Protein AF-A0A8D8H8Q6-F1 (afdb_monomer)

Organism: Culex pipiens (NCBI:txid7175)

Secondary structure (DSSP, 8-state):
----HHHHHHHHHHHHTSSSGGGTT--HHHHHHHHH--EEEEEESSSSSPPPTTHHHHHHHHHHTT-EEEEE-PPBTTBSSEE-TTS-EET-EEEEEEEEEETTEEEEEEE-TT-SS----STTSTT-GGGGGS-HHHHHHHT---SSSSEEEEEHHHHHHH--EEEEEEPPPPTTS-SS--S-PPEEEEEEEEE-TTTT---STT-HHHHTTS--EEEEE-S--TT-TT--EEEEEEEEE-STTTTTPPPP-EEEEEEEE-TTGGGSSSPPHHHHHH-GGGEEEEPPPBSSSEEEEEEEE-SEEEEEEEEESSTT--EEEEEEEEESS-EEEEE-S---EE-PPPTTT-S----STTHHHHHHHHHHH--TTS-EEHHHHHHHHIIIIIS-----------HHHHHHHHHHHHH------PPP---------HHHHHHHHHHHHHHH-TT--SEE-HHHHHHHHHHHHHHHHHHHHH-TT--S-B-HHHHHHHHHHTTEE--HHHHHHHHHHHHHTT-SSB-HHHHHHHHHHHHHHHHHHHHHHHHHHHHHHHTT--

pLDDT: mean 81.9, std 15.37, range [30.06, 98.38]

Radius of gyration: 32.19 Å; Cα contacts (8 Å, |Δi|>4): 879; chains: 1; bounding box: 72×86×98 Å

Mean predicted aligned error: 12.73 Å

Foldseek 3Di:
DPDCVVVVVLVVVQVVLPHNVLCPPDDPQVVLCVVFVFDKDKDFLPDPDHGDPCVLVVVVLLVLQVKWKKFAAADDPVGCWDADPQLDIHVAIKTWDDWDADPNWTKTKIFDQVLQLSEGDDDQFLPHCNCVVPDPVVCVVVVSDNGSRRITMDTVVVVSVGTGMMMMTRGADDPVPDPPPSGLGWDKDKDKDKQAAPAQQQADLVSLVRLLRHWKKKKFFAFDFPPDPVRWWKKKKKKFFPDCSSVVHFAFFKWKWKFFDDVVQLPDFPRDSVCSVPGPVRTPDIWGGGRDRMTMDIDTHHGGMMMMGIHTNDGRDITMMMMMMIISDDMDMDTRHWDWAFADAAPQLPDDLQPDPCNVVLVVLQQVQADPVSKHFLLSQLVSCCVPPVPPDPPPPPDDPDPVVVVVVVVVVVPPPDDDPDPDPDPPPPRPPSVLSSVLSQLLCCVLCVVPDRIGHPVSVVVSVSLLSSLVSLQVVLCVVVPQFHDLNSLCVSLVNSRTNDTPVLSVVLVVVCVVVVNPTQHSSSSSVSNSVSVVVNVVVVVVVVVVVVVVVVVVVD

InterPro domains:
  IPR001300 Peptidase C2, calpain, catalytic domain [PF00648] (1-170)
  IPR001300 Peptidase C2, calpain, catalytic domain [PS50203] (1-172)
  IPR001300 Peptidase C2, calpain, catalytic domain [SM00230] (1-180)
  IPR001300 Peptidase C2, calpain, catalytic domain [cd00044] (1-170)
  IPR002048 EF-hand domain [PF13405] (471-499)
  IPR002048 EF-hand domain [PS50222] (466-501)
  IPR011992 EF-hand domain pair [SSF47473] (352-534)
  IPR018247 EF-Hand 1, calcium-binding site [PS00018] (479-491)
  IPR022682 Peptidase C2, calpain, large subunit, domain III [PF01067] (192-326)
  IPR022683 Peptidase C2, calpain, domain III [SM00720] (185-334)
  IPR022684 Peptidase C2, calpain family [PR00704] (18-45)
  IPR022684 Peptidase C2, calpain family [PR00704] (148-169)
  IPR022684 Peptidase C2, calpain family [PR00704] (200-217)
  IPR022684 Peptidase C2, calpain family [PR00704] (300-328)
  IPR022684 Peptidase C2, calpain family [PTHR10183] (1-532)
  IPR033883 Calpain subdomain III [cd00214] (184-335)
  IPR036213 Calpain large subunit, domain III superfamily [SSF49758] (186-335)
  IPR038765 Papain-like cysteine peptidase superfamily [SSF54001] (1-177)

Sequence (558 aa):
KNEFWSALLEKAYAKLYGSYGALNGGTAREAMQDFTGGITESYRLRSKEPPPENLFEIIQSGFQRGSMFACNILPDPKIPEARTPQGLLKGHSYSITKTHLFDQIQLIRLRNPWGDGVEWNGAWSDHSKEWDAIPKNQRKQLGLTIDEDGEFWMSFQDFLRYFDRIEICNLSPDPLDDPEGSKRGWQVSTVDGEWVRGSTAGGCIDFLDTFWTNPQYVIRLDQPDRDDKSGMCTVVIALLQKYRRVEELASLTIGFVIYRITEEDLRNKPIPMKFFKKNEYRIVARSIFINSREVSCRLKLNPGLYLIVPSTLQQNEEGEFLVRIFSELRNCLEENDCTVCFGTMDDRVSGPLLENKDWEQMVRTFYEMADKKGEIDHVALSSILNQFFFAPKIKSTKSTRSFWKSICLSLQIFLLCRWMPYPAPSKPNRSVNRSLVHQISKLLIARVNPNKSTQLNYDQFKTIIRDIQQWQAVFNLYDLDASGHLDRKELKQALNSSGFNVNNRVTNNLLKRSHERGIDRMELVDFVLCTVESRNAIELHQNMEETANRIFADKKTD

Nearest PDB structures (foldseek):
  1kfu-assembly1_L  TM=7.307E-01  e=8.437E-38  Homo sapiens
  1df0-assembly1_A  TM=7.324E-01  e=4.696E-35  Rattus norvegicus
  1u5i-assembly1_A  TM=7.279E-01  e=3.059E-35  Rattus norvegicus
  1kfx-assembly1_L  TM=7.275E-01  e=1.170E-32  Homo sapiens
  1hqv-assembly1_A  TM=6.732E-01  e=1.274E-05  Mus musculus

Solvent-accessible surface area (backbone atoms only — not comparable to full-atom values): 31377 Å² total; per-residue (Å²): 135,94,74,57,67,67,64,50,48,51,52,52,52,19,55,74,44,72,32,67,76,65,54,65,90,71,51,71,57,57,51,50,29,74,77,60,71,24,54,56,47,76,44,47,39,70,48,99,61,68,54,66,92,58,49,67,57,51,52,52,54,33,54,62,40,66,32,47,39,38,31,33,24,76,44,53,97,90,42,65,67,44,77,45,98,54,35,44,53,23,54,40,73,31,38,52,78,49,73,48,78,52,99,88,44,49,36,35,30,38,30,36,84,81,37,78,52,61,40,53,71,50,71,45,14,74,86,29,71,66,51,73,80,50,57,70,71,56,43,58,73,71,61,70,68,80,65,62,58,13,57,37,40,32,41,46,69,55,48,47,71,68,33,34,34,43,32,38,33,42,43,61,64,59,95,85,76,62,100,74,75,80,60,68,47,45,33,77,46,74,46,79,49,59,28,35,61,80,58,25,17,17,11,28,80,93,37,53,94,34,27,51,45,19,56,36,32,34,38,39,38,80,60,43,38,96,83,43,89,82,52,28,27,51,36,36,43,33,47,31,55,52,65,32,72,69,69,74,42,79,62,58,39,32,33,38,40,31,30,58,55,53,78,74,59,60,74,45,50,46,56,54,50,74,54,67,80,72,44,64,90,36,52,77,49,68,49,70,74,41,66,43,60,61,46,54,45,79,45,76,41,68,57,45,41,31,39,40,38,54,29,39,59,51,59,52,49,68,48,44,33,37,41,37,38,37,20,64,51,76,67,50,78,43,77,41,49,41,70,72,39,83,46,69,59,36,76,93,50,66,63,91,74,74,87,44,89,61,41,68,56,52,54,50,53,48,63,74,56,26,48,100,84,55,31,30,41,35,66,54,47,22,52,52,46,38,67,78,71,58,49,83,75,80,77,80,76,89,62,86,77,63,69,62,62,60,53,56,54,53,54,54,62,72,74,57,86,66,98,65,89,74,78,72,82,76,75,81,82,70,72,72,60,64,70,57,44,37,51,46,29,46,56,55,44,47,69,77,27,85,85,70,48,73,61,39,44,65,71,53,45,53,52,52,53,52,54,51,54,33,49,50,47,37,49,61,67,52,24,77,83,68,76,62,40,45,53,76,58,36,44,58,53,36,41,34,42,66,17,36,34,71,25,67,70,58,54,50,52,54,50,50,56,38,44,78,70,71,41,93,58,43,32,70,71,51,50,53,43,53,50,54,52,51,48,55,52,43,55,53,50,53,54,49,50,54,52,50,53,50,57,57,52,59,65,70,76,111

Structure (mmCIF, N/CA/C/O backbone):
data_AF-A0A8D8H8Q6-F1
#
_entry.id   AF-A0A8D8H8Q6-F1
#
loop_
_atom_site.group_PDB
_atom_site.id
_atom_site.type_symbol
_atom_site.label_atom_id
_atom_site.label_alt_id
_atom_site.label_comp_id
_atom_site.label_asym_id
_atom_site.label_entity_id
_atom_site.label_seq_id
_atom_site.pdbx_PDB_ins_code
_atom_site.Cartn_x
_atom_site.Cartn_y
_atom_site.Cartn_z
_atom_site.occupancy
_atom_site.B_iso_or_equiv
_atom_site.auth_seq_id
_atom_site.auth_comp_id
_atom_site.auth_asym_id
_atom_site.auth_atom_id
_atom_site.pdbx_PDB_model_num
ATOM 1 N N . LYS A 1 1 ? 39.119 2.676 -8.232 1.00 63.84 1 LYS A N 1
ATOM 2 C CA . LYS A 1 1 ? 40.065 1.847 -7.428 1.00 63.84 1 LYS A CA 1
ATOM 3 C C . LYS A 1 1 ? 40.211 2.324 -5.976 1.00 63.84 1 LYS A C 1
ATOM 5 O O . LYS A 1 1 ? 40.263 1.463 -5.118 1.00 63.84 1 LYS A O 1
ATOM 10 N N . ASN A 1 2 ? 40.222 3.633 -5.683 1.00 90.38 2 ASN A N 1
ATOM 11 C CA . ASN A 1 2 ? 40.316 4.167 -4.307 1.00 90.38 2 ASN A CA 1
ATOM 12 C C . ASN A 1 2 ? 38.982 4.742 -3.788 1.00 90.38 2 ASN A C 1
ATOM 14 O O . ASN A 1 2 ? 38.968 5.678 -2.996 1.00 90.38 2 ASN A O 1
ATOM 18 N N . GLU A 1 3 ? 37.860 4.209 -4.268 1.00 90.69 3 GLU A N 1
ATOM 19 C CA . GLU A 1 3 ? 36.519 4.630 -3.862 1.00 90.69 3 GLU A CA 1
ATOM 20 C C . GLU A 1 3 ? 35.896 3.535 -2.999 1.00 90.69 3 GLU A C 1
ATOM 22 O O . GLU A 1 3 ? 35.857 2.377 -3.409 1.00 90.69 3 GLU A O 1
ATOM 27 N N . PHE A 1 4 ? 35.419 3.900 -1.808 1.00 93.06 4 PHE A N 1
ATOM 28 C CA . PHE A 1 4 ? 34.870 2.953 -0.826 1.00 93.06 4 PHE A CA 1
ATOM 29 C C . PHE A 1 4 ? 33.383 3.174 -0.537 1.00 93.06 4 PHE A C 1
ATOM 31 O O . PHE A 1 4 ? 32.789 2.432 0.244 1.00 93.06 4 PHE A O 1
ATOM 38 N N . TRP A 1 5 ? 32.774 4.199 -1.138 1.00 95.50 5 TRP A N 1
ATOM 39 C CA . TRP A 1 5 ? 31.394 4.582 -0.851 1.00 95.50 5 TRP A CA 1
ATOM 40 C C . TRP A 1 5 ? 30.410 3.453 -1.188 1.00 95.50 5 TRP A C 1
ATOM 42 O O . TRP A 1 5 ? 29.506 3.197 -0.401 1.00 95.50 5 TRP A O 1
ATOM 52 N N . SER A 1 6 ? 30.627 2.728 -2.290 1.00 91.94 6 SER A N 1
ATOM 53 C CA . SER A 1 6 ? 29.768 1.618 -2.718 1.00 91.94 6 SER A CA 1
ATOM 54 C C . SER A 1 6 ? 29.835 0.436 -1.750 1.00 91.94 6 SER A C 1
ATOM 56 O O . SER A 1 6 ? 28.798 -0.069 -1.330 1.00 91.94 6 SER A O 1
ATOM 58 N N . ALA A 1 7 ? 31.039 0.057 -1.308 1.00 92.50 7 ALA A N 1
ATOM 59 C CA . ALA A 1 7 ? 31.235 -0.999 -0.313 1.00 92.50 7 ALA A CA 1
ATOM 60 C C . ALA A 1 7 ? 30.605 -0.641 1.047 1.00 92.50 7 ALA A C 1
ATOM 62 O O . ALA A 1 7 ? 30.025 -1.488 1.728 1.00 92.50 7 ALA A O 1
ATOM 63 N N . LEU A 1 8 ? 30.694 0.627 1.461 1.00 95.69 8 LEU A N 1
ATOM 64 C CA . LEU A 1 8 ? 30.059 1.101 2.694 1.00 95.69 8 LEU A CA 1
ATOM 65 C C . LEU A 1 8 ? 28.533 1.187 2.568 1.00 95.69 8 LEU A C 1
ATOM 67 O O . LEU A 1 8 ? 27.836 0.877 3.536 1.00 95.69 8 LEU A O 1
ATOM 71 N N . LEU A 1 9 ? 28.020 1.566 1.396 1.00 95.38 9 LEU A N 1
ATOM 72 C CA . LEU A 1 9 ? 26.589 1.588 1.104 1.00 95.38 9 LEU A CA 1
ATOM 73 C C . LEU A 1 9 ? 26.002 0.174 1.149 1.00 95.38 9 LEU A C 1
ATOM 75 O O . LEU A 1 9 ? 25.004 -0.046 1.830 1.00 95.38 9 LEU A O 1
ATOM 79 N N . GLU A 1 10 ? 26.661 -0.795 0.511 1.00 94.00 10 GLU A N 1
ATOM 80 C CA . GLU A 1 10 ? 26.265 -2.204 0.573 1.00 94.00 10 GLU A CA 1
ATOM 81 C C . GLU A 1 10 ? 26.271 -2.717 2.018 1.00 94.00 10 GLU A C 1
ATOM 83 O O . GLU A 1 10 ? 25.300 -3.325 2.465 1.00 94.00 10 GLU A O 1
ATOM 88 N N . LYS A 1 11 ? 27.307 -2.389 2.805 1.00 95.44 11 LYS A N 1
ATOM 89 C CA . LYS A 1 11 ? 27.363 -2.738 4.232 1.00 95.44 11 LYS A CA 1
ATOM 90 C C . LYS A 1 11 ? 26.202 -2.140 5.029 1.00 95.44 11 LYS A C 1
ATOM 92 O O . LYS A 1 11 ? 25.653 -2.808 5.906 1.00 95.44 11 LYS A O 1
ATOM 97 N N . ALA A 1 12 ? 25.848 -0.881 4.772 1.00 95.81 12 ALA A N 1
ATOM 98 C CA . ALA A 1 12 ? 24.721 -0.226 5.429 1.00 95.81 12 ALA A CA 1
ATOM 99 C C . ALA A 1 12 ? 23.388 -0.886 5.045 1.00 95.81 12 ALA A C 1
ATOM 101 O O . ALA A 1 12 ? 22.551 -1.130 5.914 1.00 95.81 12 ALA A O 1
ATOM 102 N N . TYR A 1 13 ? 23.231 -1.248 3.772 1.00 92.69 13 TYR A N 1
ATOM 103 C CA . TYR A 1 13 ? 22.060 -1.947 3.253 1.00 92.69 13 TYR A CA 1
ATOM 104 C C . TYR A 1 13 ? 21.934 -3.370 3.824 1.00 92.69 13 TYR A C 1
ATOM 106 O O . TYR A 1 13 ? 20.872 -3.759 4.304 1.00 92.69 13 TYR A O 1
ATOM 114 N N . ALA A 1 14 ? 23.039 -4.115 3.902 1.00 91.50 14 ALA A N 1
ATOM 115 C CA . ALA A 1 14 ? 23.107 -5.415 4.570 1.00 91.50 14 ALA A CA 1
ATOM 116 C C . ALA A 1 14 ? 22.731 -5.310 6.053 1.00 91.50 14 ALA A C 1
ATOM 118 O O . ALA A 1 14 ? 22.002 -6.150 6.571 1.00 91.50 14 ALA A O 1
ATOM 119 N N . LYS A 1 15 ? 23.194 -4.258 6.745 1.00 92.94 15 LYS A N 1
ATOM 120 C CA . LYS A 1 15 ? 22.843 -4.007 8.149 1.00 92.94 15 LYS A CA 1
ATOM 121 C C . LYS A 1 15 ? 21.345 -3.750 8.326 1.00 92.94 15 LYS A C 1
ATOM 123 O O . LYS A 1 15 ? 20.775 -4.254 9.289 1.00 92.94 15 LYS A O 1
ATOM 128 N N . LEU A 1 16 ? 20.717 -2.993 7.423 1.00 89.44 16 LEU A N 1
ATOM 129 C CA . LEU A 1 16 ? 19.270 -2.741 7.449 1.00 89.44 16 LEU A CA 1
ATOM 130 C C . LEU A 1 16 ? 18.468 -4.047 7.356 1.00 89.44 16 LEU A C 1
ATOM 132 O O . LEU A 1 16 ? 17.489 -4.217 8.075 1.00 89.44 16 LEU A O 1
ATOM 136 N N . TYR A 1 17 ? 18.920 -4.976 6.514 1.00 86.25 17 TYR A N 1
ATOM 137 C CA . TYR A 1 17 ? 18.303 -6.290 6.323 1.00 86.25 17 TYR A CA 1
ATOM 138 C C . TYR A 1 17 ? 18.868 -7.392 7.237 1.00 86.25 17 TYR A C 1
ATOM 140 O O . TYR A 1 17 ? 18.579 -8.568 7.043 1.00 86.25 17 TYR A O 1
ATOM 148 N N . GLY A 1 18 ? 19.674 -7.032 8.239 1.00 88.88 18 GLY A N 1
ATOM 149 C CA . GLY A 1 18 ? 20.224 -7.942 9.246 1.00 88.88 18 GLY A CA 1
ATOM 150 C C . GLY A 1 18 ? 21.528 -8.648 8.856 1.00 88.88 18 GLY A C 1
ATOM 151 O O . GLY A 1 18 ? 22.376 -8.865 9.722 1.00 88.88 18 GLY A O 1
ATOM 152 N N . SER A 1 19 ? 21.749 -8.982 7.581 1.00 89.75 19 SER A N 1
ATOM 153 C CA . SER A 1 19 ? 23.005 -9.594 7.118 1.00 89.75 19 SER A CA 1
ATOM 154 C C . SER A 1 19 ? 23.235 -9.442 5.609 1.00 89.75 19 SER A C 1
ATOM 156 O O . SER A 1 19 ? 22.311 -9.161 4.851 1.00 89.75 19 SER A O 1
ATOM 158 N N . TYR A 1 20 ? 24.463 -9.713 5.145 1.00 90.25 20 TYR A N 1
ATOM 159 C CA . TYR A 1 20 ? 24.748 -9.844 3.706 1.00 90.25 20 TYR A CA 1
ATOM 160 C C . TYR A 1 20 ? 23.991 -11.017 3.068 1.00 90.25 20 TYR A C 1
ATOM 162 O O . TYR A 1 20 ? 23.566 -10.919 1.922 1.00 90.25 20 TYR A O 1
ATOM 170 N N . GLY A 1 21 ? 23.766 -12.107 3.811 1.00 87.88 21 GLY A N 1
ATOM 171 C CA . GLY A 1 21 ? 22.999 -13.253 3.317 1.00 87.88 21 GLY A CA 1
ATOM 172 C C . GLY A 1 21 ? 21.555 -12.889 2.957 1.00 87.88 21 GLY A C 1
ATOM 173 O O . GLY A 1 21 ? 21.016 -13.434 1.998 1.00 87.88 21 GLY A O 1
ATOM 174 N N . ALA A 1 22 ? 20.966 -11.913 3.655 1.00 83.88 22 ALA A N 1
ATOM 175 C CA . ALA A 1 22 ? 19.622 -11.402 3.379 1.00 83.88 22 ALA A CA 1
ATOM 176 C C . ALA A 1 22 ? 19.528 -10.551 2.093 1.00 83.88 22 ALA A C 1
ATOM 178 O O . ALA A 1 22 ? 18.425 -10.240 1.632 1.00 83.88 22 ALA A O 1
ATOM 179 N N . LEU A 1 23 ? 20.665 -10.168 1.496 1.00 84.38 23 LEU A N 1
ATOM 180 C CA . LEU A 1 23 ? 20.703 -9.454 0.216 1.00 84.38 23 LEU A CA 1
ATOM 181 C C . LEU A 1 23 ? 20.634 -10.397 -0.995 1.00 84.38 23 LEU A C 1
ATOM 183 O O . LEU A 1 23 ? 20.302 -9.952 -2.096 1.00 84.38 23 LEU A O 1
ATOM 187 N N . ASN A 1 24 ? 20.888 -11.696 -0.802 1.00 80.38 24 ASN A N 1
ATOM 188 C CA . ASN A 1 24 ? 20.807 -12.686 -1.873 1.00 80.38 24 ASN A CA 1
ATOM 189 C C . ASN A 1 24 ? 19.387 -12.754 -2.456 1.00 80.38 24 ASN A C 1
ATOM 191 O O . ASN A 1 24 ? 18.403 -12.849 -1.725 1.00 80.38 24 ASN A O 1
ATOM 195 N N . GLY A 1 25 ? 19.282 -12.735 -3.788 1.00 71.00 25 GLY A N 1
ATOM 196 C CA . GLY A 1 25 ? 17.997 -12.811 -4.494 1.00 71.00 25 GLY A CA 1
ATOM 197 C C . GLY A 1 25 ? 17.232 -11.486 -4.604 1.00 71.00 25 GLY A C 1
ATOM 198 O O . GLY A 1 25 ? 16.049 -11.506 -4.939 1.00 71.00 25 GLY A O 1
ATOM 199 N N . GLY A 1 26 ? 17.878 -10.345 -4.338 1.00 74.38 26 GLY A N 1
ATOM 200 C CA . GLY A 1 26 ? 17.307 -9.023 -4.612 1.00 74.38 26 GLY A CA 1
ATOM 201 C C . GLY A 1 26 ? 17.160 -8.722 -6.110 1.00 74.38 26 GLY A C 1
ATOM 202 O O . GLY A 1 26 ? 17.861 -9.286 -6.948 1.00 74.38 26 GLY A O 1
ATOM 203 N N . THR A 1 27 ? 16.249 -7.809 -6.452 1.00 82.56 27 THR A N 1
ATOM 204 C CA . THR A 1 27 ? 16.086 -7.297 -7.831 1.00 82.56 27 THR A CA 1
ATOM 205 C C . THR A 1 27 ? 16.553 -5.846 -7.935 1.00 82.56 27 THR A C 1
ATOM 207 O O . THR A 1 27 ? 16.510 -5.115 -6.944 1.00 82.56 27 THR A O 1
ATOM 210 N N . ALA A 1 28 ? 16.961 -5.400 -9.131 1.00 85.44 28 ALA A N 1
ATOM 211 C CA . ALA A 1 28 ? 17.332 -3.998 -9.352 1.00 85.44 28 ALA A CA 1
ATOM 212 C C . ALA A 1 28 ? 16.167 -3.062 -8.995 1.00 85.44 28 ALA A C 1
ATOM 214 O O . ALA A 1 28 ? 16.371 -2.025 -8.371 1.00 85.44 28 ALA A O 1
ATOM 215 N N . ARG A 1 29 ? 14.936 -3.490 -9.283 1.00 88.50 29 ARG A N 1
ATOM 216 C CA . ARG A 1 29 ? 13.696 -2.869 -8.821 1.00 88.50 29 ARG A CA 1
ATOM 217 C C . ARG A 1 29 ? 13.674 -2.572 -7.319 1.00 88.50 29 ARG A C 1
ATOM 219 O O . ARG A 1 29 ? 13.388 -1.448 -6.922 1.00 88.50 29 ARG A O 1
ATOM 226 N N . GLU A 1 30 ? 13.973 -3.566 -6.485 1.00 88.06 30 GLU A N 1
ATOM 227 C CA . GLU A 1 30 ? 13.954 -3.395 -5.028 1.00 88.06 30 GLU A CA 1
ATOM 228 C C . GLU A 1 30 ? 15.013 -2.394 -4.559 1.00 88.06 30 GLU A C 1
ATOM 230 O O . GLU A 1 30 ? 14.718 -1.514 -3.753 1.00 88.06 30 GLU A O 1
ATOM 235 N N . ALA A 1 31 ? 16.223 -2.488 -5.112 1.00 89.25 31 ALA A N 1
ATOM 236 C CA . ALA A 1 31 ? 17.311 -1.574 -4.784 1.00 89.25 31 ALA A CA 1
ATOM 237 C C . ALA A 1 31 ? 17.005 -0.133 -5.223 1.00 89.25 31 ALA A C 1
ATOM 239 O O . ALA A 1 31 ? 17.186 0.801 -4.446 1.00 89.25 31 ALA A O 1
ATOM 240 N N . MET A 1 32 ? 16.484 0.059 -6.442 1.00 90.94 32 MET A N 1
ATOM 241 C CA . MET A 1 32 ? 16.069 1.377 -6.932 1.00 90.94 32 MET A CA 1
ATOM 242 C C . MET A 1 32 ? 15.011 1.992 -6.018 1.00 90.94 32 MET A C 1
ATOM 244 O O . MET A 1 32 ? 15.108 3.169 -5.679 1.00 90.94 32 MET A O 1
ATOM 248 N N . GLN A 1 33 ? 14.027 1.203 -5.588 1.00 90.12 33 GLN A N 1
ATOM 249 C CA . GLN A 1 33 ? 13.000 1.656 -4.658 1.00 90.12 33 GLN A CA 1
ATOM 250 C C . GLN A 1 33 ? 13.594 2.072 -3.306 1.00 90.12 33 GLN A C 1
ATOM 252 O O . GLN A 1 33 ? 13.244 3.135 -2.800 1.00 90.12 33 GLN A O 1
ATOM 257 N N . ASP A 1 34 ? 14.498 1.278 -2.737 1.00 90.38 34 ASP A N 1
ATOM 258 C CA . ASP A 1 34 ? 15.042 1.542 -1.402 1.00 90.38 34 ASP A CA 1
ATOM 259 C C . ASP A 1 34 ? 16.014 2.731 -1.394 1.00 90.38 34 ASP A C 1
ATOM 261 O O . ASP A 1 34 ? 16.071 3.471 -0.415 1.00 90.38 34 ASP A O 1
ATOM 265 N N . PHE A 1 35 ? 16.744 2.956 -2.491 1.00 90.56 35 PHE A N 1
ATOM 266 C CA . PHE A 1 35 ? 17.688 4.071 -2.607 1.00 90.56 35 PHE A CA 1
ATOM 267 C C . PHE A 1 35 ? 17.056 5.390 -3.048 1.00 90.56 35 PHE A C 1
ATOM 269 O O . PHE A 1 35 ? 17.682 6.433 -2.879 1.00 90.56 35 PHE A O 1
ATOM 276 N N . THR A 1 36 ? 15.840 5.370 -3.602 1.00 87.94 36 THR A N 1
ATOM 277 C CA . THR A 1 36 ? 15.207 6.589 -4.142 1.00 87.94 36 THR A CA 1
ATOM 278 C C . THR A 1 36 ? 13.818 6.892 -3.599 1.00 87.94 36 THR A C 1
ATOM 280 O O . THR A 1 36 ? 13.301 7.984 -3.815 1.00 87.94 36 THR A O 1
ATOM 283 N N . GLY A 1 37 ? 13.167 5.938 -2.933 1.00 87.38 37 GLY A N 1
ATOM 284 C CA . GLY A 1 37 ? 11.767 6.059 -2.522 1.00 87.38 37 GLY A CA 1
ATOM 285 C C . GLY A 1 37 ? 10.758 6.028 -3.681 1.00 87.38 37 GLY A C 1
ATOM 286 O O . GLY A 1 37 ? 9.556 6.163 -3.437 1.00 87.38 37 GLY A O 1
ATOM 287 N N . GLY A 1 38 ? 11.207 5.829 -4.927 1.00 88.94 38 GLY A N 1
ATOM 288 C CA . GLY A 1 38 ? 10.364 5.828 -6.125 1.00 88.94 38 GLY A CA 1
ATOM 289 C C . GLY A 1 38 ? 9.364 4.665 -6.213 1.00 88.94 38 GLY A C 1
ATOM 290 O O . GLY A 1 38 ? 9.419 3.691 -5.449 1.00 88.94 38 GLY A O 1
ATOM 291 N N . ILE A 1 39 ? 8.414 4.764 -7.149 1.00 90.12 39 ILE A N 1
ATOM 292 C CA . ILE A 1 39 ? 7.534 3.649 -7.537 1.00 90.12 39 ILE A CA 1
ATOM 293 C C . ILE A 1 39 ? 8.155 2.886 -8.683 1.00 90.12 39 ILE A C 1
ATOM 295 O O . ILE A 1 39 ? 8.597 3.474 -9.669 1.00 90.12 39 ILE A O 1
ATOM 299 N N . THR A 1 40 ? 8.090 1.563 -8.586 1.00 90.94 40 THR A N 1
ATOM 300 C CA . THR A 1 40 ? 8.653 0.710 -9.613 1.00 90.94 40 THR A CA 1
ATOM 301 C C . THR A 1 40 ? 7.611 -0.005 -10.453 1.00 90.94 40 THR A C 1
ATOM 303 O O . THR A 1 40 ? 6.609 -0.505 -9.947 1.00 90.94 40 THR A O 1
ATOM 306 N N . GLU A 1 41 ? 7.871 -0.100 -11.748 1.00 91.06 41 GLU A N 1
ATOM 307 C CA . GLU A 1 41 ? 7.114 -0.887 -12.716 1.00 91.06 41 GLU A CA 1
ATOM 308 C C . GLU A 1 41 ? 8.037 -1.931 -13.343 1.00 91.06 41 GLU A C 1
ATOM 310 O O . GLU A 1 41 ? 9.244 -1.722 -13.464 1.00 91.06 41 GLU A O 1
ATOM 315 N N . SER A 1 42 ? 7.481 -3.072 -13.741 1.00 89.94 42 SER A N 1
ATOM 316 C CA . SER A 1 42 ? 8.244 -4.145 -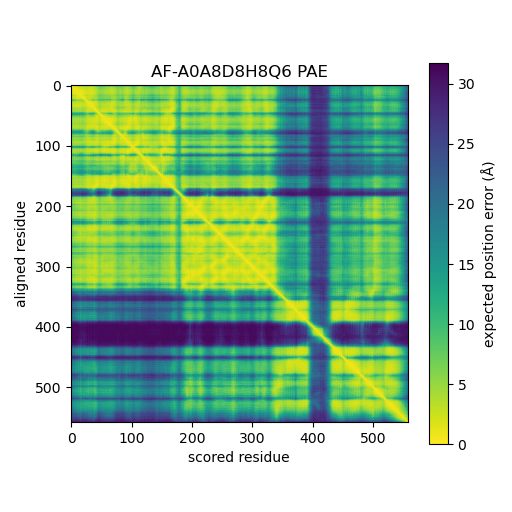14.376 1.00 89.94 42 SER A CA 1
ATOM 317 C C . SER A 1 42 ? 7.446 -4.727 -15.529 1.00 89.94 42 SER A C 1
ATOM 319 O O . SER A 1 42 ? 6.339 -5.221 -15.322 1.00 89.94 42 SER A O 1
ATOM 321 N N . TYR A 1 43 ? 8.049 -4.769 -16.712 1.00 90.69 43 TYR A N 1
ATOM 322 C CA . TYR A 1 43 ? 7.450 -5.363 -17.903 1.00 90.69 43 TYR A CA 1
ATOM 323 C C . TYR A 1 43 ? 8.280 -6.562 -18.356 1.00 90.69 43 TYR A C 1
ATOM 325 O O . TYR A 1 43 ? 9.499 -6.470 -18.510 1.00 90.69 43 TYR A O 1
ATOM 333 N N . ARG A 1 44 ? 7.615 -7.706 -18.556 1.00 91.00 44 ARG A N 1
ATOM 334 C CA . ARG A 1 44 ? 8.225 -8.883 -19.186 1.00 91.00 44 ARG A CA 1
ATOM 335 C C . ARG A 1 44 ? 8.148 -8.699 -20.697 1.00 91.00 44 ARG A C 1
ATOM 337 O O . ARG A 1 44 ? 7.061 -8.537 -21.234 1.00 91.00 44 ARG A O 1
ATOM 344 N N . LEU A 1 45 ? 9.296 -8.723 -21.358 1.00 92.62 45 LEU A N 1
ATOM 345 C CA . LEU A 1 45 ? 9.410 -8.470 -22.794 1.00 92.62 45 LEU A CA 1
ATOM 346 C C . LEU A 1 45 ? 9.217 -9.758 -23.602 1.00 92.62 45 LEU A C 1
ATOM 348 O O . LEU A 1 45 ? 8.553 -9.753 -24.634 1.00 92.62 45 LEU A O 1
ATOM 352 N N . ARG A 1 46 ? 9.730 -10.884 -23.086 1.00 85.06 46 ARG A N 1
ATOM 353 C CA . ARG A 1 46 ? 9.624 -12.217 -23.702 1.00 85.06 46 ARG A CA 1
ATOM 354 C C . ARG A 1 46 ? 8.709 -13.110 -22.883 1.00 85.06 46 ARG A C 1
ATOM 356 O O . ARG A 1 46 ? 9.143 -13.929 -22.077 1.00 85.06 46 ARG A O 1
ATOM 363 N N . SER A 1 47 ? 7.412 -12.898 -23.045 1.00 78.31 47 SER A N 1
ATOM 364 C CA . SER A 1 47 ? 6.373 -13.571 -22.270 1.00 78.31 47 SER A CA 1
ATOM 365 C C . SER A 1 47 ? 5.198 -13.956 -23.174 1.00 78.31 47 SER A C 1
ATOM 367 O O . SER A 1 47 ? 5.086 -13.454 -24.290 1.00 78.31 47 SER A O 1
ATOM 369 N N . LYS A 1 48 ? 4.332 -14.874 -22.714 1.00 75.38 48 LYS A N 1
ATOM 370 C CA . LYS A 1 48 ? 3.088 -15.217 -23.434 1.00 75.38 48 LYS A CA 1
ATOM 371 C C . LYS A 1 48 ? 2.180 -13.996 -23.604 1.00 75.38 48 LYS A C 1
ATOM 373 O O . LYS A 1 48 ? 1.449 -13.914 -24.582 1.00 75.38 48 LYS A O 1
ATOM 378 N N . GLU A 1 49 ? 2.247 -13.074 -22.650 1.00 77.62 49 GLU A N 1
ATOM 379 C CA . GLU A 1 49 ? 1.616 -11.763 -22.716 1.00 77.62 49 GLU A CA 1
ATOM 380 C C . GLU A 1 49 ? 2.667 -10.751 -23.193 1.00 77.62 49 GLU A C 1
ATOM 382 O O . GLU A 1 49 ? 3.696 -10.597 -22.517 1.00 77.62 49 GLU A O 1
ATOM 387 N N . PRO A 1 50 ? 2.472 -10.111 -24.359 1.00 79.94 50 PRO A N 1
ATOM 388 C CA . PRO A 1 50 ? 3.398 -9.100 -24.844 1.00 79.94 50 PRO A CA 1
ATOM 389 C C . PRO A 1 50 ? 3.358 -7.854 -23.942 1.00 79.94 50 PRO A C 1
ATOM 391 O O . PRO A 1 50 ? 2.338 -7.587 -23.298 1.00 79.94 50 PRO A O 1
ATOM 394 N N . PRO A 1 51 ? 4.448 -7.068 -23.888 1.00 87.75 51 PRO A N 1
ATOM 395 C CA . PRO A 1 51 ? 4.416 -5.765 -23.236 1.00 87.75 51 PRO A CA 1
ATOM 396 C C . PRO A 1 51 ? 3.421 -4.815 -23.937 1.00 87.75 51 PRO A C 1
ATOM 398 O O . PRO A 1 51 ? 3.051 -5.061 -25.087 1.00 87.75 51 PRO A O 1
ATOM 401 N N . PRO A 1 52 ? 3.008 -3.711 -23.283 1.00 88.25 52 PRO A N 1
ATOM 402 C CA . PRO A 1 52 ? 2.147 -2.708 -23.906 1.00 88.25 52 PRO A CA 1
ATOM 403 C C . PRO A 1 52 ? 2.733 -2.188 -25.224 1.00 88.25 52 PRO A C 1
ATOM 405 O O . PRO A 1 52 ? 3.930 -1.907 -25.299 1.00 88.25 52 PRO A O 1
ATOM 408 N N . GLU A 1 53 ? 1.893 -1.999 -26.245 1.00 89.62 53 GLU A N 1
ATOM 409 C CA . GLU A 1 53 ? 2.331 -1.495 -27.561 1.00 89.62 53 GLU A CA 1
ATOM 410 C C . GLU A 1 53 ? 3.008 -0.119 -27.461 1.00 89.62 53 GLU A C 1
ATOM 412 O O . GLU A 1 53 ? 3.944 0.185 -28.197 1.00 89.62 53 GLU A O 1
ATOM 417 N N . ASN A 1 54 ? 2.592 0.692 -26.487 1.00 90.12 54 ASN A N 1
ATOM 418 C CA . ASN A 1 54 ? 3.150 2.008 -26.204 1.00 90.12 54 ASN A CA 1
ATOM 419 C C . ASN A 1 54 ? 4.341 1.984 -25.222 1.00 90.12 54 ASN A C 1
ATOM 421 O O . ASN A 1 54 ? 4.680 3.022 -24.654 1.00 90.12 54 ASN A O 1
ATOM 425 N N . LEU A 1 55 ? 5.004 0.839 -24.996 1.00 94.00 55 LEU A N 1
ATOM 426 C CA . LEU A 1 55 ? 6.136 0.741 -24.060 1.00 94.00 55 LEU A CA 1
ATOM 427 C C . LEU A 1 55 ? 7.266 1.733 -24.387 1.00 94.00 55 LEU A C 1
ATOM 429 O O . LEU A 1 55 ? 7.842 2.320 -23.473 1.00 94.00 55 LEU A O 1
ATOM 433 N N . PHE A 1 56 ? 7.565 1.965 -25.668 1.00 94.50 56 PHE A N 1
ATOM 434 C CA . PHE A 1 56 ? 8.579 2.948 -26.060 1.00 94.50 56 PHE A CA 1
ATOM 435 C C . PHE A 1 56 ? 8.208 4.370 -25.605 1.00 94.50 56 PHE A C 1
ATOM 437 O O . PHE A 1 56 ? 9.046 5.084 -25.055 1.00 94.50 56 PHE A O 1
ATOM 444 N N . GLU A 1 57 ? 6.938 4.756 -25.750 1.00 91.06 57 GLU A N 1
ATOM 445 C CA . GLU A 1 57 ? 6.420 6.053 -25.294 1.00 91.06 57 GLU A CA 1
ATOM 446 C C . GLU A 1 57 ? 6.458 6.169 -23.764 1.00 91.06 57 GLU A C 1
ATOM 448 O O . GLU A 1 57 ? 6.789 7.228 -23.230 1.00 91.06 57 GLU A O 1
ATOM 453 N N . ILE A 1 58 ? 6.174 5.072 -23.048 1.00 91.06 58 ILE A N 1
ATOM 454 C CA . ILE A 1 58 ? 6.294 5.008 -21.583 1.00 91.06 58 ILE A CA 1
ATOM 455 C C . ILE A 1 58 ? 7.742 5.289 -21.161 1.00 91.06 58 ILE A C 1
ATOM 457 O O . ILE A 1 58 ? 7.964 6.099 -20.261 1.00 91.06 58 ILE A O 1
ATOM 461 N N . ILE A 1 59 ? 8.729 4.677 -21.827 1.00 93.75 59 ILE A N 1
ATOM 462 C CA . ILE A 1 59 ? 10.155 4.905 -21.545 1.00 93.75 59 ILE A CA 1
ATOM 463 C C . ILE A 1 59 ? 10.537 6.362 -21.846 1.00 93.75 59 ILE A C 1
ATOM 465 O O . ILE A 1 59 ? 11.153 7.022 -21.010 1.00 93.75 59 ILE A O 1
ATOM 469 N N . GLN A 1 60 ? 10.124 6.901 -22.996 1.00 90.38 60 GLN A N 1
ATOM 470 C CA . GLN A 1 60 ? 10.377 8.301 -23.353 1.00 90.38 60 GLN A CA 1
ATOM 471 C C . GLN A 1 60 ? 9.784 9.276 -22.329 1.00 90.38 60 GLN A C 1
ATOM 473 O O . GLN A 1 60 ? 10.469 10.200 -21.885 1.00 90.38 60 GLN A O 1
ATOM 478 N N . SER A 1 61 ? 8.531 9.058 -21.921 1.00 85.50 61 SER A N 1
ATOM 479 C CA . SER A 1 61 ? 7.886 9.872 -20.890 1.00 85.50 61 SER A CA 1
ATOM 480 C C . SER A 1 61 ? 8.608 9.739 -19.551 1.00 85.50 61 SER A C 1
ATOM 482 O O . SER A 1 61 ? 8.817 10.736 -18.867 1.00 85.50 61 SER A O 1
ATOM 484 N N . GLY 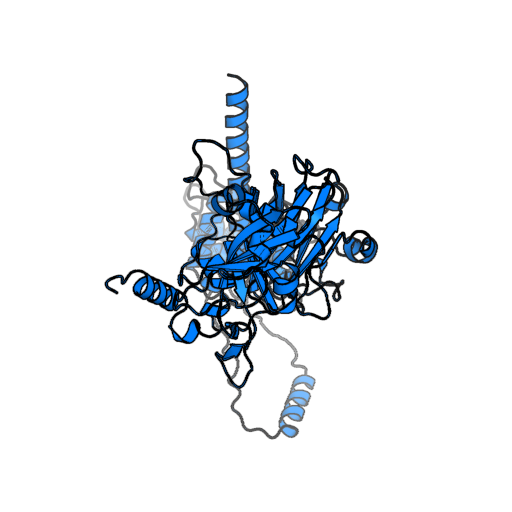A 1 62 ? 9.058 8.536 -19.189 1.00 87.75 62 GLY A N 1
ATOM 485 C CA . GLY A 1 62 ? 9.831 8.330 -17.970 1.00 87.75 62 GLY A CA 1
ATOM 486 C C . GLY A 1 62 ? 11.150 9.113 -17.974 1.00 87.75 62 GLY A C 1
ATOM 487 O O . GLY A 1 62 ? 11.451 9.758 -16.971 1.00 87.75 62 GLY A O 1
ATOM 488 N N . PHE A 1 63 ? 11.882 9.169 -19.096 1.00 87.62 63 PHE A N 1
ATOM 489 C CA . PHE A 1 63 ? 13.085 10.009 -19.225 1.00 87.62 63 PHE A CA 1
ATOM 490 C C . PHE A 1 63 ? 12.786 11.498 -19.026 1.00 87.62 63 PHE A C 1
ATOM 492 O O . PHE A 1 63 ? 13.509 12.174 -18.297 1.00 87.62 63 PHE A O 1
ATOM 499 N N . GLN A 1 64 ? 11.692 12.006 -19.606 1.00 82.69 64 GLN A N 1
ATOM 500 C CA . GLN A 1 64 ? 11.256 13.399 -19.413 1.00 82.69 64 GLN A CA 1
ATOM 501 C C . GLN A 1 64 ? 10.933 13.725 -17.945 1.00 82.69 64 GLN A C 1
ATOM 503 O O . GLN A 1 64 ? 10.959 14.888 -17.547 1.00 82.69 64 GLN A O 1
ATOM 508 N N . ARG A 1 65 ? 10.638 12.701 -17.138 1.00 79.12 65 ARG A N 1
ATOM 509 C CA . ARG A 1 65 ? 10.305 12.805 -15.711 1.00 79.12 65 ARG A CA 1
ATOM 510 C C . ARG A 1 65 ? 11.454 12.391 -14.788 1.00 79.12 65 ARG A C 1
ATOM 512 O O . ARG A 1 65 ? 11.244 12.284 -13.586 1.00 79.12 65 ARG A O 1
ATOM 519 N N . GLY A 1 66 ? 12.646 12.132 -15.329 1.00 84.19 66 GLY A N 1
ATOM 520 C CA . GLY A 1 66 ? 13.812 11.719 -14.542 1.00 84.19 66 GLY A CA 1
ATOM 521 C C . GLY A 1 66 ? 13.723 10.301 -13.972 1.00 84.19 66 GLY A C 1
ATOM 522 O O . GLY A 1 66 ? 14.377 10.003 -12.981 1.00 84.19 66 GLY A O 1
ATOM 523 N N . SER A 1 67 ? 12.911 9.425 -14.567 1.00 89.75 67 SER A N 1
ATOM 524 C CA . SER A 1 67 ? 12.827 8.021 -14.147 1.00 89.75 67 SER A CA 1
ATOM 525 C C . SER A 1 67 ? 14.141 7.291 -14.414 1.00 89.75 67 SER A C 1
ATOM 527 O O . SER A 1 67 ? 14.861 7.603 -15.364 1.00 89.75 67 SER A O 1
ATOM 529 N N . MET A 1 68 ? 14.430 6.286 -13.593 1.00 91.94 68 MET A N 1
ATOM 530 C CA . MET A 1 68 ? 15.561 5.383 -13.793 1.00 91.94 68 MET A CA 1
ATOM 531 C C . MET A 1 68 ? 15.098 4.092 -14.457 1.00 91.94 68 MET A C 1
ATOM 533 O O . MET A 1 68 ? 13.972 3.639 -14.246 1.00 91.94 68 MET A O 1
ATOM 537 N N . PHE A 1 69 ? 15.986 3.476 -15.228 1.00 94.69 69 PHE A N 1
ATOM 538 C CA . PHE A 1 69 ? 15.657 2.314 -16.037 1.00 94.69 69 PHE A CA 1
ATOM 539 C C . PHE A 1 69 ? 16.747 1.256 -15.939 1.00 94.69 69 PHE A C 1
ATOM 541 O O . PHE A 1 69 ? 17.917 1.526 -16.221 1.00 94.69 69 PHE A O 1
ATOM 548 N N . ALA A 1 70 ? 16.336 0.039 -15.611 1.00 95.31 70 ALA A N 1
ATOM 549 C CA . ALA A 1 70 ? 17.173 -1.147 -15.639 1.00 95.31 70 ALA A CA 1
ATOM 550 C C . ALA A 1 70 ? 16.541 -2.205 -16.546 1.00 95.31 70 ALA A C 1
ATOM 552 O O . ALA A 1 70 ? 15.326 -2.256 -16.732 1.00 95.31 70 ALA A O 1
ATOM 553 N N . CYS A 1 71 ? 17.356 -3.078 -17.114 1.00 95.06 71 CYS A N 1
ATOM 554 C CA . CYS A 1 71 ? 16.886 -4.228 -17.870 1.00 95.06 71 CYS A CA 1
ATOM 555 C C . CYS A 1 71 ? 17.850 -5.398 -17.707 1.00 95.06 71 CYS A C 1
ATOM 557 O O . CYS A 1 71 ? 19.007 -5.222 -17.326 1.00 95.06 71 CYS A O 1
ATOM 559 N N . ASN A 1 72 ? 17.360 -6.608 -17.953 1.00 93.19 72 ASN A N 1
ATOM 560 C CA . ASN A 1 72 ? 18.178 -7.806 -17.835 1.00 93.19 72 ASN A CA 1
ATOM 561 C C . ASN A 1 72 ? 17.770 -8.891 -18.830 1.00 93.19 72 ASN A C 1
ATOM 563 O O . ASN A 1 72 ? 16.670 -8.896 -19.396 1.00 93.19 72 ASN A O 1
ATOM 567 N N . ILE A 1 73 ? 18.706 -9.817 -19.015 1.00 92.69 73 ILE A N 1
ATOM 568 C CA . ILE A 1 73 ? 18.508 -11.086 -19.702 1.00 92.69 73 ILE A CA 1
ATOM 569 C C . ILE A 1 73 ? 18.623 -12.170 -18.637 1.00 92.69 73 ILE A C 1
ATOM 571 O O . ILE A 1 73 ? 19.620 -12.230 -17.913 1.00 92.69 73 ILE A O 1
ATOM 575 N N . LEU A 1 74 ? 17.611 -13.022 -18.523 1.00 88.88 74 LEU A N 1
ATOM 576 C CA . LEU A 1 74 ? 17.584 -14.067 -17.512 1.00 88.88 74 LEU A CA 1
ATOM 577 C C . LEU A 1 74 ? 18.727 -15.071 -17.749 1.00 88.88 74 LEU A C 1
ATOM 579 O O . LEU A 1 74 ? 18.997 -15.447 -18.899 1.00 88.88 74 LEU A O 1
ATOM 583 N N . PRO A 1 75 ? 19.413 -15.507 -16.679 1.00 86.56 75 PRO A N 1
ATOM 584 C CA . PRO A 1 75 ? 20.471 -16.497 -16.789 1.00 86.56 75 PRO A CA 1
ATOM 585 C C . PRO A 1 75 ? 19.910 -17.881 -17.116 1.00 86.56 75 PRO A C 1
ATOM 587 O O . PRO A 1 75 ? 18.736 -18.178 -16.882 1.00 86.56 75 PRO A O 1
ATOM 590 N N . ASP A 1 76 ? 20.773 -18.753 -17.636 1.00 81.88 76 ASP A N 1
ATOM 591 C CA . ASP A 1 76 ? 20.483 -20.185 -17.615 1.00 81.88 76 ASP A CA 1
ATOM 592 C C . ASP A 1 76 ? 20.604 -20.662 -16.155 1.00 81.88 76 ASP A C 1
ATOM 594 O O . ASP A 1 76 ? 21.593 -20.324 -15.503 1.00 81.88 76 ASP A O 1
ATOM 598 N N . PRO A 1 77 ? 19.663 -21.458 -15.614 1.00 79.81 77 PRO A N 1
ATOM 599 C CA . PRO A 1 77 ? 19.757 -21.970 -14.246 1.00 79.81 77 PRO A CA 1
ATOM 600 C C . PRO A 1 77 ? 21.084 -22.666 -13.907 1.00 79.81 77 PRO A C 1
ATOM 602 O O . PRO A 1 77 ? 21.453 -22.739 -12.737 1.00 79.81 77 PRO A O 1
ATOM 605 N N . LYS A 1 78 ? 21.793 -23.202 -14.908 1.00 80.62 78 LYS A N 1
ATOM 606 C CA . LYS A 1 78 ? 23.081 -23.887 -14.728 1.00 80.62 78 LYS A CA 1
ATOM 607 C C . LYS A 1 78 ? 24.295 -22.972 -14.890 1.00 80.62 78 LYS A C 1
ATOM 609 O O . LYS A 1 78 ? 25.388 -23.367 -14.494 1.00 80.62 78 LYS A O 1
ATOM 614 N N . ILE A 1 79 ? 24.128 -21.799 -15.500 1.00 79.69 79 ILE A N 1
ATOM 615 C CA . ILE A 1 79 ? 25.218 -20.872 -15.824 1.00 79.69 79 ILE A CA 1
ATOM 616 C C . ILE A 1 79 ? 24.775 -19.459 -15.414 1.00 79.69 79 ILE A C 1
ATOM 618 O O . ILE A 1 79 ? 24.057 -18.808 -16.180 1.00 79.69 79 ILE A O 1
ATOM 622 N N . PRO A 1 80 ? 25.187 -18.990 -14.216 1.00 68.81 80 PRO A N 1
ATOM 623 C CA . PRO A 1 80 ? 24.729 -17.722 -13.651 1.00 68.81 80 PRO A CA 1
ATOM 624 C C . PRO A 1 80 ? 25.037 -16.516 -14.535 1.00 68.81 80 PRO A C 1
ATOM 626 O O . PRO A 1 80 ? 24.207 -15.626 -14.644 1.00 68.81 80 PRO A O 1
ATOM 629 N N . GLU A 1 81 ? 26.192 -16.510 -15.200 1.00 75.81 81 GLU A N 1
ATOM 630 C CA . GLU A 1 81 ? 26.604 -15.438 -16.103 1.00 75.81 81 GLU A CA 1
ATOM 631 C C . GLU A 1 81 ? 27.166 -16.038 -17.388 1.00 75.81 81 GLU A C 1
ATOM 633 O O . GLU A 1 81 ? 28.062 -16.885 -17.363 1.00 75.81 81 GLU A O 1
ATOM 638 N N . ALA A 1 82 ? 26.612 -15.631 -18.528 1.00 84.19 82 ALA A N 1
ATOM 639 C CA . ALA A 1 82 ? 27.017 -16.157 -19.827 1.00 84.19 82 ALA A CA 1
ATOM 640 C C . ALA A 1 82 ? 26.970 -15.076 -20.901 1.00 84.19 82 ALA A C 1
ATOM 642 O O . ALA A 1 82 ? 25.962 -14.383 -21.054 1.00 84.19 82 ALA A O 1
ATOM 643 N N . ARG A 1 83 ? 28.028 -14.994 -21.709 1.00 89.00 83 ARG A N 1
ATOM 644 C CA . ARG A 1 83 ? 28.058 -14.139 -22.895 1.00 89.00 83 ARG A CA 1
ATOM 645 C C . ARG A 1 83 ? 27.300 -14.798 -24.047 1.00 89.00 83 ARG A C 1
ATOM 647 O O . ARG A 1 83 ? 27.488 -15.972 -24.356 1.00 89.00 83 ARG A O 1
ATOM 654 N N . THR A 1 84 ? 26.433 -14.029 -24.686 1.00 89.44 84 THR A N 1
ATOM 655 C CA . THR A 1 84 ? 25.717 -14.404 -25.907 1.00 89.44 84 THR A CA 1
ATOM 656 C C . THR A 1 84 ? 26.595 -14.164 -27.141 1.00 89.44 84 THR A C 1
ATOM 658 O O . THR A 1 84 ? 27.504 -13.331 -27.094 1.00 89.44 84 THR A O 1
ATOM 661 N N . PRO A 1 85 ? 26.313 -14.822 -28.281 1.00 90.19 85 PRO A N 1
ATOM 662 C CA . PRO A 1 85 ? 27.011 -14.541 -29.540 1.00 90.19 85 PRO A CA 1
ATOM 663 C C . PRO A 1 85 ? 26.895 -13.077 -29.995 1.00 90.19 85 PRO A C 1
ATOM 665 O O . PRO A 1 85 ? 27.772 -12.573 -30.693 1.00 90.19 85 PRO A O 1
ATOM 668 N N . GLN A 1 86 ? 25.829 -12.391 -29.575 1.00 91.31 86 GLN A N 1
ATOM 669 C CA . GLN A 1 86 ? 25.558 -10.991 -29.899 1.00 91.31 86 GLN A CA 1
ATOM 670 C C . GLN A 1 86 ? 26.295 -9.990 -28.988 1.00 91.31 86 GLN A C 1
ATOM 672 O O . GLN A 1 86 ? 26.051 -8.788 -29.054 1.00 91.31 86 GLN A O 1
ATOM 677 N N . GLY A 1 87 ? 27.158 -10.479 -28.092 1.00 90.38 87 GLY A N 1
ATOM 678 C CA . GLY A 1 87 ? 27.933 -9.638 -27.179 1.00 90.38 87 GLY A CA 1
ATOM 679 C C . GLY A 1 87 ? 27.208 -9.226 -25.893 1.00 90.38 87 GLY A C 1
ATOM 680 O O . GLY A 1 87 ? 27.815 -8.585 -25.050 1.00 90.38 87 GLY A O 1
ATOM 681 N N . LEU A 1 88 ? 25.959 -9.656 -25.682 1.00 92.31 88 LEU A N 1
ATOM 682 C CA . LEU A 1 88 ? 25.192 -9.396 -24.452 1.00 92.31 88 LEU A CA 1
ATOM 683 C C . LEU A 1 88 ? 25.499 -10.422 -23.351 1.00 92.31 88 LEU A C 1
ATOM 685 O O . LEU A 1 88 ? 25.814 -11.571 -23.658 1.00 92.31 88 LEU A O 1
ATOM 689 N N . LEU A 1 89 ? 25.326 -10.048 -22.087 1.00 91.38 89 LEU A N 1
ATOM 690 C CA . LEU A 1 89 ? 25.522 -10.885 -20.904 1.00 91.38 89 LEU A CA 1
ATOM 691 C C . LEU A 1 89 ? 24.173 -11.300 -20.307 1.00 91.38 89 LEU A C 1
ATOM 693 O O . LEU A 1 89 ? 23.292 -10.476 -20.063 1.00 91.38 89 LEU A O 1
ATOM 697 N N . LYS A 1 90 ? 24.013 -12.598 -20.055 1.00 90.81 90 LYS A N 1
ATOM 698 C CA . LYS A 1 90 ? 22.899 -13.154 -19.279 1.00 90.81 90 LYS A CA 1
ATOM 699 C C . LYS A 1 90 ? 23.214 -13.111 -17.790 1.00 90.81 90 LYS A C 1
ATOM 701 O O . LYS A 1 90 ? 24.379 -13.226 -17.429 1.00 90.81 90 LYS A O 1
ATOM 706 N N . GLY A 1 91 ? 22.184 -12.992 -16.952 1.00 87.38 91 GLY A N 1
ATOM 707 C CA . GLY A 1 91 ? 22.340 -12.867 -15.498 1.00 87.38 91 GLY A CA 1
ATOM 708 C C . GLY A 1 91 ? 22.843 -11.500 -15.041 1.00 87.38 91 GLY A C 1
ATOM 709 O O . GLY A 1 91 ? 23.093 -11.312 -13.858 1.00 87.38 91 GLY A O 1
ATOM 710 N N . HIS A 1 92 ? 22.947 -10.545 -15.966 1.00 87.94 92 HIS A N 1
ATOM 711 C CA . HIS A 1 92 ? 23.518 -9.225 -15.737 1.00 87.94 92 HIS A CA 1
ATOM 712 C C . HIS A 1 92 ? 22.472 -8.118 -15.878 1.00 87.94 92 HIS A C 1
ATOM 714 O O . HIS A 1 92 ? 21.505 -8.252 -16.636 1.00 87.94 92 HIS A O 1
ATOM 720 N N . SER A 1 93 ? 22.676 -7.018 -15.153 1.00 90.12 93 SER A N 1
ATOM 721 C CA . SER A 1 93 ? 21.811 -5.836 -15.214 1.00 90.12 93 SER A CA 1
ATOM 722 C C . SER A 1 93 ? 22.439 -4.740 -16.069 1.00 90.12 93 SER A C 1
ATOM 724 O O . SER A 1 93 ? 23.578 -4.335 -15.848 1.00 90.12 93 SER A O 1
ATOM 726 N N . TYR A 1 94 ? 21.652 -4.222 -17.005 1.00 93.69 94 TYR A N 1
ATOM 727 C CA . TYR A 1 94 ? 21.997 -3.106 -17.878 1.00 93.69 94 TYR A CA 1
ATOM 728 C C . TYR A 1 94 ? 21.165 -1.880 -17.515 1.00 93.69 94 TYR A C 1
ATOM 730 O O . TYR A 1 94 ? 19.977 -2.003 -17.206 1.00 93.69 94 TYR A O 1
ATOM 738 N N . SER A 1 95 ? 21.758 -0.693 -17.617 1.00 94.00 95 SER A N 1
ATOM 739 C CA . SER A 1 95 ? 21.025 0.570 -17.485 1.00 94.00 95 SER A CA 1
ATOM 740 C C . SER A 1 95 ? 20.540 1.035 -18.851 1.00 94.00 95 SER A C 1
ATOM 742 O O . SER A 1 95 ? 21.285 0.947 -19.822 1.00 94.00 95 SER A O 1
ATOM 744 N N . ILE A 1 96 ? 19.326 1.575 -18.939 1.00 95.50 96 ILE A N 1
ATOM 745 C CA . ILE A 1 96 ? 18.865 2.257 -20.157 1.00 95.50 96 ILE A CA 1
ATOM 746 C C . ILE A 1 96 ? 19.130 3.745 -19.960 1.00 95.50 96 ILE A C 1
ATOM 748 O O . ILE A 1 96 ? 18.619 4.347 -19.017 1.00 95.50 96 ILE A O 1
ATOM 752 N N . THR A 1 97 ? 19.949 4.339 -20.826 1.00 93.12 97 THR A N 1
ATOM 753 C CA . THR A 1 97 ? 20.456 5.706 -20.623 1.00 93.12 97 THR A CA 1
ATOM 754 C C . THR A 1 97 ? 19.837 6.726 -21.569 1.00 93.12 97 THR A C 1
ATOM 756 O O . THR A 1 97 ? 19.883 7.921 -21.279 1.00 93.12 97 THR A O 1
ATOM 759 N N . LYS A 1 98 ? 19.252 6.292 -22.696 1.00 91.94 98 LYS A N 1
ATOM 760 C CA . LYS A 1 98 ? 18.593 7.195 -23.650 1.00 91.94 98 LYS A CA 1
ATOM 761 C C . LYS A 1 98 ? 17.641 6.456 -24.589 1.00 91.94 98 LYS A C 1
ATOM 763 O O . LYS A 1 98 ? 17.829 5.281 -24.889 1.00 91.94 98 LYS A O 1
ATOM 768 N N . THR A 1 99 ? 16.667 7.180 -25.127 1.00 92.75 99 THR A N 1
ATOM 769 C CA . THR A 1 99 ? 15.828 6.750 -26.258 1.00 92.75 99 THR A CA 1
ATOM 770 C C . THR A 1 99 ? 15.816 7.816 -27.337 1.00 92.75 99 THR A C 1
ATOM 772 O O . THR A 1 99 ? 15.866 9.009 -27.026 1.00 92.75 99 THR A O 1
ATOM 775 N N . HIS A 1 100 ? 15.689 7.406 -28.596 1.00 89.50 100 HIS A N 1
ATOM 776 C CA . HIS A 1 100 ? 15.553 8.328 -29.715 1.00 89.50 100 HIS A CA 1
ATOM 777 C C . HIS A 1 100 ? 14.634 7.772 -30.805 1.00 89.50 100 HIS A C 1
ATOM 779 O O . HIS A 1 100 ? 14.631 6.573 -31.060 1.00 89.50 100 HIS A O 1
ATOM 785 N N . LEU A 1 101 ? 13.865 8.651 -31.448 1.00 88.81 101 LEU A N 1
ATOM 786 C CA . LEU A 1 101 ? 13.011 8.315 -32.584 1.00 88.81 101 LEU A CA 1
ATOM 787 C C . LEU A 1 101 ? 13.541 9.047 -33.820 1.00 88.81 101 LEU A C 1
ATOM 789 O O . LEU A 1 101 ? 13.540 10.276 -33.839 1.00 88.81 101 LEU A O 1
ATOM 793 N N . PHE A 1 102 ? 13.976 8.300 -34.832 1.00 79.12 102 PHE A N 1
ATOM 794 C CA . PHE A 1 102 ? 14.531 8.833 -36.078 1.00 79.12 102 PHE A CA 1
ATOM 795 C C . PHE A 1 102 ? 13.799 8.236 -37.279 1.00 79.12 102 PHE A C 1
ATOM 797 O O . PHE A 1 102 ? 13.844 7.026 -37.439 1.00 79.12 102 PHE A O 1
ATOM 804 N N . ASP A 1 103 ? 13.125 9.044 -38.106 1.00 77.56 103 ASP A N 1
ATOM 805 C CA . ASP A 1 103 ? 12.403 8.585 -39.310 1.00 77.56 103 ASP A CA 1
ATOM 806 C C . ASP A 1 103 ? 11.601 7.284 -39.088 1.00 77.56 103 ASP A C 1
ATOM 808 O O . ASP A 1 103 ? 11.645 6.349 -39.882 1.00 77.56 103 ASP A O 1
ATOM 812 N N . GLN A 1 104 ? 10.862 7.232 -37.968 1.00 83.25 104 GLN A N 1
ATOM 813 C CA . GLN A 1 104 ? 10.064 6.088 -37.476 1.00 83.25 104 GLN A CA 1
ATOM 814 C C . GLN A 1 104 ? 10.856 4.916 -36.864 1.00 83.25 104 GLN A C 1
ATOM 816 O O . GLN A 1 104 ? 10.260 4.006 -36.289 1.00 83.25 104 GLN A O 1
ATOM 821 N N . ILE A 1 105 ? 12.185 4.949 -36.899 1.00 88.12 105 ILE A N 1
ATOM 822 C CA . ILE A 1 105 ? 13.064 3.993 -36.226 1.00 88.12 105 ILE A CA 1
ATOM 823 C C . ILE A 1 105 ? 13.185 4.365 -34.748 1.00 88.12 105 ILE A C 1
ATOM 825 O O . ILE A 1 105 ? 13.662 5.441 -34.383 1.00 88.12 105 ILE A O 1
ATOM 829 N N . GLN A 1 106 ? 12.762 3.444 -33.887 1.00 94.19 106 GLN A N 1
ATOM 830 C CA . GLN A 1 106 ? 12.901 3.547 -32.439 1.0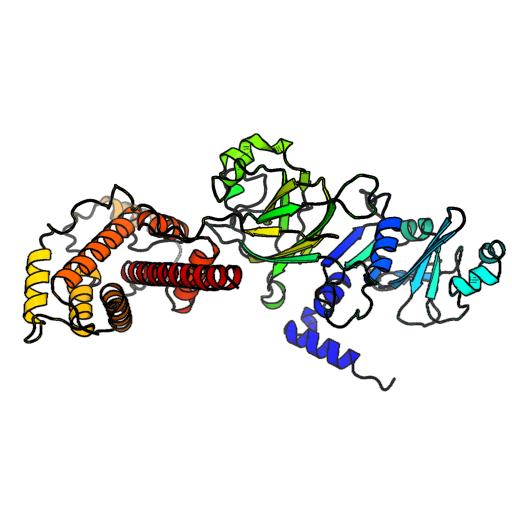0 94.19 106 GLN A CA 1
ATOM 831 C C . GLN A 1 106 ? 14.251 2.966 -32.012 1.00 94.19 106 GLN A C 1
ATOM 833 O O . GLN A 1 106 ? 14.500 1.769 -32.174 1.00 94.19 106 GLN A O 1
ATOM 838 N N . LEU A 1 107 ? 15.116 3.815 -31.462 1.00 93.69 107 LEU A N 1
ATOM 839 C CA . LEU A 1 107 ? 16.432 3.454 -30.946 1.00 93.69 107 LEU A CA 1
ATOM 840 C C . LEU A 1 107 ? 16.473 3.595 -29.428 1.00 93.69 107 LEU A C 1
ATOM 842 O O . LEU A 1 107 ? 15.904 4.527 -28.847 1.00 93.69 107 LEU A O 1
ATOM 846 N N . ILE A 1 108 ? 17.194 2.681 -28.792 1.00 95.31 108 ILE A N 1
ATOM 847 C CA . ILE A 1 108 ? 17.389 2.644 -27.348 1.00 95.31 108 ILE A CA 1
ATOM 848 C C . ILE A 1 108 ? 18.874 2.460 -27.038 1.00 95.31 108 ILE A C 1
ATOM 850 O O . ILE A 1 108 ? 19.550 1.660 -27.685 1.00 95.31 108 ILE A O 1
ATOM 854 N N . ARG A 1 109 ? 19.382 3.237 -26.079 1.00 94.69 109 ARG A N 1
ATOM 855 C CA . ARG A 1 109 ? 20.773 3.186 -25.625 1.00 94.69 109 ARG A CA 1
ATOM 856 C C . ARG A 1 109 ? 20.849 2.503 -24.274 1.00 94.69 109 ARG A C 1
ATOM 858 O O . ARG A 1 109 ? 20.153 2.902 -23.335 1.00 94.69 109 ARG A O 1
ATOM 865 N N . LEU A 1 110 ? 21.698 1.492 -24.191 1.00 94.62 110 LEU A N 1
ATOM 866 C CA . LEU A 1 110 ? 21.948 0.714 -22.992 1.00 94.62 110 LEU A CA 1
ATOM 867 C C . LEU A 1 110 ? 23.388 0.915 -22.539 1.00 94.62 110 LEU A C 1
ATOM 869 O O . LEU A 1 110 ? 24.236 1.311 -23.329 1.00 94.62 110 LEU A O 1
ATOM 873 N N . ARG A 1 111 ? 23.653 0.618 -21.268 1.00 93.12 111 ARG A N 1
ATOM 874 C CA . ARG A 1 111 ? 24.988 0.639 -20.682 1.00 93.12 111 ARG A CA 1
ATOM 875 C C . ARG A 1 111 ? 25.239 -0.610 -19.854 1.00 93.12 111 ARG A C 1
ATOM 877 O O . ARG A 1 111 ? 24.471 -0.900 -18.933 1.00 93.12 111 ARG A O 1
ATOM 884 N N . ASN A 1 112 ? 26.332 -1.304 -20.151 1.00 91.31 112 ASN A N 1
ATOM 885 C CA . ASN A 1 112 ? 26.951 -2.285 -19.271 1.00 91.31 112 ASN A CA 1
ATOM 886 C C . ASN A 1 112 ? 27.734 -1.543 -18.165 1.00 91.31 112 ASN A C 1
ATOM 888 O O . ASN A 1 112 ? 28.721 -0.876 -18.473 1.00 91.31 112 ASN A O 1
ATOM 892 N N . PRO A 1 113 ? 27.350 -1.653 -16.879 1.00 85.62 113 PRO A N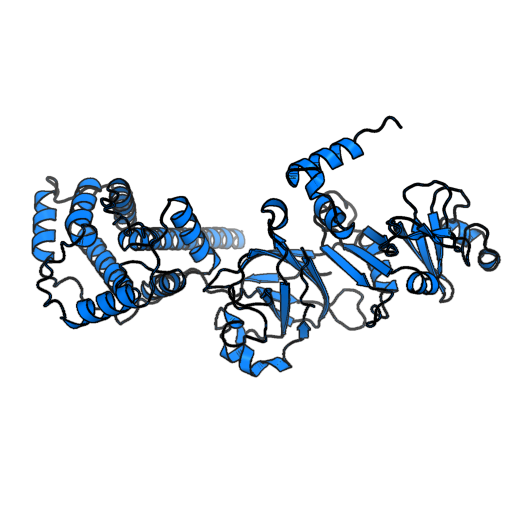 1
ATOM 893 C CA . PRO A 1 113 ? 28.029 -0.936 -15.799 1.00 85.62 113 PRO A CA 1
ATOM 894 C C . PRO A 1 113 ? 29.497 -1.327 -15.579 1.00 85.62 113 PRO A C 1
ATOM 896 O O . PRO A 1 113 ? 30.219 -0.564 -14.940 1.00 85.62 113 PRO A O 1
ATOM 899 N N . TRP A 1 114 ? 29.942 -2.495 -16.061 1.00 82.56 114 TRP A N 1
ATOM 900 C CA . TRP A 1 114 ? 31.335 -2.932 -15.917 1.00 82.56 114 TRP A CA 1
ATOM 901 C C . TRP A 1 114 ? 32.304 -2.150 -16.805 1.00 82.56 114 TRP A C 1
ATOM 903 O O . TRP A 1 114 ? 33.463 -2.007 -16.421 1.00 82.56 114 TRP A O 1
ATOM 913 N N . GLY A 1 115 ? 31.832 -1.615 -17.940 1.00 75.81 115 GLY A N 1
ATOM 914 C CA . GLY A 1 115 ? 32.657 -0.829 -18.865 1.00 75.81 115 GLY A CA 1
ATOM 915 C C . GLY A 1 115 ? 33.906 -1.572 -19.349 1.00 75.81 115 GLY A C 1
ATOM 916 O O . GLY A 1 115 ? 34.961 -0.968 -19.492 1.00 75.81 115 GLY A O 1
ATOM 917 N N . ASP A 1 116 ? 33.817 -2.894 -19.509 1.00 73.81 116 ASP A N 1
ATOM 918 C CA . ASP A 1 116 ? 34.919 -3.786 -19.884 1.00 73.81 116 ASP A CA 1
ATOM 919 C C . ASP A 1 116 ? 34.949 -4.102 -21.393 1.00 73.81 116 ASP A C 1
ATOM 921 O O . ASP A 1 116 ? 35.502 -5.123 -21.803 1.00 73.81 116 ASP A O 1
ATOM 925 N N . GLY A 1 117 ? 34.320 -3.255 -22.220 1.00 68.50 117 GLY A N 1
ATOM 926 C CA . GLY A 1 117 ? 34.231 -3.421 -23.678 1.00 68.50 117 GLY A CA 1
ATOM 927 C C . GLY A 1 117 ? 33.327 -4.573 -24.146 1.00 68.50 117 GLY A C 1
ATOM 928 O O . GLY A 1 117 ? 33.327 -4.944 -25.322 1.00 68.50 117 GLY A O 1
ATOM 929 N N . VAL A 1 118 ? 32.547 -5.194 -23.249 1.00 79.62 118 VAL A N 1
ATOM 930 C CA . VAL A 1 118 ? 31.560 -6.219 -23.626 1.00 79.62 118 VAL A CA 1
ATOM 931 C C . VAL A 1 118 ? 30.250 -5.551 -24.044 1.00 79.62 118 VAL A C 1
ATOM 933 O O . VAL A 1 118 ? 29.371 -5.285 -23.219 1.00 79.62 118 VAL A O 1
ATOM 936 N N . GLU A 1 119 ? 30.134 -5.311 -25.349 1.00 86.56 119 GLU A N 1
ATOM 937 C CA . GLU A 1 119 ? 29.029 -4.571 -25.962 1.00 86.56 119 GLU A CA 1
ATOM 938 C C . GLU A 1 119 ? 28.298 -5.361 -27.053 1.00 86.56 119 GLU A C 1
ATOM 940 O O . GLU A 1 119 ? 28.751 -6.403 -27.542 1.00 86.56 119 GLU A O 1
ATOM 945 N N . TRP A 1 120 ? 27.128 -4.842 -27.427 1.00 92.06 120 TRP A N 1
ATOM 946 C CA . TRP A 1 120 ? 26.316 -5.323 -28.539 1.00 92.06 120 TRP A CA 1
ATOM 947 C C . TRP A 1 120 ? 27.070 -5.223 -29.869 1.00 92.06 120 TRP A C 1
ATOM 949 O O . TRP A 1 120 ? 27.593 -4.170 -30.213 1.00 92.06 120 TRP A O 1
ATOM 959 N N . ASN A 1 121 ? 27.072 -6.302 -30.656 1.00 91.75 121 ASN A N 1
ATOM 960 C CA . ASN A 1 121 ? 27.775 -6.365 -31.947 1.00 91.75 121 ASN A CA 1
ATOM 961 C C . ASN A 1 121 ? 26.841 -6.460 -33.173 1.00 91.75 121 ASN A C 1
ATOM 963 O O . ASN A 1 121 ? 27.291 -6.793 -34.270 1.00 91.75 121 ASN A O 1
ATOM 967 N N . GLY A 1 122 ? 25.541 -6.208 -32.993 1.00 93.00 122 GLY A N 1
ATOM 968 C CA . GLY A 1 122 ? 24.550 -6.229 -34.071 1.00 93.00 122 GLY A CA 1
ATOM 969 C C . GLY A 1 122 ? 24.278 -4.851 -34.683 1.00 93.00 122 GLY A C 1
ATOM 970 O O . GLY A 1 122 ? 25.095 -3.932 -34.595 1.00 93.00 122 GLY A O 1
ATOM 971 N N . ALA A 1 123 ? 23.102 -4.702 -35.299 1.00 92.62 123 ALA A N 1
ATOM 972 C CA . ALA A 1 123 ? 22.660 -3.442 -35.897 1.00 92.62 123 ALA A CA 1
ATOM 973 C C . ALA A 1 123 ? 22.619 -2.309 -34.859 1.00 92.62 123 ALA A C 1
ATOM 975 O O . ALA A 1 123 ? 22.147 -2.513 -33.739 1.00 92.62 123 ALA A O 1
ATOM 976 N N . TRP A 1 124 ? 23.081 -1.123 -35.250 1.00 92.38 124 TRP A N 1
ATOM 977 C CA . TRP A 1 124 ? 23.245 0.079 -34.419 1.00 92.38 124 TRP A CA 1
ATOM 978 C C . TRP A 1 124 ? 24.322 0.015 -33.327 1.00 92.38 124 TRP A C 1
ATOM 980 O O . TRP A 1 124 ? 24.456 0.974 -32.573 1.00 92.38 124 TRP A O 1
ATOM 990 N N . SER A 1 125 ? 25.141 -1.040 -33.283 1.00 91.19 125 SER A N 1
ATOM 991 C CA . SER A 1 125 ? 26.382 -1.037 -32.490 1.00 91.19 125 SER A CA 1
ATOM 992 C C . SER A 1 125 ? 27.329 0.097 -32.904 1.00 91.19 125 SER A C 1
ATOM 994 O O . SER A 1 125 ? 27.176 0.700 -33.968 1.00 91.19 125 SER A O 1
ATOM 996 N N . ASP A 1 126 ? 28.345 0.383 -32.102 1.00 86.38 126 ASP A N 1
ATOM 997 C CA . ASP A 1 126 ? 29.249 1.524 -32.303 1.00 86.38 126 ASP A CA 1
ATOM 998 C C . ASP A 1 126 ? 29.957 1.547 -33.667 1.00 86.38 126 ASP A C 1
ATOM 1000 O O . ASP A 1 126 ? 30.201 2.608 -34.247 1.00 86.38 126 ASP A O 1
ATOM 1004 N N . HIS A 1 127 ? 30.228 0.369 -34.234 1.00 86.31 127 HIS A N 1
ATOM 1005 C CA . HIS A 1 127 ? 30.869 0.202 -35.545 1.00 86.31 127 HIS A CA 1
ATOM 1006 C C . HIS A 1 127 ? 29.896 -0.217 -36.665 1.00 86.31 127 HIS A C 1
ATOM 1008 O O . HIS A 1 127 ? 30.316 -0.626 -37.750 1.00 86.31 127 HIS A O 1
ATOM 1014 N N . SER A 1 128 ? 28.590 -0.136 -36.410 1.00 90.88 128 SER A N 1
ATOM 1015 C CA . SER A 1 128 ? 27.524 -0.521 -37.337 1.00 90.88 128 SER A CA 1
ATOM 1016 C C . SER A 1 128 ? 27.433 0.429 -38.538 1.00 90.88 128 SER A C 1
ATOM 1018 O O . SER A 1 128 ? 27.496 1.652 -38.400 1.00 90.88 128 SER A O 1
ATOM 1020 N N . LYS A 1 129 ? 27.233 -0.132 -39.738 1.00 91.00 129 LYS A N 1
ATOM 1021 C CA . LYS A 1 129 ? 27.074 0.641 -40.988 1.00 91.00 129 LYS A CA 1
ATOM 1022 C C . LYS A 1 129 ? 25.741 1.381 -41.052 1.00 91.00 129 LYS A C 1
ATOM 1024 O O . LYS A 1 129 ? 25.589 2.325 -41.813 1.00 91.00 129 LYS A O 1
ATOM 1029 N N . GLU A 1 130 ? 24.772 0.968 -40.251 1.00 89.50 130 GLU A N 1
ATOM 1030 C CA . GLU A 1 130 ? 23.446 1.562 -40.137 1.00 89.50 130 GLU A CA 1
ATOM 1031 C C . GLU A 1 130 ? 23.533 3.038 -39.723 1.00 89.50 130 GLU A C 1
ATOM 1033 O O . GLU A 1 130 ? 22.740 3.862 -40.182 1.00 89.50 130 GLU A O 1
ATOM 1038 N N . TRP A 1 131 ? 24.578 3.411 -38.975 1.00 89.12 131 TRP A N 1
ATOM 1039 C CA . TRP A 1 131 ? 24.877 4.806 -38.678 1.00 89.12 131 TRP A CA 1
ATOM 1040 C C . TRP A 1 131 ? 25.140 5.642 -39.927 1.00 89.12 131 TRP A C 1
ATOM 1042 O O . TRP A 1 131 ? 24.842 6.834 -39.897 1.00 89.12 131 TRP A O 1
ATOM 1052 N N . ASP A 1 132 ? 25.641 5.060 -41.024 1.00 87.06 132 ASP A N 1
ATOM 1053 C CA . ASP A 1 132 ? 25.941 5.778 -42.269 1.00 87.06 132 ASP A CA 1
ATOM 1054 C C . ASP A 1 132 ? 24.723 6.470 -42.879 1.00 87.06 132 ASP A C 1
ATOM 1056 O O . ASP A 1 132 ? 24.875 7.533 -43.484 1.00 87.06 132 ASP A O 1
ATOM 1060 N N . ALA A 1 133 ? 23.522 5.948 -42.615 1.00 83.50 133 ALA A N 1
ATOM 1061 C CA . ALA A 1 133 ? 22.262 6.564 -43.015 1.00 83.50 133 ALA A CA 1
ATOM 1062 C C . ALA A 1 133 ? 21.940 7.863 -42.247 1.00 83.50 133 ALA A C 1
ATOM 1064 O O . ALA A 1 133 ? 21.189 8.699 -42.746 1.00 83.50 133 ALA A O 1
ATOM 1065 N N . ILE A 1 134 ? 22.515 8.070 -41.057 1.00 82.81 134 ILE A N 1
ATOM 1066 C CA . ILE A 1 134 ? 22.248 9.242 -40.213 1.00 82.81 134 ILE A CA 1
ATOM 1067 C C . ILE A 1 134 ? 23.310 10.327 -40.465 1.00 82.81 134 ILE A C 1
ATOM 1069 O O . ILE A 1 134 ? 24.508 10.043 -40.384 1.00 82.81 134 ILE A O 1
ATOM 1073 N N . PRO A 1 135 ? 22.945 11.598 -40.713 1.00 84.06 135 PRO A N 1
ATOM 1074 C CA . PRO A 1 135 ? 23.909 12.689 -40.858 1.00 84.06 135 PRO A CA 1
ATOM 1075 C C . PRO A 1 135 ? 24.822 12.860 -39.631 1.00 84.06 135 PRO A C 1
ATOM 1077 O O . PRO A 1 135 ? 24.369 12.818 -38.487 1.00 84.06 135 PRO A O 1
ATOM 1080 N N . LYS A 1 136 ? 26.113 13.156 -39.848 1.00 83.75 136 LYS A N 1
ATOM 1081 C CA . LYS A 1 136 ? 27.116 13.303 -38.765 1.00 83.75 136 LYS A CA 1
ATOM 1082 C C . LYS A 1 136 ? 26.708 14.297 -37.665 1.00 83.75 136 LYS A C 1
ATOM 1084 O O . LYS A 1 136 ? 27.009 14.065 -36.497 1.00 83.75 136 LYS A O 1
ATOM 1089 N N . ASN A 1 137 ? 26.018 15.385 -38.015 1.00 83.38 137 ASN A N 1
ATOM 1090 C CA . ASN A 1 137 ? 25.551 16.382 -37.043 1.00 83.38 137 ASN A CA 1
ATOM 1091 C C . ASN A 1 137 ? 24.498 15.805 -36.086 1.00 83.38 137 ASN A C 1
ATOM 1093 O O . ASN A 1 137 ? 24.548 16.080 -34.890 1.00 83.38 137 ASN A O 1
ATOM 1097 N N . GLN A 1 138 ? 23.594 14.963 -36.592 1.00 80.19 138 GLN A N 1
ATOM 1098 C CA . GLN A 1 138 ? 22.605 14.279 -35.763 1.00 80.19 138 GLN A CA 1
ATOM 1099 C C . GLN A 1 138 ? 23.261 13.197 -34.904 1.00 80.19 138 GLN A C 1
ATOM 1101 O O . GLN A 1 138 ? 22.968 13.133 -33.718 1.00 80.19 138 GLN A O 1
ATOM 1106 N N . ARG A 1 139 ? 24.239 12.437 -35.426 1.00 82.94 139 ARG A N 1
ATOM 1107 C CA . ARG A 1 139 ? 25.018 11.479 -34.606 1.00 82.94 139 ARG A CA 1
ATOM 1108 C C . ARG A 1 139 ? 25.670 12.152 -33.391 1.00 82.94 139 ARG A C 1
ATOM 1110 O O . ARG A 1 139 ? 25.618 11.622 -32.285 1.00 82.94 139 ARG A O 1
ATOM 1117 N N . LYS A 1 140 ? 26.217 13.360 -33.575 1.00 79.06 140 LYS A N 1
ATOM 1118 C CA . LYS A 1 140 ? 26.760 14.164 -32.467 1.00 79.06 140 LYS A CA 1
ATOM 1119 C C . LYS A 1 140 ? 25.682 14.598 -31.468 1.00 79.06 140 LYS A C 1
ATOM 1121 O O . LYS A 1 140 ? 25.916 14.509 -30.271 1.00 79.06 140 LYS A O 1
ATOM 1126 N N . GLN A 1 141 ? 24.503 15.023 -31.928 1.00 77.62 141 GLN A N 1
ATOM 1127 C CA . GLN A 1 141 ? 23.373 15.374 -31.046 1.00 77.62 141 GLN A CA 1
ATOM 1128 C C . GLN A 1 141 ? 22.821 14.167 -30.271 1.00 77.62 141 GLN A C 1
ATOM 1130 O O . GLN A 1 141 ? 22.382 14.296 -29.125 1.00 77.62 141 GLN A O 1
ATOM 1135 N N . LEU A 1 142 ? 22.869 12.977 -30.873 1.00 76.44 142 LEU A N 1
ATOM 1136 C CA . LEU A 1 142 ? 22.517 11.726 -30.204 1.00 76.44 142 LEU A CA 1
ATOM 1137 C C . LEU A 1 142 ? 23.471 11.405 -29.054 1.00 76.44 142 LEU A C 1
ATOM 1139 O O . LEU A 1 142 ? 23.043 10.764 -28.093 1.00 76.44 142 LEU A O 1
ATOM 1143 N N . GLY A 1 143 ? 24.701 11.920 -29.102 1.00 76.19 143 GLY A N 1
ATOM 1144 C CA . GLY A 1 143 ? 25.766 11.525 -28.189 1.00 76.19 143 GLY A CA 1
ATOM 1145 C C . GLY A 1 143 ? 26.241 10.111 -28.505 1.00 76.19 143 GLY A C 1
ATOM 1146 O O . GLY A 1 143 ? 26.400 9.311 -27.591 1.00 76.19 143 GLY A O 1
ATOM 1147 N N . LEU A 1 144 ? 26.372 9.779 -29.797 1.00 77.94 144 LEU A N 1
ATOM 1148 C CA . LEU A 1 144 ? 27.063 8.562 -30.212 1.00 77.94 144 LEU A CA 1
ATOM 1149 C C . LEU A 1 144 ? 28.546 8.723 -29.862 1.00 77.94 144 LEU A C 1
ATOM 1151 O O . LEU A 1 144 ? 29.274 9.449 -30.546 1.00 77.94 144 LEU A O 1
ATOM 1155 N N . THR A 1 145 ? 28.949 8.081 -28.776 1.00 75.31 145 THR A N 1
ATOM 1156 C CA . THR A 1 145 ? 30.346 7.831 -28.436 1.00 75.31 145 THR A CA 1
ATOM 1157 C C . THR A 1 145 ? 30.742 6.532 -29.129 1.00 75.31 145 THR A C 1
ATOM 1159 O O . THR A 1 145 ? 29.918 5.636 -29.223 1.00 75.31 145 THR A O 1
ATOM 1162 N N . ILE A 1 146 ? 31.944 6.481 -29.698 1.00 76.88 146 ILE A N 1
ATOM 1163 C CA . ILE A 1 146 ? 32.541 5.239 -30.197 1.00 76.88 146 ILE A CA 1
ATOM 1164 C C . ILE A 1 146 ? 33.729 4.998 -29.274 1.00 76.88 146 ILE A C 1
ATOM 1166 O O . ILE A 1 146 ? 34.789 5.593 -29.488 1.00 76.88 146 ILE A O 1
ATOM 1170 N N . ASP A 1 147 ? 33.506 4.246 -28.206 1.00 75.12 147 ASP A N 1
ATOM 1171 C CA . ASP A 1 147 ? 34.490 3.959 -27.160 1.00 75.12 147 ASP A CA 1
ATOM 1172 C C . ASP A 1 147 ? 34.117 2.643 -26.469 1.00 75.12 147 ASP A C 1
ATOM 1174 O O . ASP A 1 147 ? 32.962 2.248 -26.493 1.00 75.12 147 ASP A O 1
ATOM 1178 N N . GLU A 1 148 ? 35.073 1.968 -25.836 1.00 74.88 148 GLU A N 1
ATOM 1179 C CA . GLU A 1 148 ? 34.813 0.717 -25.106 1.00 74.88 148 GLU A CA 1
ATOM 1180 C C . GLU A 1 148 ? 34.322 1.014 -23.674 1.00 74.88 148 GLU A C 1
ATOM 1182 O O . GLU A 1 148 ? 34.899 0.555 -22.685 1.00 74.88 148 GLU A O 1
ATOM 1187 N N . ASP A 1 149 ? 33.281 1.841 -23.543 1.00 80.31 149 ASP A N 1
ATOM 1188 C CA . ASP A 1 149 ? 32.764 2.340 -22.259 1.00 80.31 149 ASP A CA 1
ATOM 1189 C C . ASP A 1 149 ? 31.553 1.546 -21.726 1.00 80.31 149 ASP A C 1
ATOM 1191 O O . ASP A 1 149 ? 31.049 1.802 -20.618 1.00 80.31 149 ASP A O 1
ATOM 1195 N N . GLY A 1 150 ? 31.119 0.540 -22.491 1.00 85.38 150 GLY A N 1
ATOM 1196 C CA . GLY A 1 150 ? 29.970 -0.302 -22.212 1.00 85.38 150 GLY A CA 1
ATOM 1197 C C . GLY A 1 150 ? 28.634 0.299 -22.652 1.00 85.38 150 GLY A C 1
ATOM 1198 O O . GLY A 1 150 ? 27.616 -0.378 -22.469 1.00 85.38 150 GLY A O 1
ATOM 1199 N N . GLU A 1 151 ? 28.579 1.532 -23.171 1.00 90.69 151 GLU A N 1
ATOM 1200 C CA . GLU A 1 151 ? 27.378 2.102 -23.786 1.00 90.69 151 GLU A CA 1
ATOM 1201 C C . GLU A 1 151 ? 27.227 1.636 -25.234 1.00 90.69 151 GLU A C 1
ATOM 1203 O O . GLU A 1 151 ? 28.152 1.687 -26.021 1.00 90.69 151 GLU A O 1
ATOM 1208 N N . PHE A 1 152 ? 26.020 1.231 -25.622 1.00 92.56 152 PHE A N 1
ATOM 1209 C CA . PHE A 1 152 ? 25.729 0.883 -27.011 1.00 92.56 152 PHE A CA 1
ATOM 1210 C C . PHE A 1 152 ? 24.280 1.200 -27.362 1.00 92.56 152 PHE A C 1
ATOM 1212 O O . PHE A 1 152 ? 23.384 1.207 -26.509 1.00 92.56 152 PHE A O 1
ATOM 1219 N N . TRP A 1 153 ? 24.024 1.428 -28.647 1.00 93.75 153 TRP A N 1
ATOM 1220 C CA . TRP A 1 153 ? 22.671 1.553 -29.178 1.00 93.75 153 TRP A CA 1
ATOM 1221 C C . TRP A 1 153 ? 22.191 0.243 -29.797 1.00 93.75 153 TRP A C 1
ATOM 1223 O O . TRP A 1 153 ? 22.963 -0.555 -30.325 1.00 93.75 153 TRP A O 1
ATOM 1233 N N . MET A 1 154 ? 20.878 0.043 -29.771 1.00 95.12 154 MET A N 1
ATOM 1234 C CA . MET A 1 154 ? 20.212 -1.006 -30.534 1.00 95.12 154 MET A CA 1
ATOM 1235 C C . MET A 1 154 ? 18.823 -0.554 -30.984 1.00 95.12 154 MET A C 1
ATOM 1237 O O . MET A 1 154 ? 18.263 0.422 -30.469 1.00 95.12 154 MET A O 1
ATOM 1241 N N . SER A 1 155 ? 18.243 -1.274 -31.945 1.00 95.25 155 SER A N 1
ATOM 1242 C CA . SER A 1 155 ? 16.843 -1.063 -32.308 1.00 95.25 155 SER A CA 1
ATOM 1243 C C . SER A 1 155 ? 15.926 -1.491 -31.156 1.00 95.25 155 SER A C 1
ATOM 1245 O O . SER A 1 155 ? 16.203 -2.463 -30.448 1.00 95.25 155 SER A O 1
ATOM 1247 N N . PHE A 1 156 ? 14.799 -0.802 -30.968 1.00 95.69 156 PHE A N 1
ATOM 1248 C CA . PHE A 1 156 ? 13.827 -1.199 -29.946 1.00 95.69 156 PHE A CA 1
ATOM 1249 C C . PHE A 1 156 ? 13.244 -2.596 -30.222 1.00 95.69 156 PHE A C 1
ATOM 1251 O O . PHE A 1 156 ? 12.948 -3.342 -29.294 1.00 95.69 156 PHE A O 1
ATOM 1258 N N . GLN A 1 157 ? 13.154 -3.000 -31.493 1.00 93.81 157 GLN A N 1
ATOM 1259 C CA . GLN A 1 157 ? 12.733 -4.352 -31.867 1.00 93.81 157 GLN A CA 1
ATOM 1260 C C . GLN A 1 157 ? 13.733 -5.419 -31.405 1.00 93.81 157 GLN A C 1
ATOM 1262 O O . GLN A 1 157 ? 13.324 -6.448 -30.866 1.00 93.81 157 GLN A O 1
ATOM 1267 N N . ASP A 1 158 ? 15.037 -5.173 -31.559 1.00 95.19 158 ASP A N 1
ATOM 1268 C CA . ASP A 1 158 ? 16.062 -6.078 -31.036 1.00 95.19 158 ASP A CA 1
ATOM 1269 C C . ASP A 1 158 ? 16.044 -6.102 -29.508 1.00 95.19 158 ASP A C 1
ATOM 1271 O O . ASP A 1 158 ? 16.141 -7.175 -28.913 1.00 95.19 158 ASP A O 1
ATOM 1275 N N . PHE A 1 159 ? 15.832 -4.957 -28.856 1.00 95.94 159 PHE A N 1
ATOM 1276 C CA . PHE A 1 159 ? 15.662 -4.910 -27.405 1.00 95.94 159 PHE A CA 1
ATOM 1277 C C . PHE A 1 159 ? 14.537 -5.847 -26.932 1.00 95.94 159 PHE A C 1
ATOM 1279 O O . PHE A 1 159 ? 14.778 -6.713 -26.090 1.00 95.94 159 PHE A O 1
ATOM 1286 N N . LEU A 1 160 ? 13.345 -5.763 -27.538 1.00 94.25 160 LEU A N 1
ATOM 1287 C CA . LEU A 1 160 ? 12.218 -6.661 -27.238 1.00 94.25 160 LEU A CA 1
ATOM 1288 C C . LEU A 1 160 ? 12.530 -8.141 -27.528 1.00 94.25 160 LEU A C 1
ATOM 1290 O O . LEU A 1 160 ? 11.997 -9.035 -26.870 1.00 94.25 160 LEU A O 1
ATOM 1294 N N . ARG A 1 161 ? 13.391 -8.413 -28.514 1.00 92.94 161 ARG A N 1
ATOM 1295 C CA . ARG A 1 161 ? 13.773 -9.769 -28.928 1.00 92.94 161 ARG A CA 1
ATOM 1296 C C . ARG A 1 161 ? 14.801 -10.420 -28.000 1.00 92.94 161 ARG A C 1
ATOM 1298 O O . ARG A 1 161 ? 14.738 -11.636 -27.787 1.00 92.94 161 ARG A O 1
ATOM 1305 N N . TYR A 1 162 ? 15.770 -9.656 -27.500 1.00 94.44 162 TYR A N 1
ATOM 1306 C CA . TYR A 1 162 ? 16.914 -10.194 -26.755 1.00 94.44 162 TYR A CA 1
ATOM 1307 C C . TYR A 1 162 ? 16.783 -10.055 -25.234 1.00 94.44 162 TYR A C 1
ATOM 1309 O O . TYR A 1 162 ? 17.246 -10.952 -24.527 1.00 94.44 162 TYR A O 1
ATOM 1317 N N . PHE A 1 163 ? 16.138 -8.998 -24.732 1.00 95.00 163 PHE A N 1
ATOM 1318 C CA . PHE A 1 163 ? 15.966 -8.764 -23.295 1.00 95.00 163 PHE A CA 1
ATOM 1319 C C . PHE A 1 163 ? 14.711 -9.435 -22.747 1.00 95.00 163 PHE A C 1
ATOM 1321 O O . PHE A 1 163 ? 13.716 -9.580 -23.445 1.00 95.00 163 PHE A O 1
ATOM 1328 N N . ASP A 1 164 ? 14.744 -9.847 -21.479 1.00 93.06 164 ASP A N 1
ATOM 1329 C CA . ASP A 1 164 ? 13.611 -10.517 -20.829 1.00 93.06 164 ASP A CA 1
ATOM 1330 C C . ASP A 1 164 ? 12.727 -9.558 -20.048 1.00 93.06 164 ASP A C 1
ATOM 1332 O O . ASP A 1 164 ? 11.510 -9.755 -19.963 1.00 93.06 164 ASP A O 1
ATOM 1336 N N . ARG A 1 165 ? 13.335 -8.537 -19.443 1.00 92.62 165 ARG A N 1
ATOM 1337 C CA . ARG A 1 165 ? 12.648 -7.632 -18.531 1.00 92.62 165 ARG A CA 1
ATOM 1338 C C . ARG A 1 165 ? 13.209 -6.224 -18.614 1.00 92.62 165 ARG A C 1
ATOM 1340 O O . ARG A 1 165 ? 14.421 -6.040 -18.690 1.00 92.62 165 ARG A O 1
ATOM 1347 N N . ILE A 1 166 ? 12.307 -5.257 -18.500 1.00 94.62 166 ILE A N 1
ATOM 1348 C CA . ILE A 1 166 ? 12.607 -3.867 -18.165 1.00 94.62 166 ILE A CA 1
ATOM 1349 C C . ILE A 1 166 ? 11.971 -3.528 -16.815 1.00 94.62 166 ILE A C 1
ATOM 1351 O O . ILE A 1 166 ? 10.828 -3.899 -16.541 1.00 94.62 166 ILE A O 1
ATOM 1355 N N . GLU A 1 167 ? 12.725 -2.831 -15.978 1.00 93.81 167 GLU A N 1
ATOM 1356 C CA . GLU A 1 167 ? 12.333 -2.331 -14.668 1.00 93.81 167 GLU A CA 1
ATOM 1357 C C . GLU A 1 167 ? 12.484 -0.806 -14.685 1.00 93.81 167 GLU A C 1
ATOM 1359 O O . GLU A 1 167 ? 13.545 -0.275 -15.011 1.00 93.81 167 GLU A O 1
ATOM 1364 N N . ILE A 1 168 ? 11.403 -0.098 -14.373 1.00 93.50 168 ILE A N 1
ATOM 1365 C CA . ILE A 1 168 ? 11.324 1.364 -14.409 1.00 93.50 168 ILE A CA 1
ATOM 1366 C C . ILE A 1 168 ? 11.120 1.845 -12.979 1.00 93.50 168 ILE A C 1
ATOM 1368 O O . ILE A 1 168 ? 10.211 1.360 -12.313 1.00 93.50 168 ILE A O 1
ATOM 1372 N N . CYS A 1 169 ? 11.926 2.791 -12.504 1.00 92.88 169 CYS A N 1
ATOM 1373 C CA . CYS A 1 169 ? 11.721 3.467 -11.226 1.00 92.88 169 CYS A CA 1
ATOM 1374 C C . CYS A 1 169 ? 11.334 4.927 -11.476 1.00 92.88 169 CYS A C 1
ATOM 1376 O O . CYS A 1 169 ? 12.169 5.741 -11.874 1.00 92.88 169 CYS A O 1
ATOM 1378 N N . ASN A 1 170 ? 10.063 5.250 -11.249 1.00 89.69 170 ASN A N 1
ATOM 1379 C CA . ASN A 1 170 ? 9.558 6.614 -11.288 1.00 89.69 170 ASN A CA 1
ATOM 1380 C C . ASN A 1 170 ? 9.901 7.306 -9.970 1.00 89.69 170 ASN A C 1
ATOM 1382 O O . ASN A 1 170 ? 9.496 6.848 -8.898 1.00 89.69 170 ASN A O 1
ATOM 1386 N N . LEU A 1 171 ? 10.624 8.417 -10.056 1.00 83.50 171 LEU A N 1
ATOM 1387 C CA . LEU A 1 171 ? 11.037 9.184 -8.889 1.00 83.50 171 LEU A CA 1
ATOM 1388 C C . LEU A 1 171 ? 9.913 10.115 -8.426 1.00 83.50 171 LEU A C 1
ATOM 1390 O O . LEU A 1 171 ? 9.184 10.690 -9.239 1.00 83.50 171 LEU A O 1
ATOM 1394 N N . SER A 1 172 ? 9.781 10.258 -7.109 1.00 69.56 172 SER A N 1
ATOM 1395 C CA . SER A 1 172 ? 9.014 11.357 -6.520 1.00 69.56 172 SER A CA 1
ATOM 1396 C C . SER A 1 172 ? 9.730 12.680 -6.832 1.00 69.56 172 SER A C 1
ATOM 1398 O O . SER A 1 172 ? 10.958 12.675 -6.924 1.00 69.56 172 SER A O 1
ATOM 1400 N N . PRO A 1 173 ? 9.018 13.811 -6.984 1.00 64.69 173 PRO A N 1
ATOM 1401 C CA . PRO A 1 173 ? 9.675 15.103 -7.110 1.00 64.69 173 PRO A CA 1
ATOM 1402 C C . PRO A 1 173 ? 10.522 15.358 -5.862 1.00 64.69 173 PRO A C 1
ATOM 1404 O O . PRO A 1 173 ? 9.995 15.377 -4.749 1.00 64.69 173 PRO A O 1
ATOM 1407 N N . ASP A 1 174 ? 11.829 15.517 -6.049 1.00 57.34 174 ASP A N 1
ATOM 1408 C CA . ASP A 1 174 ? 12.735 15.923 -4.982 1.00 57.34 174 ASP A CA 1
ATOM 1409 C C . ASP A 1 174 ? 12.537 17.432 -4.727 1.00 57.34 174 ASP A C 1
ATOM 1411 O O . ASP A 1 174 ? 12.601 18.219 -5.678 1.00 57.34 174 ASP A O 1
ATOM 1415 N N . PRO A 1 175 ? 12.277 17.866 -3.477 1.00 52.09 175 PRO A N 1
ATOM 1416 C CA . PRO A 1 175 ? 12.168 19.283 -3.128 1.00 52.09 175 PRO A CA 1
ATOM 1417 C C . PRO A 1 175 ? 13.390 20.132 -3.509 1.00 52.09 175 PRO A C 1
ATOM 1419 O O . PRO A 1 175 ? 13.276 21.355 -3.558 1.00 52.09 175 PRO A O 1
ATOM 1422 N N . LEU A 1 176 ? 14.555 19.513 -3.726 1.00 53.53 176 LEU A N 1
ATOM 1423 C CA . LEU A 1 176 ? 15.821 20.199 -3.990 1.00 53.53 176 LEU A CA 1
ATOM 1424 C C . LEU A 1 176 ? 16.108 20.436 -5.482 1.00 53.53 176 LEU A C 1
ATOM 1426 O O . LEU A 1 176 ? 17.030 21.187 -5.796 1.00 53.53 17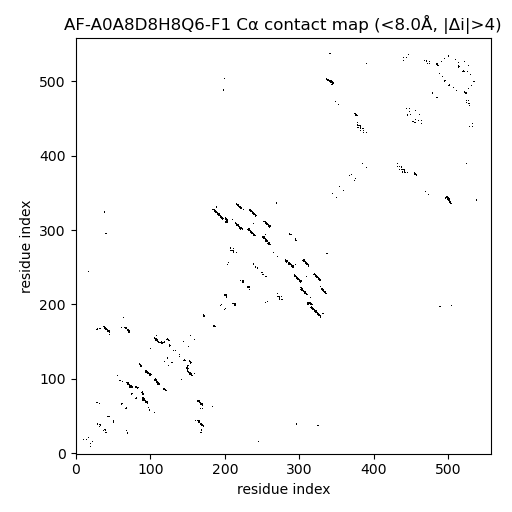6 LEU A O 1
ATOM 1430 N N . ASP A 1 177 ? 15.339 19.830 -6.392 1.00 51.69 177 ASP A N 1
ATOM 1431 C CA . ASP A 1 177 ? 15.801 19.578 -7.765 1.00 51.69 177 ASP A CA 1
ATOM 1432 C C . ASP A 1 177 ? 15.115 20.428 -8.860 1.00 51.69 177 ASP A C 1
ATOM 1434 O O . ASP A 1 177 ? 15.210 20.082 -10.040 1.00 51.69 177 ASP A O 1
ATOM 1438 N N . ASP A 1 178 ? 14.451 21.551 -8.517 1.00 50.53 178 ASP A N 1
ATOM 1439 C CA . ASP A 1 178 ? 14.012 22.521 -9.544 1.00 50.53 178 ASP A CA 1
ATOM 1440 C C . ASP A 1 178 ? 13.725 23.971 -9.051 1.00 50.53 178 ASP A C 1
ATOM 1442 O O . ASP A 1 178 ? 12.628 24.264 -8.568 1.00 50.53 178 ASP A O 1
ATOM 1446 N N . PRO A 1 179 ? 14.658 24.931 -9.235 1.00 47.12 179 PRO A N 1
ATOM 1447 C CA . PRO A 1 179 ? 14.367 26.369 -9.189 1.00 47.12 179 PRO A CA 1
ATOM 1448 C C . PRO A 1 179 ? 13.610 26.894 -10.428 1.00 47.12 179 PRO A C 1
ATOM 1450 O O . PRO A 1 179 ? 13.139 28.030 -10.397 1.00 47.12 179 PRO A O 1
ATOM 1453 N N . GLU A 1 180 ? 13.489 26.111 -11.512 1.00 43.16 180 GLU A N 1
ATOM 1454 C CA . GLU A 1 180 ? 12.970 26.562 -12.819 1.00 43.16 180 GLU A CA 1
ATOM 1455 C C . GLU A 1 180 ? 11.739 25.787 -13.342 1.00 43.16 180 GLU A C 1
ATOM 1457 O O . GLU A 1 180 ? 11.296 26.025 -14.465 1.00 43.16 180 GLU A O 1
ATOM 1462 N N . GLY A 1 181 ? 11.119 24.911 -12.543 1.00 45.19 181 GLY A N 1
ATOM 1463 C CA . GLY A 1 181 ? 9.821 24.281 -12.850 1.00 45.19 181 GLY A CA 1
ATOM 1464 C C . GLY A 1 181 ? 9.740 23.542 -14.198 1.00 45.19 181 GLY A C 1
ATOM 1465 O O . GLY A 1 181 ? 8.658 23.443 -14.784 1.00 45.19 181 GLY A O 1
ATOM 1466 N N . SER A 1 182 ? 10.871 23.057 -14.716 1.00 46.84 182 SER A N 1
ATOM 1467 C CA . SER A 1 182 ? 11.010 22.513 -16.071 1.00 46.84 182 SER A CA 1
ATOM 1468 C C . SER A 1 182 ? 10.675 21.019 -16.176 1.00 46.84 182 SER A C 1
ATOM 1470 O O . SER A 1 182 ? 10.314 20.548 -17.260 1.00 46.84 182 SER A O 1
ATOM 1472 N N . LYS A 1 183 ? 10.736 20.255 -15.073 1.00 55.41 183 LYS A N 1
ATOM 1473 C CA . LYS A 1 183 ? 10.404 18.817 -15.074 1.00 55.41 183 LYS A CA 1
ATOM 1474 C C . LYS A 1 183 ? 8.937 18.572 -14.702 1.00 55.41 183 LYS A C 1
ATOM 1476 O O . LYS A 1 183 ? 8.442 19.035 -13.677 1.00 55.41 183 LYS A O 1
ATOM 1481 N N . ARG A 1 184 ? 8.229 17.761 -15.504 1.00 66.19 184 ARG A N 1
ATOM 1482 C CA . ARG A 1 184 ? 6.867 17.267 -15.200 1.00 66.19 184 ARG A CA 1
ATOM 1483 C C . ARG A 1 184 ? 6.890 16.247 -14.055 1.00 66.19 184 ARG A C 1
ATOM 1485 O O . ARG A 1 184 ? 6.814 15.043 -14.296 1.00 66.19 184 ARG A O 1
ATOM 1492 N N . GLY A 1 185 ? 7.022 16.717 -12.818 1.00 72.06 185 GLY A N 1
ATOM 1493 C CA . GLY A 1 185 ? 7.069 15.861 -11.631 1.00 72.06 185 GLY A CA 1
ATOM 1494 C C . GLY A 1 185 ? 5.770 15.085 -11.384 1.00 72.06 185 GLY A C 1
ATOM 1495 O O . GLY A 1 185 ? 4.676 15.579 -11.657 1.00 72.06 185 GLY A O 1
ATOM 1496 N N . TRP A 1 186 ? 5.894 13.868 -10.853 1.00 83.12 186 TRP A N 1
ATOM 1497 C CA . TRP A 1 186 ? 4.758 13.063 -10.399 1.00 83.12 186 TRP A CA 1
ATOM 1498 C C . TRP A 1 186 ? 4.122 13.660 -9.141 1.00 83.12 186 TRP A C 1
ATOM 1500 O O . TRP A 1 186 ? 4.816 14.016 -8.198 1.00 83.12 186 TRP A O 1
ATOM 1510 N N . GLN A 1 187 ? 2.799 13.713 -9.070 1.00 85.62 187 GLN A N 1
ATOM 1511 C CA . GLN A 1 187 ? 2.097 13.954 -7.813 1.00 85.62 187 GLN A CA 1
ATOM 1512 C C . GLN A 1 187 ? 1.972 12.638 -7.056 1.00 85.62 187 GLN A C 1
ATOM 1514 O O . GLN A 1 187 ? 1.447 11.660 -7.587 1.00 85.62 187 GLN A O 1
ATOM 1519 N N . VAL A 1 188 ? 2.469 12.619 -5.821 1.00 88.00 188 VAL A N 1
ATOM 1520 C CA . VAL A 1 188 ? 2.574 11.402 -5.017 1.00 88.00 188 VAL A CA 1
ATOM 1521 C C . VAL A 1 188 ? 1.604 11.461 -3.848 1.00 88.00 188 VAL A C 1
ATOM 1523 O O . VAL A 1 188 ? 1.550 12.441 -3.109 1.00 88.00 188 VAL A O 1
ATOM 1526 N N . SER A 1 189 ? 0.839 10.392 -3.661 1.00 90.88 189 SER A N 1
ATOM 1527 C CA . SER A 1 189 ? 0.001 10.191 -2.480 1.00 90.88 189 SER A CA 1
ATOM 1528 C C . SER A 1 189 ? 0.240 8.802 -1.915 1.00 90.88 189 SER A C 1
ATOM 1530 O O . SER A 1 189 ? 0.301 7.822 -2.657 1.00 90.88 189 SER A O 1
ATOM 1532 N N . THR A 1 190 ? 0.420 8.719 -0.601 1.00 92.19 190 THR A N 1
ATOM 1533 C CA . THR A 1 190 ? 0.760 7.477 0.092 1.00 92.19 190 THR A CA 1
ATOM 1534 C C . THR A 1 190 ? -0.153 7.267 1.288 1.00 92.19 190 THR A C 1
ATOM 1536 O O . THR A 1 190 ? -0.550 8.220 1.958 1.00 92.19 190 THR A O 1
ATOM 1539 N N . VAL A 1 191 ? -0.502 6.011 1.552 1.00 92.94 191 VAL A N 1
ATOM 1540 C CA . VAL A 1 191 ? -1.311 5.638 2.712 1.00 92.94 191 VAL A CA 1
ATOM 1541 C C . VAL A 1 191 ? -0.901 4.266 3.232 1.00 92.94 191 VAL A C 1
ATOM 1543 O O . VAL A 1 191 ? -0.731 3.310 2.471 1.00 92.94 191 VAL A O 1
ATOM 1546 N N . ASP A 1 192 ? -0.717 4.185 4.545 1.00 91.94 192 ASP A N 1
ATOM 1547 C CA . ASP A 1 192 ? -0.430 2.942 5.247 1.00 91.94 192 ASP A CA 1
ATOM 1548 C C . ASP A 1 192 ? -1.714 2.144 5.488 1.00 91.94 192 ASP A C 1
ATOM 1550 O O . ASP A 1 192 ? -2.778 2.710 5.749 1.00 91.94 192 ASP A O 1
ATOM 1554 N N . GLY A 1 193 ? -1.606 0.820 5.448 1.00 91.44 193 GLY A N 1
ATOM 1555 C CA . GLY A 1 193 ? -2.706 -0.073 5.786 1.00 91.44 193 GLY A CA 1
ATOM 1556 C C . GLY A 1 193 ? -2.226 -1.407 6.337 1.00 91.44 193 GLY A C 1
ATOM 1557 O O . GLY A 1 193 ? -1.028 -1.692 6.388 1.00 91.44 193 GLY A O 1
ATOM 1558 N N . GLU A 1 194 ? -3.177 -2.225 6.774 1.00 91.31 194 GLU A N 1
ATOM 1559 C CA . GLU A 1 194 ? -2.912 -3.542 7.347 1.00 91.31 194 GLU A CA 1
ATOM 1560 C C . GLU A 1 194 ? -4.058 -4.520 7.066 1.00 91.31 194 GLU A C 1
ATOM 1562 O O . GLU A 1 194 ? -5.246 -4.192 7.187 1.00 91.31 194 GLU A O 1
ATOM 1567 N N . TRP A 1 195 ? -3.693 -5.749 6.713 1.00 94.12 195 TRP A N 1
ATOM 1568 C CA . TRP A 1 195 ? -4.600 -6.889 6.710 1.00 94.12 195 TRP A CA 1
ATOM 1569 C C . TRP A 1 195 ? -4.474 -7.598 8.035 1.00 94.12 195 TRP A C 1
ATOM 1571 O O . TRP A 1 195 ? -3.384 -8.043 8.401 1.00 94.12 195 TRP A O 1
ATOM 1581 N N . VAL A 1 196 ? -5.593 -7.719 8.744 1.00 86.12 196 VAL A N 1
ATOM 1582 C CA . VAL A 1 196 ? -5.598 -8.416 10.020 1.00 86.12 196 VAL A CA 1
ATOM 1583 C C . VAL A 1 196 ? -6.694 -9.454 10.109 1.00 86.12 196 VAL A C 1
ATOM 1585 O O . VAL A 1 196 ? -7.849 -9.207 9.743 1.00 86.12 196 VAL A O 1
ATOM 1588 N N . ARG A 1 197 ? -6.311 -10.632 10.605 1.00 83.19 197 ARG A N 1
ATOM 1589 C CA . ARG A 1 197 ? -7.150 -11.815 10.703 1.00 83.19 197 ARG A CA 1
ATOM 1590 C C . ARG A 1 197 ? -8.444 -11.496 11.430 1.00 83.19 197 ARG A C 1
ATOM 1592 O O . ARG A 1 197 ? -8.466 -10.842 12.471 1.00 83.19 197 ARG A O 1
ATOM 1599 N N . GLY A 1 198 ? -9.544 -11.947 10.839 1.00 75.12 198 GLY A N 1
ATOM 1600 C CA . GLY A 1 198 ? -10.879 -11.697 11.358 1.00 75.12 198 GLY A CA 1
ATOM 1601 C C . GLY A 1 198 ? -11.375 -10.250 11.236 1.00 75.12 198 GLY A C 1
ATOM 1602 O O . GLY A 1 198 ? -12.545 -10.024 11.486 1.00 75.12 198 GLY A O 1
ATOM 1603 N N . SER A 1 199 ? -10.578 -9.270 10.820 1.00 81.06 199 SER A N 1
ATOM 1604 C CA . SER A 1 199 ? -11.071 -7.901 10.618 1.00 81.06 199 SER A CA 1
ATOM 1605 C C . SER A 1 199 ? -10.933 -7.496 9.156 1.00 81.06 199 SER A C 1
ATOM 1607 O O . SER A 1 199 ? -11.880 -7.618 8.378 1.00 81.06 199 SER A O 1
ATOM 1609 N N . THR A 1 200 ? -9.727 -7.098 8.761 1.00 89.94 200 THR A N 1
ATOM 1610 C CA . THR A 1 200 ? -9.433 -6.506 7.455 1.00 89.94 200 THR A CA 1
ATOM 1611 C C . THR A 1 200 ? -8.753 -7.469 6.480 1.00 89.94 200 THR A C 1
ATOM 1613 O O . THR A 1 200 ? -8.508 -7.102 5.340 1.00 89.94 200 THR A O 1
ATOM 1616 N N . ALA A 1 201 ? -8.449 -8.707 6.886 1.00 93.56 201 ALA A N 1
ATOM 1617 C CA . ALA A 1 201 ? -7.879 -9.743 6.018 1.00 93.56 201 ALA A CA 1
ATOM 1618 C C . ALA A 1 201 ? -8.972 -10.495 5.231 1.00 93.56 201 ALA A C 1
ATOM 1620 O O . ALA A 1 201 ? -9.243 -11.676 5.475 1.00 93.56 201 ALA A O 1
ATOM 1621 N N . GLY A 1 202 ? -9.628 -9.784 4.312 1.00 95.81 202 GLY A N 1
ATOM 1622 C CA . GLY A 1 202 ? -10.807 -10.258 3.583 1.00 95.81 202 GLY A CA 1
ATOM 1623 C C . GLY A 1 202 ? -10.522 -11.213 2.419 1.00 95.81 202 GLY A C 1
ATOM 1624 O O . GLY A 1 202 ? -11.459 -11.839 1.926 1.00 95.81 202 GLY A O 1
ATOM 1625 N N . GLY A 1 203 ? -9.264 -11.352 1.988 1.00 97.38 203 GLY A N 1
ATOM 1626 C CA . GLY A 1 203 ? -8.880 -12.133 0.801 1.00 97.38 203 GLY A CA 1
ATOM 1627 C C . GLY A 1 203 ? -9.268 -11.447 -0.512 1.00 97.38 203 GLY A C 1
ATOM 1628 O O . GLY A 1 203 ? -9.774 -10.325 -0.485 1.00 97.38 203 GLY A O 1
ATOM 1629 N N . CYS A 1 204 ? -9.012 -12.093 -1.654 1.00 96.94 204 CYS A N 1
ATOM 1630 C CA . CYS A 1 204 ? -9.285 -11.530 -2.980 1.00 96.94 204 CYS A CA 1
ATOM 1631 C C . CYS A 1 204 ? -10.784 -11.529 -3.348 1.00 96.94 204 CYS A C 1
ATOM 1633 O O . CYS A 1 204 ? -11.644 -11.968 -2.583 1.00 96.94 204 CYS A O 1
ATOM 1635 N N . ILE A 1 205 ? -11.102 -11.026 -4.548 1.00 94.81 205 ILE A N 1
ATOM 1636 C CA . ILE A 1 205 ? -12.481 -10.867 -5.041 1.00 94.81 205 ILE A CA 1
ATOM 1637 C C . ILE A 1 205 ? -13.269 -12.184 -5.119 1.00 94.81 205 ILE A C 1
ATOM 1639 O O . ILE A 1 205 ? -14.492 -12.153 -5.025 1.00 94.81 205 ILE A O 1
ATOM 1643 N N . ASP A 1 206 ? -12.592 -13.331 -5.213 1.00 94.69 206 ASP A N 1
ATOM 1644 C CA . ASP A 1 206 ? -13.236 -14.651 -5.216 1.00 94.69 206 ASP A CA 1
ATOM 1645 C C . ASP A 1 206 ? -13.971 -14.930 -3.889 1.00 94.69 206 ASP A C 1
ATOM 1647 O O . ASP A 1 206 ? -14.917 -15.715 -3.834 1.00 94.69 206 ASP A O 1
ATOM 1651 N N . PHE A 1 207 ? -13.593 -14.223 -2.820 1.00 95.75 207 PHE A N 1
ATOM 1652 C CA . PHE A 1 207 ? -14.185 -14.308 -1.493 1.00 95.75 207 PHE A CA 1
ATOM 1653 C C . PHE A 1 207 ? -15.152 -13.148 -1.209 1.00 95.75 207 PHE A C 1
ATOM 1655 O O . PHE A 1 207 ? -14.997 -12.427 -0.226 1.00 95.75 207 PHE A O 1
ATOM 1662 N N . LEU A 1 208 ? -16.177 -12.943 -2.045 1.00 92.75 208 LEU A N 1
ATOM 1663 C CA . LEU A 1 208 ? -17.085 -11.779 -1.955 1.00 92.75 208 LEU A CA 1
ATOM 1664 C C . LEU A 1 208 ? -17.740 -11.553 -0.577 1.00 92.75 208 LEU A C 1
ATOM 1666 O O . LEU A 1 208 ? -18.080 -10.415 -0.248 1.00 92.75 208 LEU A O 1
ATOM 1670 N N . ASP A 1 209 ? -17.922 -12.603 0.227 1.00 93.31 209 ASP A N 1
ATOM 1671 C CA . ASP A 1 209 ? -18.496 -12.499 1.577 1.00 93.31 209 ASP A CA 1
ATOM 1672 C C . ASP A 1 209 ? -17.584 -11.759 2.571 1.00 93.31 209 ASP A C 1
ATOM 1674 O O . ASP A 1 209 ? -18.063 -11.161 3.536 1.00 93.31 209 ASP A O 1
ATOM 1678 N N . THR A 1 210 ? -16.276 -11.751 2.312 1.00 94.38 210 THR A N 1
ATOM 1679 C CA . THR A 1 210 ? -15.252 -11.127 3.162 1.00 94.38 210 THR A CA 1
ATOM 1680 C C . THR A 1 210 ? -14.443 -10.059 2.435 1.00 94.38 210 THR A C 1
ATOM 1682 O O . THR A 1 210 ? -13.877 -9.197 3.089 1.00 94.38 210 THR A O 1
ATOM 1685 N N . PHE A 1 211 ? -14.423 -10.041 1.100 1.00 97.00 211 PHE A N 1
ATOM 1686 C CA . PHE A 1 211 ? -13.639 -9.097 0.297 1.00 97.00 211 PHE A CA 1
ATOM 1687 C C . PHE A 1 211 ? -13.891 -7.632 0.680 1.00 97.00 211 PHE A C 1
ATOM 1689 O O . PHE A 1 211 ? -12.966 -6.825 0.731 1.00 97.00 211 PHE A O 1
ATOM 1696 N N . TRP A 1 212 ? -15.145 -7.296 0.990 1.00 94.94 212 TRP A N 1
ATOM 1697 C CA . TRP A 1 212 ? -15.557 -5.945 1.370 1.00 94.94 212 TRP A CA 1
ATOM 1698 C C . TRP A 1 212 ? -14.950 -5.457 2.693 1.00 94.94 212 TRP A C 1
ATOM 1700 O O . TRP A 1 212 ? -14.958 -4.250 2.935 1.00 94.94 212 TRP A O 1
ATOM 1710 N N . THR A 1 213 ? -14.448 -6.365 3.542 1.00 92.38 213 THR A N 1
ATOM 1711 C CA . THR A 1 213 ? -13.819 -6.012 4.822 1.00 92.38 213 THR A CA 1
ATOM 1712 C C . THR A 1 213 ? -12.362 -5.591 4.667 1.00 92.38 213 THR A C 1
ATOM 1714 O O . THR A 1 213 ? -11.811 -5.012 5.604 1.00 92.38 213 THR A O 1
ATOM 1717 N N . ASN A 1 214 ? -11.738 -5.842 3.506 1.00 96.69 214 ASN A N 1
ATOM 1718 C CA . ASN A 1 214 ? -10.419 -5.291 3.208 1.00 96.69 214 ASN A CA 1
ATOM 1719 C C . ASN A 1 214 ? -10.445 -3.755 3.301 1.00 96.69 214 ASN A C 1
ATOM 1721 O O . ASN A 1 214 ? -11.489 -3.149 3.031 1.00 96.69 214 ASN A O 1
ATOM 1725 N N . PRO A 1 215 ? -9.317 -3.109 3.649 1.00 96.12 215 PRO A N 1
ATOM 1726 C CA . PRO A 1 215 ? -9.237 -1.654 3.662 1.00 96.12 215 PRO A CA 1
ATOM 1727 C C . PRO A 1 215 ? -9.621 -1.080 2.295 1.00 96.12 215 PRO A C 1
ATOM 1729 O O . PRO A 1 215 ? -9.329 -1.671 1.256 1.00 96.12 215 PRO A O 1
ATOM 1732 N N . GLN A 1 216 ? -10.300 0.063 2.296 1.00 97.00 216 GLN A N 1
ATOM 1733 C CA . GLN A 1 216 ? -10.820 0.690 1.087 1.00 97.00 216 GLN A CA 1
ATOM 1734 C C . GLN A 1 216 ? -10.248 2.095 0.966 1.00 97.00 216 GLN A C 1
ATOM 1736 O O . GLN A 1 216 ? -10.270 2.853 1.932 1.00 97.00 216 GLN A O 1
ATOM 1741 N N . TYR A 1 217 ? -9.779 2.461 -0.221 1.00 96.94 217 TYR A N 1
ATOM 1742 C CA . TYR A 1 217 ? -9.208 3.780 -0.480 1.00 96.94 217 TYR A CA 1
ATOM 1743 C C . TYR A 1 217 ? -9.878 4.411 -1.689 1.00 96.94 217 TYR A C 1
ATOM 1745 O O . TYR A 1 217 ? -10.122 3.738 -2.687 1.00 96.94 217 TYR A O 1
ATOM 1753 N N . VAL A 1 218 ? -10.185 5.697 -1.607 1.00 96.75 218 VAL A N 1
ATOM 1754 C CA . VAL A 1 218 ? -10.818 6.451 -2.685 1.00 96.75 218 VAL A CA 1
ATOM 1755 C C . VAL A 1 218 ? -9.805 7.411 -3.267 1.00 96.75 218 VAL A C 1
ATOM 1757 O O . VAL A 1 218 ? -9.150 8.150 -2.539 1.00 96.75 218 VAL A O 1
ATOM 1760 N N . ILE A 1 219 ? -9.701 7.405 -4.590 1.00 96.19 219 ILE A N 1
ATOM 1761 C CA . ILE A 1 219 ? -8.955 8.400 -5.348 1.00 96.19 219 ILE A CA 1
ATOM 1762 C C . ILE A 1 219 ? -9.923 9.220 -6.199 1.00 96.19 219 ILE A C 1
ATOM 1764 O O . ILE A 1 219 ? -10.748 8.673 -6.939 1.00 96.19 219 ILE A O 1
ATOM 1768 N N . ARG A 1 220 ? -9.798 10.545 -6.105 1.00 95.12 220 ARG A N 1
ATOM 1769 C CA . ARG A 1 220 ? -10.448 11.506 -7.001 1.00 95.12 220 ARG A CA 1
ATOM 1770 C C . ARG A 1 220 ? -9.446 12.010 -8.036 1.00 95.12 220 ARG A C 1
ATOM 1772 O O . ARG A 1 220 ? -8.368 12.483 -7.674 1.00 95.12 220 ARG A O 1
ATOM 1779 N N . LEU A 1 221 ? -9.821 11.896 -9.308 1.00 93.94 221 LEU A N 1
ATOM 1780 C CA . LEU A 1 221 ? -9.085 12.423 -10.456 1.00 93.94 221 LEU A CA 1
ATOM 1781 C C . LEU A 1 221 ? -9.917 13.534 -11.099 1.00 93.94 221 LEU A C 1
ATOM 1783 O O . LEU A 1 221 ? -10.970 13.254 -11.671 1.00 93.94 221 LEU A O 1
ATOM 1787 N N . ASP A 1 222 ? -9.460 14.780 -10.986 1.00 88.00 222 ASP A N 1
ATOM 1788 C CA . ASP A 1 222 ? -10.263 15.946 -11.376 1.00 88.00 222 ASP A CA 1
ATOM 1789 C C . ASP A 1 222 ? -10.069 16.355 -12.841 1.00 88.00 222 ASP A C 1
ATOM 1791 O O . ASP A 1 222 ? -11.028 16.733 -13.513 1.00 88.00 222 ASP A O 1
ATOM 1795 N N . GLN A 1 223 ? -8.830 16.304 -13.339 1.00 86.62 223 GLN A N 1
ATOM 1796 C CA . GLN A 1 223 ? -8.459 16.832 -14.653 1.00 86.62 223 GLN A CA 1
ATOM 1797 C C . GLN A 1 223 ? -7.616 15.827 -15.446 1.00 86.62 223 GLN A C 1
ATOM 1799 O O . GLN A 1 223 ? -6.788 15.134 -14.847 1.00 86.62 223 GLN A O 1
ATOM 1804 N N . PRO A 1 224 ? -7.804 15.750 -16.777 1.00 88.44 224 PRO A N 1
ATOM 1805 C CA . PRO A 1 224 ? -6.954 14.947 -17.647 1.00 88.44 224 PRO A CA 1
ATOM 1806 C C . PRO A 1 224 ? -5.542 15.529 -17.756 1.00 88.44 224 PRO A C 1
ATOM 1808 O O . PRO A 1 224 ? -5.323 16.710 -17.478 1.00 88.44 224 PRO A O 1
ATOM 1811 N N . ASP A 1 225 ? -4.591 14.704 -18.185 1.00 85.50 225 ASP A N 1
ATOM 1812 C CA . ASP A 1 225 ? -3.194 15.108 -18.351 1.00 85.50 225 ASP A CA 1
ATOM 1813 C C . ASP A 1 225 ? -3.059 16.210 -19.421 1.00 85.50 225 ASP A C 1
ATOM 1815 O O . ASP A 1 225 ? -3.790 16.224 -20.415 1.00 85.50 225 ASP A O 1
ATOM 1819 N N . ARG A 1 226 ? -2.110 17.143 -19.241 1.00 79.00 226 ARG A N 1
ATOM 1820 C CA . ARG A 1 226 ? -2.072 18.418 -19.997 1.00 79.00 226 ARG A CA 1
ATOM 1821 C C . ARG A 1 226 ? -1.955 18.253 -21.518 1.00 79.00 226 ARG A C 1
ATOM 1823 O O . ARG A 1 226 ? -2.490 19.085 -22.243 1.00 79.00 226 ARG A O 1
ATOM 1830 N N . ASP A 1 227 ? -1.303 17.187 -21.981 1.00 74.38 227 ASP A N 1
ATOM 1831 C CA . ASP A 1 227 ? -1.084 16.910 -23.411 1.00 74.38 227 ASP A CA 1
ATOM 1832 C C . ASP A 1 227 ? -1.724 15.598 -23.885 1.00 74.38 227 ASP A C 1
ATOM 1834 O O . ASP A 1 227 ? -1.417 15.098 -24.974 1.00 74.38 227 ASP A O 1
ATOM 1838 N N . ASP A 1 228 ? -2.593 14.996 -23.077 1.00 76.00 228 ASP A N 1
ATOM 1839 C CA . ASP A 1 228 ? -3.209 13.729 -23.444 1.00 76.00 228 ASP A CA 1
ATOM 1840 C C . ASP A 1 228 ? -4.403 13.960 -24.375 1.00 76.00 228 ASP A C 1
ATOM 1842 O O . ASP A 1 228 ? -5.479 14.397 -23.969 1.00 76.00 228 ASP A O 1
ATOM 1846 N N . LYS A 1 229 ? -4.224 13.627 -25.658 1.00 76.12 229 LYS A N 1
ATOM 1847 C CA . LYS A 1 229 ? -5.267 13.776 -26.691 1.00 76.12 229 LYS A CA 1
ATOM 1848 C C . LYS A 1 229 ? -6.520 12.940 -26.413 1.00 76.12 229 LYS A C 1
ATOM 1850 O O . LYS A 1 229 ? -7.572 13.240 -26.970 1.00 76.12 229 LYS A O 1
ATOM 1855 N N . SER A 1 230 ? -6.414 11.897 -25.587 1.00 82.44 230 SER A N 1
ATOM 1856 C CA . SER A 1 230 ? -7.549 11.071 -25.165 1.00 82.44 230 SER A CA 1
ATOM 1857 C C . SER A 1 230 ? -8.345 11.660 -23.998 1.00 82.44 230 SER A C 1
ATOM 1859 O O . SER A 1 230 ? -9.410 11.128 -23.688 1.00 82.44 230 SER A O 1
ATOM 1861 N N . GLY A 1 231 ? -7.879 12.744 -23.368 1.00 86.38 231 GLY A N 1
ATOM 1862 C CA . GLY A 1 231 ? -8.558 13.353 -22.225 1.00 86.38 231 GLY A CA 1
ATOM 1863 C C . GLY A 1 231 ? -8.597 12.440 -20.998 1.00 86.38 231 GLY A C 1
ATOM 1864 O O . GLY A 1 231 ? -9.582 12.447 -20.258 1.00 86.38 231 GLY A O 1
ATOM 1865 N N . MET A 1 232 ? -7.555 11.632 -20.792 1.00 90.38 232 MET A N 1
ATOM 1866 C CA . MET A 1 232 ? -7.438 10.710 -19.663 1.00 90.38 232 MET A CA 1
ATOM 1867 C C . MET A 1 232 ? -6.384 11.177 -18.654 1.00 90.38 232 MET A C 1
ATOM 1869 O O . MET A 1 232 ? -5.522 12.001 -18.948 1.00 90.38 232 MET A O 1
ATOM 1873 N N . CYS A 1 233 ? -6.469 10.633 -17.446 1.00 91.31 233 CYS A N 1
ATOM 1874 C CA . CYS A 1 233 ? -5.521 10.812 -16.358 1.00 91.31 233 CYS A CA 1
ATOM 1875 C C . CYS A 1 233 ? -4.578 9.605 -16.302 1.00 91.31 233 CYS A C 1
ATOM 1877 O O . CYS A 1 233 ? -5.046 8.466 -16.178 1.00 91.31 233 CYS A O 1
ATOM 1879 N N . THR A 1 234 ? -3.267 9.835 -16.330 1.00 90.44 234 THR A N 1
ATOM 1880 C CA . THR A 1 234 ? -2.265 8.783 -16.130 1.00 90.44 234 THR A CA 1
ATOM 1881 C C . THR A 1 234 ? -1.994 8.597 -14.643 1.00 90.44 234 THR A C 1
ATOM 1883 O O . THR A 1 234 ? -1.586 9.530 -13.946 1.00 90.44 234 THR A O 1
ATOM 1886 N N . VAL A 1 235 ? -2.185 7.368 -14.160 1.00 92.88 235 VAL A N 1
ATOM 1887 C CA . VAL A 1 235 ? -1.969 6.998 -12.757 1.00 92.88 235 VAL A CA 1
ATOM 1888 C C . VAL A 1 235 ? -1.178 5.697 -12.670 1.00 92.88 235 VAL A C 1
ATOM 1890 O O . VAL A 1 235 ? -1.450 4.745 -13.397 1.00 92.88 235 VAL A O 1
ATOM 1893 N N . VAL A 1 236 ? -0.216 5.633 -11.755 1.00 93.50 236 VAL A N 1
ATOM 1894 C CA . VAL A 1 236 ? 0.475 4.405 -11.355 1.00 93.50 236 VAL A CA 1
ATOM 1895 C C . VAL A 1 236 ? 0.128 4.121 -9.901 1.00 93.50 236 VAL A C 1
ATOM 1897 O O . VAL A 1 236 ? 0.439 4.915 -9.016 1.00 93.50 236 VAL A O 1
ATOM 1900 N N . ILE A 1 237 ? -0.534 2.993 -9.655 1.00 95.50 237 ILE A N 1
ATOM 1901 C CA . ILE A 1 237 ? -0.918 2.542 -8.313 1.00 95.50 237 ILE A CA 1
ATOM 1902 C C . ILE A 1 237 ? -0.000 1.391 -7.930 1.00 95.50 237 ILE A C 1
ATOM 1904 O O . ILE A 1 237 ? 0.140 0.439 -8.695 1.00 95.50 237 ILE A O 1
ATOM 1908 N N . ALA A 1 238 ? 0.609 1.469 -6.753 1.00 95.62 238 ALA A N 1
ATOM 1909 C CA . ALA A 1 238 ? 1.476 0.438 -6.206 1.00 95.62 238 ALA A CA 1
ATOM 1910 C C . ALA A 1 238 ? 1.007 0.009 -4.815 1.00 95.62 238 ALA A C 1
ATOM 1912 O O . ALA A 1 238 ? 0.644 0.843 -3.987 1.00 95.62 238 ALA A O 1
ATOM 1913 N N . LEU A 1 239 ? 1.052 -1.296 -4.565 1.00 97.19 239 LEU A N 1
ATOM 1914 C CA . LEU A 1 239 ? 0.794 -1.927 -3.279 1.00 97.19 239 LEU A CA 1
ATOM 1915 C C . LEU A 1 239 ? 2.060 -2.664 -2.844 1.00 97.19 239 LEU A C 1
ATOM 1917 O O . LEU A 1 239 ? 2.467 -3.637 -3.482 1.00 97.19 239 LEU A O 1
ATOM 1921 N N . LEU A 1 240 ? 2.664 -2.200 -1.754 1.00 95.31 240 LEU A N 1
ATOM 1922 C CA . LEU A 1 240 ? 3.866 -2.773 -1.156 1.00 95.31 240 LEU A CA 1
ATOM 1923 C C . LEU A 1 240 ? 3.530 -3.445 0.172 1.00 95.31 240 LEU A C 1
ATOM 1925 O O . LEU A 1 240 ? 2.895 -2.824 1.014 1.00 95.31 240 LEU A O 1
ATOM 1929 N N . GLN A 1 241 ? 4.003 -4.670 0.393 1.00 95.31 241 GLN A N 1
ATOM 1930 C CA . GLN A 1 241 ? 3.966 -5.326 1.705 1.00 95.31 241 GLN A CA 1
ATOM 1931 C C . GLN A 1 241 ? 5.248 -5.033 2.493 1.00 95.31 241 GLN A C 1
ATOM 1933 O O . GLN A 1 241 ? 6.354 -5.083 1.947 1.00 95.31 241 GLN A O 1
ATOM 1938 N N . LYS A 1 242 ? 5.108 -4.722 3.782 1.00 92.94 242 LYS A N 1
ATOM 1939 C CA . LYS A 1 242 ? 6.203 -4.258 4.642 1.00 92.94 242 LYS A CA 1
ATOM 1940 C C . LYS A 1 242 ? 6.820 -5.384 5.464 1.00 92.94 242 LYS A C 1
ATOM 1942 O O . LYS A 1 242 ? 6.200 -6.421 5.678 1.00 92.94 242 LYS A O 1
ATOM 1947 N N . TYR A 1 243 ? 8.051 -5.145 5.918 1.00 87.88 243 TYR A N 1
ATOM 1948 C CA . TYR A 1 243 ? 8.794 -5.896 6.946 1.00 87.88 243 TYR A CA 1
ATOM 1949 C C 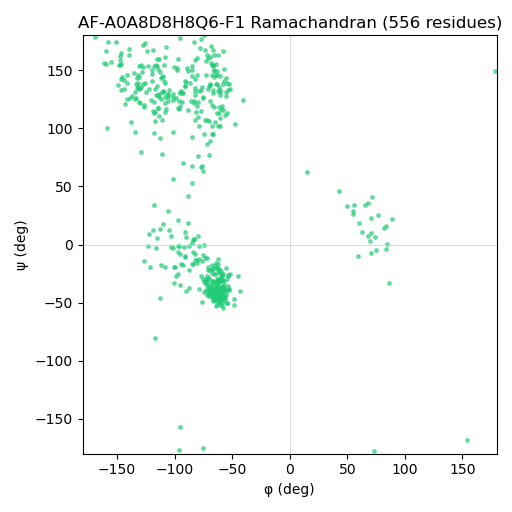. TYR A 1 243 ? 9.064 -7.386 6.700 1.00 87.88 243 TYR A C 1
ATOM 1951 O O . TYR A 1 243 ? 9.929 -7.942 7.365 1.00 87.88 243 TYR A O 1
ATOM 1959 N N . ARG A 1 244 ? 8.461 -8.009 5.679 1.00 87.56 244 ARG A N 1
ATOM 1960 C CA . ARG A 1 244 ? 8.583 -9.449 5.399 1.00 87.56 244 ARG A CA 1
ATOM 1961 C C . ARG A 1 244 ? 10.026 -9.947 5.408 1.00 87.56 244 ARG A C 1
ATOM 1963 O O . ARG A 1 244 ? 10.311 -10.944 6.048 1.00 87.56 244 ARG A O 1
ATOM 1970 N N . ARG A 1 245 ? 10.948 -9.236 4.743 1.00 82.19 245 ARG A N 1
ATOM 1971 C CA . ARG A 1 245 ? 12.363 -9.641 4.679 1.00 82.19 245 ARG A CA 1
ATOM 1972 C C . ARG A 1 245 ? 13.074 -9.524 6.030 1.00 82.19 245 ARG A C 1
ATOM 1974 O O . ARG A 1 245 ? 13.846 -10.409 6.367 1.00 82.19 245 ARG A O 1
ATOM 1981 N N . VAL A 1 246 ? 12.818 -8.450 6.779 1.00 80.00 246 VAL A N 1
ATOM 1982 C CA . VAL A 1 246 ? 13.431 -8.213 8.101 1.00 80.00 246 VAL A CA 1
ATOM 1983 C C . VAL A 1 246 ? 12.934 -9.237 9.124 1.00 80.00 246 VAL A C 1
ATOM 1985 O O . VAL A 1 246 ? 13.688 -9.648 9.995 1.00 80.00 246 VAL A O 1
ATOM 1988 N N . GLU A 1 247 ? 11.685 -9.679 8.987 1.00 83.50 247 GLU A N 1
ATOM 1989 C CA . GLU A 1 247 ? 11.053 -10.689 9.844 1.00 83.50 247 GLU A CA 1
ATOM 1990 C C . GLU A 1 247 ? 11.235 -12.128 9.330 1.00 83.50 247 GLU A C 1
ATOM 1992 O O . GLU A 1 247 ? 10.630 -13.052 9.867 1.00 83.50 247 GLU A O 1
ATOM 1997 N N . GLU A 1 248 ? 12.034 -12.329 8.274 1.00 83.38 248 GLU A N 1
ATOM 1998 C CA . GLU A 1 248 ? 12.262 -13.634 7.631 1.00 83.38 248 GLU A CA 1
ATOM 1999 C C . GLU A 1 248 ? 10.966 -14.351 7.184 1.00 83.38 248 GLU A C 1
ATOM 2001 O O . GLU A 1 248 ? 10.889 -15.577 7.087 1.00 83.38 248 GLU A O 1
ATOM 2006 N N . LEU A 1 249 ? 9.927 -13.578 6.862 1.00 86.38 249 LEU A N 1
ATOM 2007 C CA . LEU A 1 249 ? 8.647 -14.065 6.361 1.00 86.38 249 LEU A CA 1
ATOM 2008 C C . LEU A 1 249 ? 8.645 -14.146 4.831 1.00 86.38 249 LEU A C 1
ATOM 2010 O O . LEU A 1 249 ? 9.082 -13.233 4.125 1.00 86.38 249 LEU A O 1
ATOM 2014 N N . ALA A 1 250 ? 8.038 -15.205 4.293 1.00 89.50 250 ALA A N 1
ATOM 2015 C CA . ALA A 1 250 ? 7.767 -15.305 2.861 1.00 89.50 250 ALA A CA 1
ATOM 2016 C C . ALA A 1 250 ? 6.843 -14.165 2.395 1.00 89.50 250 ALA A C 1
ATOM 2018 O O . ALA A 1 250 ? 5.932 -13.761 3.119 1.00 89.50 250 ALA A O 1
ATOM 2019 N N . SER A 1 251 ? 7.028 -13.648 1.179 1.00 92.25 251 SER A N 1
ATOM 2020 C CA . SER A 1 251 ? 6.096 -12.666 0.610 1.00 92.25 251 SER A CA 1
ATOM 2021 C C . SER A 1 251 ? 4.701 -13.270 0.439 1.00 92.25 251 SER A C 1
ATOM 2023 O O . SER A 1 251 ? 4.554 -14.353 -0.127 1.00 92.25 251 SER A O 1
ATOM 2025 N N . LEU A 1 252 ? 3.675 -12.549 0.894 1.00 96.19 252 LEU A N 1
ATOM 2026 C CA . LEU A 1 252 ? 2.282 -12.872 0.593 1.00 96.19 252 LEU A CA 1
ATOM 2027 C C . LEU A 1 252 ? 2.015 -12.670 -0.893 1.00 96.19 252 LEU A C 1
ATOM 2029 O O . LEU A 1 252 ? 2.644 -11.824 -1.536 1.00 96.19 252 LEU A O 1
ATOM 2033 N N . THR A 1 253 ? 1.038 -13.401 -1.420 1.00 97.56 253 THR A N 1
ATOM 2034 C CA . THR A 1 253 ? 0.501 -13.101 -2.747 1.00 97.56 253 THR A CA 1
ATOM 2035 C C . THR A 1 253 ? -0.469 -11.935 -2.610 1.00 97.56 253 THR A C 1
ATOM 2037 O O . THR A 1 253 ? -1.534 -12.096 -2.023 1.00 97.56 253 THR A O 1
ATOM 2040 N N . ILE A 1 254 ? -0.093 -10.762 -3.117 1.00 98.12 254 ILE A N 1
ATOM 2041 C CA . ILE A 1 254 ? -0.850 -9.513 -2.945 1.00 98.12 254 ILE A CA 1
ATOM 2042 C C . ILE A 1 254 ? -1.333 -8.965 -4.284 1.00 98.12 254 ILE A C 1
ATOM 2044 O O . ILE A 1 254 ? -0.714 -9.203 -5.324 1.00 98.12 254 ILE A O 1
ATOM 2048 N N . GLY A 1 255 ? -2.423 -8.208 -4.238 1.00 97.94 255 GLY A N 1
ATOM 2049 C CA . GLY A 1 255 ? -2.998 -7.516 -5.382 1.00 97.94 255 GLY A CA 1
ATOM 2050 C C . GLY A 1 255 ? -4.083 -6.531 -4.962 1.00 97.94 255 GLY A C 1
ATOM 2051 O O . GLY A 1 255 ? -4.394 -6.381 -3.782 1.00 97.94 255 GLY A O 1
ATOM 2052 N N . PHE A 1 256 ? -4.659 -5.829 -5.927 1.00 98.19 256 PHE A N 1
ATOM 2053 C CA . PHE A 1 256 ? -5.740 -4.882 -5.685 1.00 98.19 256 PHE A CA 1
ATOM 2054 C C . PHE A 1 256 ? -6.723 -4.837 -6.853 1.00 98.19 256 PHE A C 1
ATOM 2056 O O . PHE A 1 256 ? -6.386 -5.135 -8.003 1.00 98.19 256 PHE A O 1
ATOM 2063 N N . VAL A 1 257 ? -7.954 -4.431 -6.549 1.00 97.94 257 VAL A N 1
ATOM 2064 C CA . VAL A 1 257 ? -9.025 -4.224 -7.532 1.00 97.94 257 VAL A CA 1
ATOM 2065 C C . VAL A 1 257 ? -9.473 -2.772 -7.495 1.00 97.94 257 VAL A C 1
ATOM 2067 O O . VAL A 1 257 ? -9.571 -2.184 -6.417 1.00 97.94 257 VAL A O 1
ATOM 2070 N N . ILE A 1 258 ? -9.753 -2.204 -8.670 1.00 98.06 258 ILE A N 1
ATOM 2071 C CA . ILE A 1 258 ? -10.164 -0.809 -8.818 1.00 98.06 258 ILE A CA 1
ATOM 2072 C C . ILE A 1 258 ? -11.562 -0.750 -9.421 1.00 98.06 258 ILE A C 1
ATOM 2074 O O . ILE A 1 258 ? -11.796 -1.252 -10.522 1.00 98.06 258 ILE A O 1
ATOM 2078 N N . TYR A 1 259 ? -12.479 -0.097 -8.714 1.00 97.94 259 TYR A N 1
ATOM 2079 C CA . TYR A 1 259 ? -13.852 0.140 -9.152 1.00 97.94 259 TYR A CA 1
ATOM 2080 C C . TYR A 1 259 ? -14.060 1.612 -9.472 1.00 97.94 259 TYR A C 1
ATOM 2082 O O . TYR A 1 259 ? -13.554 2.477 -8.763 1.00 97.94 259 TYR A O 1
ATOM 2090 N N . ARG A 1 260 ? -14.876 1.911 -10.480 1.00 97.50 260 ARG A N 1
ATOM 2091 C CA . ARG A 1 260 ? -15.453 3.246 -10.654 1.00 97.50 260 ARG A CA 1
ATOM 2092 C C . ARG A 1 260 ? -16.686 3.394 -9.765 1.00 97.50 260 ARG A C 1
ATOM 2094 O O . ARG A 1 260 ? -17.599 2.570 -9.833 1.00 97.50 260 ARG A O 1
ATOM 2101 N N . ILE A 1 261 ? -16.737 4.463 -8.981 1.00 96.69 261 ILE A N 1
ATOM 2102 C CA . ILE A 1 261 ? -17.801 4.717 -7.998 1.00 96.69 261 ILE A CA 1
ATOM 2103 C C . ILE A 1 261 ? -18.419 6.109 -8.179 1.00 96.69 261 ILE A C 1
ATOM 2105 O O . ILE A 1 261 ? -17.946 6.916 -8.980 1.00 96.69 261 ILE A O 1
ATOM 2109 N N . THR A 1 262 ? -19.508 6.378 -7.461 1.00 95.50 262 THR A N 1
ATOM 2110 C CA . THR A 1 262 ? -20.140 7.702 -7.350 1.00 95.50 262 THR A CA 1
ATOM 2111 C C . THR A 1 262 ? -20.143 8.185 -5.900 1.00 95.50 262 THR A C 1
ATOM 2113 O O . THR A 1 262 ? -19.935 7.412 -4.969 1.00 95.50 262 THR A O 1
ATOM 2116 N N . GLU A 1 263 ? -20.446 9.467 -5.693 1.00 93.56 263 GLU A N 1
ATOM 2117 C CA . GLU A 1 263 ? -20.636 10.045 -4.351 1.00 93.56 263 GLU A CA 1
ATOM 2118 C C . GLU A 1 263 ? -21.778 9.366 -3.566 1.00 93.56 263 GLU A C 1
ATOM 2120 O O . GLU A 1 263 ? -21.778 9.345 -2.339 1.00 93.56 263 GLU A O 1
ATOM 2125 N N . GLU A 1 264 ? -22.761 8.776 -4.256 1.00 92.88 264 GLU A N 1
ATOM 2126 C CA . GLU A 1 264 ? -23.843 8.027 -3.607 1.00 92.88 264 GLU A CA 1
ATOM 2127 C C . GLU A 1 264 ? -23.346 6.718 -2.984 1.00 92.88 264 GLU A C 1
ATOM 2129 O O . GLU A 1 264 ? -23.761 6.374 -1.875 1.00 92.88 264 GLU A O 1
ATOM 2134 N N . ASP A 1 265 ? -22.412 6.032 -3.651 1.00 93.56 265 ASP A N 1
ATOM 2135 C CA . ASP A 1 265 ? -21.790 4.817 -3.121 1.00 93.56 265 ASP A CA 1
ATOM 2136 C C . ASP A 1 265 ? -21.041 5.114 -1.804 1.00 93.56 265 ASP A C 1
ATOM 2138 O O . ASP A 1 265 ? -21.035 4.287 -0.893 1.00 93.56 265 ASP A O 1
ATOM 2142 N N . LEU A 1 266 ? -20.484 6.325 -1.667 1.00 91.62 266 LEU A N 1
ATOM 2143 C CA . LEU A 1 266 ? -19.709 6.780 -0.506 1.00 91.62 266 LEU A CA 1
ATOM 2144 C C . LEU A 1 266 ? -20.549 7.209 0.705 1.00 91.62 266 LEU A C 1
ATOM 2146 O O . LEU A 1 266 ? -19.982 7.551 1.744 1.00 91.62 266 LEU A O 1
ATOM 2150 N N . ARG A 1 267 ? -21.886 7.175 0.618 1.00 88.44 267 ARG A N 1
ATOM 2151 C CA . ARG A 1 267 ? -22.761 7.478 1.768 1.00 88.44 267 ARG A CA 1
ATOM 2152 C C . ARG A 1 267 ? -22.590 6.481 2.911 1.00 88.44 267 ARG A C 1
ATOM 2154 O O . ARG A 1 267 ? -22.764 6.848 4.068 1.00 88.44 267 ARG A O 1
ATOM 2161 N N . ASN A 1 268 ? -22.261 5.233 2.584 1.00 84.31 268 ASN A N 1
ATOM 2162 C CA . ASN A 1 268 ? -21.958 4.194 3.560 1.00 84.31 268 ASN A CA 1
ATOM 2163 C C . ASN A 1 268 ? -20.455 3.918 3.516 1.00 84.31 268 ASN A C 1
ATOM 2165 O O . ASN A 1 268 ? -19.954 3.423 2.506 1.00 84.31 268 ASN A O 1
ATOM 2169 N N . LYS A 1 269 ? -19.751 4.240 4.604 1.00 86.56 269 LYS A N 1
ATOM 2170 C CA . LYS A 1 269 ? -18.314 3.989 4.749 1.00 86.56 269 LYS A CA 1
ATOM 2171 C C . LYS A 1 269 ? -18.066 2.943 5.844 1.00 86.56 269 LYS A C 1
ATOM 2173 O O . LYS A 1 269 ? -18.548 3.147 6.960 1.00 86.56 269 LYS A O 1
ATOM 2178 N N . PRO A 1 270 ? -17.323 1.858 5.566 1.00 91.56 270 PRO A N 1
ATOM 2179 C CA . PRO A 1 270 ? -16.842 1.433 4.246 1.00 91.56 270 PRO A CA 1
ATOM 2180 C C . PRO A 1 270 ? -17.995 1.024 3.309 1.00 91.56 270 PRO A C 1
ATOM 2182 O O . PRO A 1 270 ? -19.106 0.738 3.765 1.00 91.56 270 PRO A O 1
ATOM 2185 N N . ILE A 1 271 ? -17.730 0.956 1.997 1.00 94.38 271 ILE A N 1
ATOM 2186 C CA . ILE A 1 271 ? -18.721 0.480 1.021 1.00 94.38 271 ILE A CA 1
ATOM 2187 C C . ILE A 1 271 ? -19.101 -0.970 1.384 1.00 94.38 271 ILE A C 1
ATOM 2189 O O . ILE A 1 271 ? -18.210 -1.806 1.566 1.00 94.38 271 ILE A O 1
ATOM 2193 N N . PRO A 1 272 ? -20.403 -1.303 1.503 1.00 92.88 272 PRO A N 1
ATOM 2194 C CA . PRO A 1 272 ? -20.843 -2.586 2.042 1.00 92.88 272 PRO A CA 1
ATOM 2195 C C . PRO A 1 272 ? -20.781 -3.725 1.016 1.00 92.88 272 PRO A C 1
ATOM 2197 O O . PRO A 1 272 ? -20.883 -3.513 -0.193 1.00 92.88 272 PRO A O 1
ATOM 2200 N N . MET A 1 273 ? -20.769 -4.969 1.507 1.00 94.38 273 MET A N 1
ATOM 2201 C CA . MET A 1 273 ? -20.762 -6.213 0.713 1.00 94.38 273 MET A CA 1
ATOM 2202 C C . MET A 1 273 ? -21.722 -6.223 -0.491 1.00 94.38 273 MET A C 1
ATOM 2204 O O . MET A 1 273 ? -21.389 -6.722 -1.566 1.00 94.38 273 MET A O 1
ATOM 2208 N N . LYS A 1 274 ? -22.931 -5.666 -0.325 1.00 94.62 274 LYS A N 1
ATOM 2209 C CA . LYS A 1 274 ? -23.969 -5.633 -1.369 1.00 94.62 274 LYS A CA 1
ATOM 2210 C C . LYS A 1 274 ? -23.501 -4.921 -2.643 1.00 94.62 274 LYS A C 1
ATOM 2212 O O . LYS A 1 274 ? -23.953 -5.296 -3.722 1.00 94.62 274 LYS A O 1
ATOM 2217 N N . PHE A 1 275 ? -22.625 -3.922 -2.524 1.00 95.62 275 PHE A N 1
ATOM 2218 C CA . PHE A 1 275 ? -22.039 -3.230 -3.670 1.00 95.62 275 PHE A CA 1
ATOM 2219 C C . PHE A 1 275 ? -21.180 -4.192 -4.498 1.00 95.62 275 PHE A C 1
ATOM 2221 O O . PHE A 1 275 ? -21.422 -4.352 -5.692 1.00 95.62 275 PHE A O 1
ATOM 2228 N N . PHE A 1 276 ? -20.236 -4.886 -3.861 1.00 95.38 276 PHE A N 1
ATOM 2229 C CA . PHE A 1 276 ? -19.282 -5.761 -4.548 1.00 95.38 276 PHE A CA 1
ATOM 2230 C C . PHE A 1 276 ? -19.969 -6.935 -5.251 1.00 95.38 276 PHE A C 1
ATOM 2232 O O . PHE A 1 276 ? -19.615 -7.266 -6.376 1.00 95.38 276 PHE A O 1
ATOM 2239 N N . LYS A 1 277 ? -21.029 -7.496 -4.650 1.00 93.00 277 LYS A N 1
ATOM 2240 C CA . LYS A 1 277 ? -21.817 -8.581 -5.263 1.00 93.00 277 LYS A CA 1
ATOM 2241 C C . LYS A 1 277 ? -22.598 -8.172 -6.518 1.00 93.00 277 LYS A C 1
ATOM 2243 O O . LYS A 1 277 ? -23.013 -9.044 -7.271 1.00 93.00 277 LYS A O 1
ATOM 2248 N N . LYS A 1 278 ? -22.869 -6.878 -6.719 1.00 92.25 278 LYS A N 1
ATOM 2249 C CA . LYS A 1 278 ? -23.737 -6.386 -7.807 1.00 92.25 278 LYS A CA 1
ATOM 2250 C C . LYS A 1 278 ? -23.005 -5.593 -8.884 1.00 92.25 278 LYS A C 1
ATOM 2252 O O . LYS A 1 278 ? -23.556 -5.412 -9.963 1.00 92.25 278 LYS A O 1
ATOM 2257 N N . ASN A 1 279 ? -21.800 -5.108 -8.596 1.00 90.94 279 ASN A N 1
ATOM 2258 C CA . ASN A 1 279 ? -21.126 -4.092 -9.401 1.00 90.94 279 ASN A CA 1
ATOM 2259 C C . ASN A 1 279 ? -19.812 -4.576 -10.023 1.00 90.94 279 ASN A C 1
ATOM 2261 O O . ASN A 1 279 ? -18.889 -3.783 -10.196 1.00 90.94 279 ASN A O 1
ATOM 2265 N N . GLU A 1 280 ? -19.715 -5.855 -10.398 1.00 90.75 280 GLU A N 1
ATOM 2266 C CA . GLU A 1 280 ? -18.519 -6.370 -11.084 1.00 90.75 280 GLU A CA 1
ATOM 2267 C C . GLU A 1 280 ? -18.234 -5.604 -12.390 1.00 90.75 280 GLU A C 1
ATOM 2269 O O . GLU A 1 280 ? -17.089 -5.277 -12.687 1.00 90.75 280 GLU A O 1
ATOM 2274 N N . TYR A 1 281 ? -19.283 -5.194 -13.112 1.00 90.62 281 TYR A N 1
ATOM 2275 C CA . TYR A 1 281 ? -19.181 -4.386 -14.335 1.00 90.62 281 TYR A CA 1
ATOM 2276 C C . TYR A 1 281 ? -18.552 -2.993 -14.129 1.00 90.62 281 TYR A C 1
ATOM 2278 O O . TYR A 1 281 ? -18.235 -2.317 -15.105 1.00 90.62 281 TYR A O 1
ATOM 2286 N N . ARG A 1 282 ? -18.397 -2.531 -12.879 1.00 95.12 282 ARG A N 1
ATOM 2287 C CA . ARG A 1 282 ? -17.758 -1.245 -12.545 1.00 95.12 282 ARG A CA 1
ATOM 2288 C C . ARG A 1 282 ? -16.256 -1.384 -12.289 1.00 95.12 282 ARG A C 1
ATOM 2290 O O . ARG A 1 282 ? -15.607 -0.373 -12.023 1.00 95.12 282 ARG A O 1
ATOM 2297 N N . ILE A 1 283 ? -15.701 -2.596 -12.346 1.00 96.69 283 ILE A N 1
ATOM 2298 C CA . ILE A 1 283 ? -14.258 -2.821 -12.240 1.00 96.69 283 ILE A CA 1
ATOM 2299 C C . ILE A 1 283 ? -13.583 -2.238 -13.477 1.00 96.69 283 ILE A C 1
ATOM 2301 O O . ILE A 1 283 ? -13.862 -2.650 -14.599 1.00 96.69 283 ILE A O 1
ATOM 2305 N N . VAL A 1 284 ? -12.686 -1.281 -13.259 1.00 96.50 284 VAL A N 1
ATOM 2306 C CA . VAL A 1 284 ? -11.923 -0.635 -14.337 1.00 96.50 284 VAL A CA 1
ATOM 2307 C C . VAL A 1 284 ? -10.541 -1.247 -14.513 1.00 96.50 284 VAL A C 1
ATOM 2309 O O . VAL A 1 284 ? -9.984 -1.183 -15.603 1.00 96.50 284 VAL A O 1
ATOM 2312 N N . ALA A 1 285 ? -9.989 -1.845 -13.456 1.00 95.44 285 ALA A N 1
ATOM 2313 C CA . ALA A 1 285 ? -8.693 -2.504 -13.494 1.00 95.44 285 ALA A CA 1
ATOM 2314 C C . ALA A 1 285 ? -8.529 -3.504 -12.344 1.00 95.44 285 ALA A C 1
ATOM 2316 O O . ALA A 1 285 ? -9.135 -3.373 -11.275 1.00 95.44 285 ALA A O 1
ATOM 2317 N N . ARG A 1 286 ? -7.662 -4.492 -12.566 1.00 94.81 286 ARG A N 1
ATOM 2318 C CA . ARG A 1 286 ? -7.197 -5.464 -11.571 1.00 94.81 286 ARG A CA 1
ATOM 2319 C C . ARG A 1 286 ? -5.683 -5.550 -11.688 1.00 94.81 286 ARG A C 1
ATOM 2321 O O . ARG A 1 286 ? -5.170 -5.644 -12.802 1.00 94.81 286 ARG A O 1
ATOM 2328 N N . SER A 1 287 ? -4.971 -5.525 -10.567 1.00 94.00 287 SER A N 1
ATOM 2329 C CA . SER A 1 287 ? -3.566 -5.919 -10.596 1.00 94.00 287 SER A CA 1
ATOM 2330 C C . SER A 1 287 ? -3.468 -7.434 -10.770 1.00 94.00 287 SER A C 1
ATOM 2332 O O . SER A 1 287 ? -4.382 -8.181 -10.408 1.00 94.00 287 SER A O 1
ATOM 2334 N N . ILE A 1 288 ? -2.323 -7.907 -11.255 1.00 90.88 288 ILE A N 1
ATOM 2335 C CA . ILE A 1 288 ? -1.966 -9.312 -11.060 1.00 90.88 288 ILE A CA 1
ATOM 2336 C C . ILE A 1 288 ? -1.806 -9.589 -9.561 1.00 90.88 288 ILE A C 1
ATOM 2338 O O . ILE A 1 288 ? -1.419 -8.700 -8.800 1.00 90.88 288 ILE A O 1
ATOM 2342 N N . PHE A 1 289 ? -2.098 -10.815 -9.140 1.00 94.75 289 PHE A N 1
ATOM 2343 C CA . PHE A 1 289 ? -1.783 -11.285 -7.796 1.00 94.75 289 PHE A CA 1
ATOM 2344 C C . PHE A 1 289 ? -0.465 -12.045 -7.853 1.00 94.75 289 PHE A C 1
ATOM 2346 O O . PHE A 1 289 ? -0.352 -13.051 -8.553 1.00 94.75 289 PHE A O 1
ATOM 2353 N N . ILE A 1 290 ? 0.551 -11.540 -7.158 1.00 92.50 290 ILE A N 1
ATOM 2354 C CA . ILE A 1 290 ? 1.898 -12.113 -7.194 1.00 92.50 290 ILE A CA 1
ATOM 2355 C C . ILE A 1 290 ? 2.548 -12.063 -5.815 1.00 92.50 290 ILE A C 1
ATOM 2357 O O . ILE A 1 290 ? 2.340 -11.131 -5.038 1.00 92.50 290 ILE A O 1
ATOM 2361 N N . ASN A 1 291 ? 3.354 -13.078 -5.514 1.00 92.19 291 ASN A N 1
ATOM 2362 C CA . ASN A 1 291 ? 4.173 -13.165 -4.311 1.00 92.19 291 ASN A CA 1
ATOM 2363 C C . ASN A 1 291 ? 5.423 -12.279 -4.431 1.00 92.19 291 ASN A C 1
ATOM 2365 O O . ASN A 1 291 ? 6.551 -12.757 -4.523 1.00 92.19 291 ASN A O 1
ATOM 2369 N N . SER A 1 292 ? 5.222 -10.965 -4.470 1.00 89.88 292 SER A N 1
ATOM 2370 C CA . SER A 1 292 ? 6.304 -9.988 -4.589 1.00 89.88 292 SER A CA 1
ATOM 2371 C C . SER A 1 292 ? 6.194 -8.901 -3.529 1.00 89.88 292 SER A C 1
ATOM 2373 O O . SER A 1 292 ? 5.096 -8.597 -3.067 1.00 89.88 292 SER A O 1
ATOM 2375 N N . ARG A 1 293 ? 7.323 -8.276 -3.170 1.00 91.38 293 ARG A N 1
ATOM 2376 C CA . ARG A 1 293 ? 7.367 -7.154 -2.216 1.00 91.38 293 ARG A CA 1
ATOM 2377 C C . ARG A 1 293 ? 6.424 -6.017 -2.611 1.00 91.38 293 ARG A C 1
ATOM 2379 O O . ARG A 1 293 ? 5.790 -5.425 -1.748 1.00 91.38 293 ARG A O 1
ATOM 2386 N N . GLU A 1 294 ? 6.319 -5.742 -3.907 1.00 92.88 294 GLU A N 1
ATOM 2387 C CA . GLU A 1 294 ? 5.437 -4.720 -4.462 1.00 92.88 294 GLU A CA 1
ATOM 2388 C C . GLU A 1 294 ? 4.803 -5.195 -5.769 1.00 92.88 294 GLU A C 1
ATOM 2390 O O . GLU A 1 294 ? 5.486 -5.770 -6.627 1.00 92.88 294 GLU A O 1
ATOM 2395 N N . VAL A 1 295 ? 3.519 -4.887 -5.936 1.00 93.75 295 VAL A N 1
ATOM 2396 C CA . VAL A 1 295 ? 2.785 -4.983 -7.199 1.00 93.75 295 VAL A CA 1
ATOM 2397 C C . VAL A 1 295 ? 2.324 -3.593 -7.621 1.00 93.75 295 VAL A C 1
ATOM 2399 O O . VAL A 1 295 ? 1.802 -2.838 -6.804 1.00 93.75 295 VAL A O 1
ATOM 2402 N N . SER A 1 296 ? 2.515 -3.247 -8.890 1.00 93.88 296 SER A N 1
ATOM 2403 C CA . SER A 1 296 ? 2.126 -1.952 -9.442 1.00 93.88 296 SER A CA 1
ATOM 2404 C C . SER A 1 296 ? 1.347 -2.102 -10.744 1.00 93.88 296 SER A C 1
ATOM 2406 O O . SER A 1 296 ? 1.468 -3.102 -11.454 1.00 93.88 296 SER A O 1
ATOM 2408 N N . CYS A 1 297 ? 0.504 -1.117 -11.035 1.00 92.12 297 CYS A N 1
ATOM 2409 C CA . CYS A 1 297 ? -0.306 -1.061 -12.241 1.00 92.12 297 CYS A CA 1
ATOM 2410 C C . CYS A 1 297 ? -0.367 0.379 -12.755 1.00 92.12 297 CYS A C 1
ATOM 2412 O O . CYS A 1 297 ? -0.755 1.286 -12.014 1.00 92.12 297 CYS A O 1
ATOM 2414 N N . ARG A 1 298 ? 0.012 0.577 -14.021 1.00 92.44 298 ARG A N 1
ATOM 2415 C CA . ARG A 1 298 ? -0.140 1.839 -14.751 1.00 92.44 298 ARG A CA 1
ATOM 2416 C C . ARG A 1 298 ? -1.456 1.835 -15.514 1.00 92.44 298 ARG A C 1
ATOM 2418 O O . ARG A 1 298 ? -1.746 0.895 -16.247 1.00 92.44 298 ARG A O 1
ATOM 2425 N N . LEU A 1 299 ? -2.226 2.904 -15.359 1.00 92.44 299 LEU A N 1
ATOM 2426 C CA . LEU A 1 299 ? -3.571 3.042 -15.897 1.00 92.44 299 LEU A CA 1
ATOM 2427 C C . LEU A 1 299 ? -3.761 4.412 -16.541 1.00 92.44 299 LEU A C 1
ATOM 2429 O O . LEU A 1 299 ? -3.228 5.414 -16.064 1.00 92.44 299 LEU A O 1
ATOM 2433 N N . LYS A 1 300 ? -4.584 4.442 -17.590 1.00 91.50 300 LYS A N 1
ATOM 2434 C CA . LYS A 1 300 ? -5.227 5.659 -18.084 1.00 91.50 300 LYS A CA 1
ATOM 2435 C C . LYS A 1 300 ? -6.703 5.600 -17.722 1.00 91.50 300 LYS A C 1
ATOM 2437 O O . LYS A 1 300 ? -7.412 4.691 -18.150 1.00 91.50 300 LYS A O 1
ATOM 2442 N N . LEU A 1 301 ? -7.146 6.532 -16.887 1.00 94.06 301 LEU A N 1
ATOM 2443 C CA . LEU A 1 301 ? -8.504 6.572 -16.351 1.00 94.06 301 LEU A CA 1
ATOM 2444 C C . LEU A 1 301 ? -9.186 7.873 -16.760 1.00 94.06 301 LEU A C 1
ATOM 2446 O O . LEU A 1 301 ? -8.549 8.914 -16.846 1.00 94.06 301 LEU A O 1
ATOM 2450 N N . ASN A 1 302 ? -10.498 7.838 -16.978 1.00 94.38 302 ASN A N 1
ATOM 2451 C CA . ASN A 1 302 ? -11.256 9.079 -17.140 1.00 94.38 302 ASN A CA 1
ATOM 2452 C C . ASN A 1 302 ? -11.263 9.869 -15.815 1.00 94.38 302 ASN A C 1
ATOM 2454 O O . ASN A 1 302 ? -11.217 9.245 -14.750 1.00 94.38 302 ASN A O 1
ATOM 2458 N N . PRO A 1 303 ? -11.421 11.199 -15.834 1.00 94.94 303 PRO A N 1
ATOM 2459 C CA . PRO A 1 303 ? -11.713 11.951 -14.616 1.00 94.94 303 PRO A CA 1
ATOM 2460 C C . PRO A 1 303 ? -12.925 11.367 -13.865 1.00 94.94 303 PRO A C 1
ATOM 2462 O O . PRO A 1 303 ? -13.922 10.954 -14.475 1.00 94.94 303 PRO A O 1
ATOM 2465 N N . GLY A 1 304 ? -12.834 11.276 -12.539 1.00 95.19 304 GLY A N 1
ATOM 2466 C CA . GLY A 1 304 ? -13.865 10.669 -11.698 1.00 95.19 304 GLY A CA 1
ATOM 2467 C C . GLY A 1 304 ? -13.361 10.101 -10.370 1.00 95.19 304 GLY A C 1
ATOM 2468 O O . GLY A 1 304 ? -12.234 10.351 -9.946 1.00 95.19 304 GLY A O 1
ATOM 2469 N N . LEU A 1 305 ? -14.237 9.331 -9.718 1.00 96.88 305 LEU A N 1
ATOM 2470 C CA . LEU A 1 305 ? -13.989 8.683 -8.431 1.00 96.88 305 LEU A CA 1
ATOM 2471 C C . LEU A 1 305 ? -13.745 7.189 -8.608 1.00 96.88 305 LEU A C 1
ATOM 2473 O O . LEU A 1 305 ? -14.525 6.488 -9.267 1.00 96.88 305 LEU A O 1
ATOM 2477 N N . TYR A 1 306 ? -12.694 6.704 -7.955 1.00 97.75 306 TYR A N 1
ATOM 2478 C CA . TYR A 1 306 ? -12.308 5.304 -8.001 1.00 97.75 306 TYR A CA 1
ATOM 2479 C C . TYR A 1 306 ? -12.052 4.756 -6.603 1.00 97.75 306 TYR A C 1
ATOM 2481 O O . TYR A 1 306 ? -11.438 5.418 -5.772 1.00 97.75 306 TYR A O 1
ATOM 2489 N N . LEU A 1 307 ? -12.516 3.533 -6.364 1.00 97.94 307 LEU A N 1
ATOM 2490 C CA . LEU A 1 307 ? -12.287 2.767 -5.146 1.00 97.94 307 LEU A CA 1
ATOM 2491 C C . LEU A 1 307 ? -11.192 1.736 -5.401 1.00 97.94 307 LEU A C 1
ATOM 2493 O O . LEU A 1 307 ? -11.341 0.896 -6.286 1.00 97.94 307 LEU A O 1
ATOM 2497 N N . ILE A 1 308 ? -10.139 1.764 -4.599 1.00 98.25 308 ILE A N 1
ATOM 2498 C CA . ILE A 1 308 ? -9.037 0.809 -4.603 1.00 98.25 308 ILE A CA 1
ATOM 2499 C C . ILE A 1 308 ? -9.203 -0.092 -3.381 1.00 98.25 308 ILE A C 1
ATOM 2501 O O . ILE A 1 308 ? -9.252 0.390 -2.248 1.00 98.25 308 ILE A O 1
ATOM 2505 N N . VAL A 1 309 ? -9.274 -1.402 -3.612 1.00 98.25 309 VAL A N 1
ATOM 2506 C CA . VAL A 1 309 ? -9.365 -2.412 -2.550 1.00 98.25 309 VAL A CA 1
ATOM 2507 C C . VAL A 1 309 ? -8.131 -3.315 -2.620 1.00 98.25 309 VAL A C 1
ATOM 2509 O O . VAL A 1 309 ? -8.102 -4.232 -3.448 1.00 98.25 309 VAL A O 1
ATOM 2512 N N . PRO A 1 310 ? -7.081 -3.037 -1.824 1.00 98.19 310 PRO A N 1
ATOM 2513 C CA . PRO A 1 310 ? -5.924 -3.912 -1.696 1.00 98.19 310 PRO A CA 1
ATOM 2514 C C . PRO A 1 310 ? -6.227 -5.127 -0.821 1.00 98.19 310 PRO A C 1
ATOM 2516 O O . PRO A 1 310 ? -6.790 -5.018 0.269 1.00 98.19 310 PRO A O 1
ATOM 2519 N N . SER A 1 311 ? -5.799 -6.298 -1.275 1.00 98.38 311 SER A N 1
ATOM 2520 C CA . SER A 1 311 ? -6.039 -7.566 -0.593 1.00 98.38 311 SER A CA 1
ATOM 2521 C C . SER A 1 311 ? -4.885 -8.541 -0.794 1.00 98.38 311 SER A C 1
ATOM 2523 O O . SER A 1 311 ? -4.194 -8.533 -1.817 1.00 98.38 311 SER A O 1
ATOM 2525 N N . THR A 1 312 ? -4.740 -9.455 0.150 1.00 98.31 312 THR A N 1
ATOM 2526 C CA . THR A 1 312 ? -4.027 -10.714 -0.059 1.00 98.31 312 THR A CA 1
ATOM 2527 C C . THR A 1 312 ? -4.847 -11.652 -0.945 1.00 98.31 312 THR A C 1
ATOM 2529 O O . THR A 1 312 ? -6.047 -11.447 -1.147 1.00 98.31 312 THR A O 1
ATOM 2532 N N . LEU A 1 313 ? -4.212 -12.682 -1.506 1.00 97.69 313 LEU A N 1
ATOM 2533 C CA . LEU A 1 313 ? -4.918 -13.679 -2.306 1.00 97.69 313 LEU A CA 1
ATOM 2534 C C . LEU A 1 313 ? -5.892 -14.473 -1.428 1.00 97.69 313 LEU A C 1
ATOM 2536 O O . LEU A 1 313 ? -7.051 -14.630 -1.798 1.00 97.69 313 LEU A O 1
ATOM 2540 N N . GLN A 1 314 ? -5.436 -14.949 -0.266 1.00 97.81 314 GLN A N 1
ATOM 2541 C CA . GLN A 1 314 ? -6.246 -15.765 0.637 1.00 97.81 314 GLN A CA 1
ATOM 2542 C C . GLN A 1 314 ? -6.807 -14.937 1.798 1.00 97.81 314 GLN A C 1
ATOM 2544 O O . GLN A 1 314 ? -6.231 -13.928 2.209 1.00 97.81 314 GLN A O 1
ATOM 2549 N N . GLN A 1 315 ? -7.944 -15.372 2.344 1.00 95.56 315 GLN A N 1
ATOM 2550 C CA . GLN A 1 315 ? -8.514 -14.800 3.568 1.00 95.56 315 GLN A CA 1
ATOM 2551 C C . GLN A 1 315 ? -7.585 -15.024 4.768 1.00 95.56 315 GLN A C 1
ATOM 2553 O O . GLN A 1 315 ? -6.863 -16.018 4.827 1.00 95.56 315 GLN A O 1
ATOM 2558 N N . ASN A 1 316 ? -7.694 -14.166 5.787 1.00 92.19 316 ASN A N 1
ATOM 2559 C CA . ASN A 1 316 ? -7.005 -14.315 7.078 1.00 92.19 316 ASN A CA 1
ATOM 2560 C C . ASN A 1 316 ? -5.464 -14.279 7.020 1.00 92.19 316 ASN A C 1
ATOM 2562 O O . ASN A 1 316 ? -4.818 -14.588 8.024 1.00 92.19 316 ASN A O 1
ATOM 2566 N N . GLU A 1 317 ? -4.878 -13.899 5.883 1.00 94.50 317 GLU A N 1
ATOM 2567 C CA . GLU A 1 317 ? -3.452 -13.594 5.776 1.00 94.50 317 GLU A CA 1
ATOM 2568 C C . GLU A 1 317 ? -3.171 -12.206 6.361 1.00 94.50 317 GLU A C 1
ATOM 2570 O O . GLU A 1 317 ? -3.882 -11.241 6.080 1.00 94.50 317 GLU A O 1
ATOM 2575 N N . GLU A 1 318 ? -2.142 -12.117 7.200 1.00 90.81 318 GLU A N 1
ATOM 2576 C CA . GLU A 1 318 ? -1.827 -10.910 7.963 1.00 90.81 318 GLU A CA 1
ATOM 2577 C C . GLU A 1 318 ? -0.572 -10.234 7.427 1.00 90.81 318 GLU A C 1
ATOM 2579 O O . GLU A 1 318 ? 0.428 -10.892 7.112 1.00 90.81 318 GLU A O 1
ATOM 2584 N N . GLY A 1 319 ? -0.614 -8.908 7.350 1.00 91.75 319 GLY A N 1
ATOM 2585 C CA . GLY A 1 319 ? 0.532 -8.120 6.929 1.00 91.75 319 GLY A CA 1
ATOM 2586 C C . GLY A 1 319 ? 0.239 -6.631 6.867 1.00 91.75 319 GLY A C 1
ATOM 2587 O O . GLY A 1 319 ? -0.876 -6.207 6.564 1.00 91.75 319 GLY A O 1
ATOM 2588 N N . GLU A 1 320 ? 1.272 -5.838 7.127 1.00 93.44 320 GLU A N 1
ATOM 2589 C CA . GLU A 1 320 ? 1.243 -4.400 6.900 1.00 93.44 320 GLU A CA 1
ATOM 2590 C C . GLU A 1 320 ? 1.599 -4.079 5.448 1.00 93.44 320 GLU A C 1
ATOM 2592 O O . GLU A 1 320 ? 2.449 -4.732 4.830 1.00 93.44 320 GLU A O 1
ATOM 2597 N N . PHE A 1 321 ? 0.973 -3.041 4.908 1.00 96.50 321 PHE A N 1
ATOM 2598 C CA . PHE A 1 321 ? 1.196 -2.602 3.543 1.00 96.50 321 PHE A CA 1
ATOM 2599 C C . PHE A 1 321 ? 1.232 -1.079 3.410 1.00 96.50 321 PHE A C 1
ATOM 2601 O O . PHE A 1 321 ? 0.915 -0.323 4.332 1.00 96.50 321 PHE A O 1
ATOM 2608 N N . LEU A 1 322 ? 1.680 -0.633 2.241 1.00 95.44 322 LEU A N 1
ATOM 2609 C CA . LEU A 1 322 ? 1.713 0.753 1.805 1.00 95.44 322 LEU A CA 1
ATOM 2610 C C . LEU A 1 322 ? 1.095 0.830 0.409 1.00 95.44 322 LEU A C 1
ATOM 2612 O O . LEU A 1 322 ? 1.574 0.169 -0.515 1.00 95.44 322 LEU A O 1
ATOM 2616 N N . VAL A 1 323 ? 0.055 1.644 0.252 1.00 95.88 323 VAL A N 1
ATOM 2617 C CA . VAL A 1 323 ? -0.474 2.019 -1.063 1.00 95.88 323 VAL A CA 1
ATOM 2618 C C . VAL A 1 323 ? 0.159 3.339 -1.471 1.00 95.88 323 VAL A C 1
ATOM 2620 O O . VAL A 1 323 ? 0.208 4.287 -0.686 1.00 95.88 323 VAL A O 1
ATOM 2623 N N . ARG A 1 324 ? 0.657 3.401 -2.704 1.00 94.06 324 ARG A N 1
ATOM 2624 C CA . ARG A 1 324 ? 1.260 4.600 -3.285 1.00 94.06 324 ARG A CA 1
ATOM 2625 C C . ARG A 1 324 ? 0.642 4.872 -4.644 1.00 94.06 324 ARG A C 1
ATOM 2627 O O . ARG A 1 324 ? 0.467 3.955 -5.442 1.00 94.06 324 ARG A O 1
ATOM 2634 N N . ILE A 1 325 ? 0.319 6.129 -4.895 1.00 93.31 325 ILE A N 1
ATOM 2635 C CA . ILE A 1 325 ? -0.338 6.586 -6.113 1.00 93.31 325 ILE A CA 1
ATOM 2636 C C . ILE A 1 325 ? 0.496 7.712 -6.694 1.00 93.31 325 ILE A C 1
ATOM 2638 O O . ILE A 1 325 ? 0.718 8.726 -6.034 1.00 93.31 325 ILE A O 1
ATOM 2642 N N . PHE A 1 326 ? 0.965 7.509 -7.919 1.00 91.25 326 PHE A N 1
ATOM 2643 C CA . PHE A 1 326 ? 1.651 8.518 -8.712 1.00 91.25 326 PHE A CA 1
ATOM 2644 C C . PHE A 1 326 ? 0.711 8.944 -9.831 1.00 91.25 326 PHE A C 1
ATOM 2646 O O . PHE A 1 326 ? 0.286 8.110 -10.627 1.00 91.25 326 PHE A O 1
ATOM 2653 N N . SER A 1 327 ? 0.377 10.225 -9.903 1.00 90.19 327 SER A N 1
ATOM 2654 C CA . SER A 1 327 ? -0.449 10.797 -10.970 1.00 90.19 327 SER A CA 1
ATOM 2655 C C . SER A 1 327 ? 0.248 11.995 -11.604 1.00 90.19 327 SER A C 1
ATOM 2657 O O . SER A 1 327 ? 1.067 12.646 -10.960 1.00 90.19 327 SER A O 1
ATOM 2659 N N . GLU A 1 328 ? -0.031 12.297 -12.872 1.00 83.38 328 GLU A N 1
ATOM 2660 C CA . GLU A 1 328 ? 0.581 13.470 -13.519 1.00 83.38 328 GLU A CA 1
ATOM 2661 C C . GLU A 1 328 ? 0.088 14.785 -12.899 1.00 83.38 328 GLU A C 1
ATOM 2663 O O . GLU A 1 328 ? 0.871 15.702 -12.653 1.00 83.38 328 GLU A O 1
ATOM 2668 N N . LEU A 1 329 ? -1.211 14.864 -12.619 1.00 83.56 329 LEU A N 1
ATOM 2669 C CA . LEU A 1 329 ? -1.838 15.992 -11.937 1.00 83.56 329 LEU A CA 1
ATOM 2670 C C . LEU A 1 329 ? -2.230 15.622 -10.511 1.00 83.56 329 LEU A C 1
ATOM 2672 O O . LEU A 1 329 ? -2.164 14.459 -10.113 1.00 83.56 329 LEU A O 1
ATOM 2676 N N . ARG A 1 330 ? -2.616 16.628 -9.721 1.00 81.75 330 ARG A N 1
ATOM 2677 C CA . ARG A 1 330 ? -3.010 16.440 -8.323 1.00 81.75 330 ARG A CA 1
ATOM 2678 C C . ARG A 1 330 ? -4.133 15.405 -8.231 1.00 81.75 330 ARG A C 1
ATOM 2680 O O . ARG A 1 330 ? -5.124 15.500 -8.949 1.00 81.75 330 ARG A O 1
ATOM 2687 N N . ASN A 1 331 ? -3.961 14.449 -7.327 1.00 85.75 331 ASN A N 1
ATOM 2688 C CA . ASN A 1 331 ? -5.001 13.516 -6.920 1.00 85.75 331 ASN A CA 1
ATOM 2689 C C . ASN A 1 331 ? -5.372 13.766 -5.450 1.00 85.75 331 ASN A C 1
ATOM 2691 O O . ASN A 1 331 ? -4.596 14.370 -4.703 1.00 85.75 331 ASN A O 1
ATOM 2695 N N . CYS A 1 332 ? -6.556 13.308 -5.049 1.00 88.44 332 CYS A N 1
ATOM 2696 C CA . CYS A 1 332 ? -6.974 13.281 -3.648 1.00 88.44 332 CYS A CA 1
ATOM 2697 C C . CYS A 1 332 ? -7.200 11.827 -3.237 1.00 88.44 332 CYS A C 1
ATOM 2699 O O . CYS A 1 332 ? -8.181 11.218 -3.670 1.00 88.44 332 CYS A O 1
ATOM 2701 N N . LEU A 1 333 ? -6.274 11.288 -2.442 1.00 92.31 333 LEU A N 1
ATOM 2702 C CA . LEU A 1 333 ? -6.348 9.955 -1.851 1.00 92.31 333 LEU A CA 1
ATOM 2703 C C . LEU A 1 333 ? -6.909 10.042 -0.431 1.00 92.31 333 LEU A C 1
ATOM 2705 O O . LEU A 1 333 ? -6.336 10.714 0.425 1.00 92.31 333 LEU A O 1
ATOM 2709 N N . GL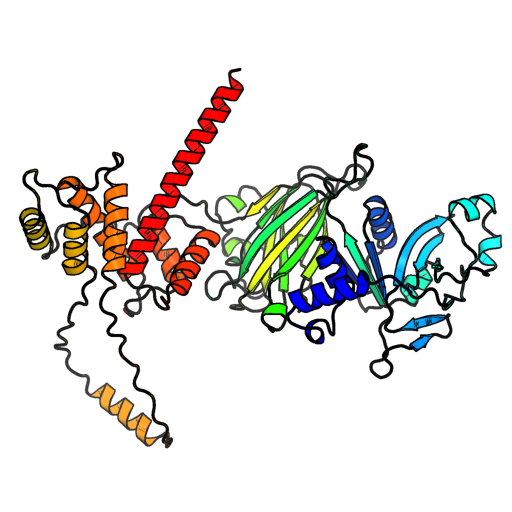U A 1 334 ? -7.993 9.320 -0.174 1.00 91.00 334 GLU A N 1
ATOM 2710 C CA . GLU A 1 334 ? -8.651 9.256 1.129 1.00 91.00 334 GLU A CA 1
ATOM 2711 C C . GLU A 1 334 ? -8.927 7.804 1.530 1.00 91.00 334 GLU A C 1
ATOM 2713 O O . GLU A 1 334 ? -9.230 6.952 0.694 1.00 91.00 334 GLU A O 1
ATOM 2718 N N . GLU A 1 335 ? -8.850 7.509 2.825 1.00 91.38 335 GLU A N 1
ATOM 2719 C CA . GLU A 1 335 ? -9.308 6.228 3.361 1.00 91.38 335 GLU A CA 1
ATOM 2720 C C . GLU A 1 335 ? -10.843 6.217 3.418 1.00 91.38 335 GLU A C 1
ATOM 2722 O O . GLU A 1 335 ? -11.475 7.109 3.988 1.00 91.38 335 GLU A O 1
ATOM 2727 N N . ASN A 1 336 ? -11.458 5.198 2.821 1.00 92.12 336 ASN A N 1
ATOM 2728 C CA . ASN A 1 336 ? -12.900 4.989 2.847 1.00 92.12 336 ASN A CA 1
ATOM 2729 C C . ASN A 1 336 ? -13.289 4.077 4.008 1.00 92.12 336 ASN A C 1
ATOM 2731 O O . ASN A 1 336 ? -13.698 2.930 3.825 1.00 92.12 336 ASN A O 1
ATOM 2735 N N . ASP A 1 337 ? -13.162 4.622 5.210 1.00 87.00 337 ASP A N 1
ATOM 2736 C CA . ASP A 1 337 ? -13.599 3.991 6.450 1.00 87.00 337 ASP A CA 1
ATOM 2737 C C . ASP A 1 337 ? -14.540 4.932 7.216 1.00 87.00 337 ASP A C 1
ATOM 2739 O O . ASP A 1 337 ? -14.780 6.078 6.818 1.00 87.00 337 ASP A O 1
ATOM 2743 N N . CYS A 1 338 ? -15.129 4.441 8.299 1.00 79.12 338 CYS A N 1
ATOM 2744 C CA . CYS A 1 338 ? -16.029 5.231 9.122 1.00 79.12 338 CYS A CA 1
ATOM 2745 C C . CYS A 1 338 ? -15.309 6.429 9.769 1.00 79.12 338 CYS A C 1
ATOM 2747 O O . CYS A 1 338 ? -14.191 6.316 10.274 1.00 79.12 338 CYS A O 1
ATOM 2749 N N . THR A 1 339 ? -15.967 7.589 9.793 1.00 78.44 339 THR A N 1
ATOM 2750 C CA . THR A 1 339 ? -15.457 8.771 10.496 1.00 78.44 339 THR A CA 1
ATOM 2751 C C . THR A 1 339 ? -15.438 8.518 11.998 1.00 78.44 339 THR A C 1
ATOM 2753 O O . THR A 1 339 ? -16.423 8.043 12.563 1.00 78.44 339 THR A O 1
ATOM 2756 N N . VAL A 1 340 ? -14.323 8.859 12.644 1.00 77.19 340 VAL A N 1
ATOM 2757 C CA . VAL A 1 340 ? -14.176 8.712 14.091 1.00 77.19 340 VAL A CA 1
ATOM 2758 C C . VAL A 1 340 ? -15.007 9.786 14.792 1.00 77.19 340 VAL A C 1
ATOM 2760 O O . VAL A 1 340 ? -14.668 10.965 14.741 1.00 77.19 340 VAL A O 1
ATOM 2763 N N . CYS A 1 341 ? -16.122 9.396 15.407 1.00 76.94 341 CYS A N 1
ATOM 2764 C CA . CYS A 1 341 ? -17.055 10.321 16.052 1.00 76.94 341 CYS A CA 1
ATOM 2765 C C . CYS A 1 341 ? -17.924 9.628 17.110 1.00 76.94 341 CYS A C 1
ATOM 2767 O O . CYS A 1 341 ? -17.904 8.404 17.268 1.00 76.94 341 CYS A O 1
ATOM 2769 N N . PHE A 1 342 ? -18.714 10.421 17.837 1.00 80.81 342 PHE A N 1
ATOM 2770 C CA . PHE A 1 342 ? -19.783 9.885 18.672 1.00 80.81 342 PHE A CA 1
ATOM 2771 C C . PHE A 1 342 ? -20.903 9.317 17.798 1.00 80.81 342 PHE A C 1
ATOM 2773 O O . PHE A 1 342 ? -21.464 10.013 16.953 1.00 80.81 342 PHE A O 1
ATOM 2780 N N . GLY A 1 343 ? -21.209 8.042 18.014 1.00 75.56 343 GLY A N 1
ATOM 2781 C CA . GLY A 1 343 ? -22.344 7.351 17.421 1.00 75.56 343 GLY A CA 1
ATOM 2782 C C . GLY A 1 343 ? -23.551 7.323 18.356 1.00 75.56 343 GLY A C 1
ATOM 2783 O O . GLY A 1 343 ? -23.541 7.867 19.462 1.00 75.56 343 GLY A O 1
ATOM 2784 N N . THR A 1 344 ? -24.604 6.644 17.914 1.00 75.88 344 THR A N 1
ATOM 2785 C CA . THR A 1 344 ? -25.757 6.324 18.756 1.00 75.88 344 THR A CA 1
ATOM 2786 C C . THR A 1 344 ? -25.457 5.089 19.588 1.00 75.88 344 THR A C 1
ATOM 2788 O O . THR A 1 344 ? -24.997 4.078 19.059 1.00 75.88 344 THR A O 1
ATOM 2791 N N . MET A 1 345 ? -25.737 5.166 20.885 1.00 77.31 345 MET A N 1
ATOM 2792 C CA . MET A 1 345 ? -25.664 4.002 21.757 1.00 77.31 345 MET A CA 1
ATOM 2793 C C . MET A 1 345 ? -26.730 2.973 21.360 1.00 77.31 345 MET A C 1
ATOM 2795 O O . MET A 1 345 ? -27.828 3.347 20.957 1.00 77.31 345 MET A O 1
ATOM 2799 N N . ASP A 1 346 ? -26.406 1.687 21.468 1.00 77.69 346 ASP A N 1
ATOM 2800 C CA . ASP A 1 346 ? -27.325 0.603 21.123 1.00 77.69 346 ASP A CA 1
ATOM 2801 C C . ASP A 1 346 ? -28.534 0.556 22.075 1.00 77.69 346 ASP A C 1
ATOM 2803 O O . ASP A 1 346 ? -28.389 0.546 23.301 1.00 77.69 346 ASP A O 1
ATOM 2807 N N . ASP A 1 347 ? -29.742 0.494 21.511 1.00 78.12 347 ASP A N 1
ATOM 2808 C CA . ASP A 1 347 ? -30.986 0.525 22.284 1.00 78.12 347 ASP A CA 1
ATOM 2809 C C . ASP A 1 347 ? -31.129 -0.653 23.259 1.00 78.12 347 ASP A C 1
ATOM 2811 O O . ASP A 1 347 ? -31.809 -0.562 24.281 1.00 78.12 347 ASP A O 1
ATOM 2815 N N . ARG A 1 348 ? -30.441 -1.769 22.986 1.00 76.56 348 ARG A N 1
ATOM 2816 C CA . ARG A 1 348 ? -30.439 -2.957 23.853 1.00 76.56 348 ARG A CA 1
ATOM 2817 C C . ARG A 1 348 ? -29.736 -2.714 25.191 1.00 76.56 348 ARG A C 1
ATOM 2819 O O . ARG A 1 348 ? -29.929 -3.494 26.121 1.00 76.56 348 ARG A O 1
ATOM 2826 N N . VAL A 1 349 ? -28.925 -1.660 25.293 1.00 74.00 349 VAL A N 1
ATOM 2827 C CA . VAL A 1 349 ? -28.122 -1.315 26.482 1.00 74.00 349 VAL A CA 1
ATOM 2828 C C . VAL A 1 349 ? -28.414 0.091 27.022 1.00 74.00 349 VAL A C 1
ATOM 2830 O O . VAL A 1 349 ? -27.843 0.483 28.039 1.00 74.00 349 VAL A O 1
ATOM 2833 N N . SER A 1 350 ? -29.307 0.851 26.383 1.00 65.62 350 SER A N 1
ATOM 2834 C CA . SER A 1 350 ? -29.620 2.246 26.731 1.00 65.62 350 SER A CA 1
ATOM 2835 C C . SER A 1 350 ? -30.677 2.409 27.841 1.00 65.62 350 SER A C 1
ATOM 2837 O O . SER A 1 350 ? -31.007 3.534 28.220 1.00 65.62 350 SER A O 1
ATOM 2839 N N . GLY A 1 351 ? -31.188 1.306 28.406 1.00 65.44 351 GLY A N 1
ATOM 2840 C CA . GLY A 1 351 ? -32.181 1.310 29.490 1.00 65.44 351 GLY A CA 1
ATOM 2841 C C . GLY A 1 351 ? -31.668 1.833 30.851 1.00 65.44 351 GLY A C 1
ATOM 2842 O O . GLY A 1 351 ? -30.468 2.052 31.039 1.00 65.44 351 GLY A O 1
ATOM 2843 N N . PRO A 1 352 ? -32.561 2.036 31.844 1.00 63.41 352 PRO A N 1
ATOM 2844 C CA . PRO A 1 352 ? -32.176 2.477 33.185 1.00 63.41 352 PRO A CA 1
ATOM 2845 C C . PRO A 1 352 ? -31.433 1.364 33.942 1.00 63.41 352 PRO A C 1
ATOM 2847 O O . PRO A 1 352 ? -32.026 0.393 34.398 1.00 63.41 352 PRO A O 1
ATOM 2850 N N . LEU A 1 353 ? -30.115 1.515 34.088 1.00 65.44 353 LEU A N 1
ATOM 2851 C CA . LEU A 1 353 ? -29.228 0.500 34.684 1.00 65.44 353 LEU A CA 1
ATOM 2852 C C . LEU A 1 353 ? -29.027 0.633 36.207 1.00 65.44 353 LEU A C 1
ATOM 2854 O O . LEU A 1 353 ? -28.460 -0.256 36.842 1.00 65.44 353 LEU A O 1
ATOM 2858 N N . LEU A 1 354 ? -29.488 1.733 36.808 1.00 62.34 354 LEU A N 1
ATOM 2859 C CA . LEU A 1 354 ? -29.153 2.102 38.189 1.00 62.34 354 LEU A CA 1
ATOM 2860 C C . LEU A 1 354 ? -29.898 1.287 39.267 1.00 62.34 354 LEU A C 1
ATOM 2862 O O . LEU A 1 354 ? -29.465 1.289 40.413 1.00 62.34 354 LEU A O 1
ATOM 2866 N N . GLU A 1 355 ? -30.958 0.545 38.935 1.00 61.88 355 GLU A N 1
ATOM 2867 C CA . GLU A 1 355 ? -31.763 -0.225 39.906 1.00 61.88 355 GLU A CA 1
ATOM 2868 C C . GLU A 1 355 ? -31.239 -1.655 40.147 1.00 61.88 355 GLU A C 1
ATOM 2870 O O . GLU A 1 355 ? -31.999 -2.619 40.232 1.00 61.88 355 GLU A O 1
ATOM 2875 N N . ASN A 1 356 ? -29.919 -1.831 40.252 1.00 67.31 356 ASN A N 1
ATOM 2876 C CA . ASN A 1 356 ? -29.345 -3.115 40.665 1.00 67.31 356 ASN A CA 1
ATOM 2877 C C . ASN A 1 356 ? -29.207 -3.183 42.200 1.00 67.31 356 ASN A C 1
ATOM 2879 O O . ASN A 1 356 ? -28.988 -2.166 42.856 1.00 67.31 356 ASN A O 1
ATOM 2883 N N . LYS A 1 357 ? -29.254 -4.391 42.779 1.00 69.06 357 LYS A N 1
ATOM 2884 C CA . LYS A 1 357 ? -29.090 -4.659 44.225 1.00 69.06 357 LYS A CA 1
ATOM 2885 C C . LYS A 1 357 ? -27.803 -4.070 44.815 1.00 69.06 357 LYS A C 1
ATOM 2887 O O . LYS A 1 357 ? -27.755 -3.767 46.001 1.00 69.06 357 LYS A O 1
ATOM 2892 N N . ASP A 1 358 ? -26.781 -3.897 43.983 1.00 81.06 358 ASP A N 1
ATOM 2893 C CA . ASP A 1 358 ? -25.480 -3.368 44.390 1.00 81.06 358 ASP A CA 1
ATOM 2894 C C . ASP A 1 358 ? -25.460 -1.827 44.497 1.00 81.06 358 ASP A C 1
ATOM 2896 O O . ASP A 1 358 ? -24.527 -1.274 45.078 1.00 81.06 358 ASP A O 1
ATOM 2900 N N . TRP A 1 359 ? -26.468 -1.111 43.972 1.00 85.00 359 TRP A N 1
ATOM 2901 C CA . TRP A 1 359 ? -26.493 0.361 43.957 1.00 85.00 359 TRP A CA 1
ATOM 2902 C C . TRP A 1 359 ? -26.543 0.967 45.357 1.00 85.00 359 TRP A C 1
ATOM 2904 O O . TRP A 1 359 ? -25.734 1.835 45.676 1.00 85.00 359 TRP A O 1
ATOM 2914 N N . GLU A 1 360 ? -27.428 0.474 46.226 1.00 86.25 360 GLU A N 1
ATOM 2915 C CA . GLU A 1 360 ? -27.513 0.955 47.611 1.00 86.25 360 GLU A CA 1
ATOM 2916 C C . GLU A 1 360 ? -26.184 0.782 48.353 1.00 86.25 360 GLU A C 1
ATOM 2918 O O . GLU A 1 360 ? -25.757 1.669 49.094 1.00 86.25 360 GLU A O 1
ATOM 2923 N N . GLN A 1 361 ? -25.503 -0.341 48.117 1.00 88.62 361 GLN A N 1
ATOM 2924 C CA . GLN A 1 361 ? -24.209 -0.620 48.722 1.00 88.62 361 GLN A CA 1
ATOM 2925 C C . GLN A 1 361 ? -23.116 0.302 48.160 1.00 88.62 361 GLN A C 1
ATOM 2927 O O . GLN A 1 361 ? -22.323 0.827 48.935 1.00 88.62 361 GLN A O 1
ATOM 2932 N N . MET A 1 362 ? -23.105 0.564 46.847 1.00 89.31 362 MET A N 1
ATOM 2933 C CA . MET A 1 362 ? -22.182 1.521 46.220 1.00 89.31 362 MET A CA 1
ATOM 2934 C C . MET A 1 362 ? -22.359 2.942 46.762 1.00 89.31 362 MET A C 1
ATOM 2936 O O . MET A 1 362 ? -21.369 3.610 47.049 1.00 89.31 362 MET A O 1
ATOM 2940 N N . VAL A 1 363 ? -23.604 3.396 46.938 1.00 89.31 363 VAL A N 1
ATOM 2941 C CA . VAL A 1 363 ? -23.910 4.726 47.492 1.00 89.31 363 VAL A CA 1
ATOM 2942 C C . VAL A 1 363 ? -23.451 4.838 48.946 1.00 89.31 363 VAL A C 1
ATOM 2944 O O . VAL A 1 363 ? -22.878 5.856 49.328 1.00 89.31 363 VAL A O 1
ATOM 2947 N N . ARG A 1 364 ? -23.639 3.789 49.758 1.00 89.81 364 ARG A N 1
ATOM 2948 C CA . ARG A 1 364 ? -23.105 3.756 51.131 1.00 89.81 364 ARG A CA 1
ATOM 2949 C C . ARG A 1 364 ? -21.585 3.873 51.135 1.00 89.81 364 ARG A C 1
ATOM 2951 O O . ARG A 1 364 ? -21.053 4.747 51.809 1.00 89.81 364 ARG A O 1
ATOM 2958 N N . THR A 1 365 ? -20.901 3.064 50.327 1.00 90.81 365 THR A N 1
ATOM 2959 C CA . THR A 1 365 ? -19.436 3.102 50.223 1.00 90.81 365 THR A CA 1
ATOM 2960 C C . THR A 1 365 ? -18.925 4.450 49.699 1.00 90.81 365 THR A C 1
ATOM 2962 O O . THR A 1 365 ? -17.885 4.914 50.155 1.00 90.81 365 THR A O 1
ATOM 2965 N N . PHE A 1 366 ? -19.662 5.123 48.806 1.00 92.44 366 PHE A N 1
ATOM 2966 C CA . PHE A 1 366 ? -19.347 6.490 48.377 1.00 92.44 366 PHE A CA 1
ATOM 2967 C C . PHE A 1 366 ? -19.319 7.456 49.567 1.00 92.44 366 PHE A C 1
ATOM 2969 O O . PHE A 1 366 ? -18.306 8.113 49.786 1.00 92.44 366 PHE A O 1
ATOM 2976 N N . TYR A 1 367 ? -20.393 7.516 50.361 1.00 92.69 367 TYR A N 1
ATOM 2977 C CA . TYR A 1 367 ? -20.469 8.445 51.494 1.00 92.69 367 TYR A CA 1
ATOM 2978 C C . TYR A 1 367 ? -19.524 8.074 52.645 1.00 92.69 367 TYR A C 1
ATOM 2980 O O . TYR A 1 367 ? -19.054 8.964 53.345 1.00 92.69 367 TYR A O 1
ATOM 2988 N N . GLU A 1 368 ? -19.204 6.790 52.824 1.00 92.06 368 GLU A N 1
ATOM 2989 C CA . GLU A 1 368 ? -18.187 6.334 53.783 1.00 92.06 368 GLU A CA 1
ATOM 2990 C C . GLU A 1 368 ? -16.768 6.786 53.403 1.00 92.06 368 GLU A C 1
ATOM 2992 O O . GLU A 1 368 ? -15.938 7.011 54.283 1.00 92.06 368 GLU A O 1
ATOM 2997 N N . MET A 1 369 ? -16.481 6.912 52.103 1.00 91.81 369 MET A N 1
ATOM 2998 C CA . MET A 1 369 ? -15.176 7.336 51.582 1.00 91.81 369 MET A CA 1
ATOM 2999 C C . MET A 1 369 ? -15.109 8.831 51.238 1.00 91.81 369 MET A C 1
ATOM 3001 O O . MET A 1 369 ? -14.034 9.318 50.882 1.00 91.81 369 MET A O 1
ATOM 3005 N N . ALA A 1 370 ? -16.232 9.548 51.317 1.00 91.50 370 ALA A N 1
ATOM 3006 C CA . ALA A 1 370 ? -16.316 10.962 50.990 1.00 91.50 370 ALA A CA 1
ATOM 3007 C C . ALA A 1 370 ? -15.656 11.842 52.056 1.00 91.50 370 ALA A C 1
ATOM 3009 O O . ALA A 1 370 ? -15.679 11.555 53.256 1.00 91.50 370 ALA A O 1
ATOM 3010 N N . ASP A 1 371 ? -15.066 12.944 51.608 1.00 89.56 371 ASP A N 1
ATOM 3011 C CA . ASP A 1 371 ? -14.480 13.946 52.480 1.00 89.56 371 ASP A CA 1
ATOM 3012 C C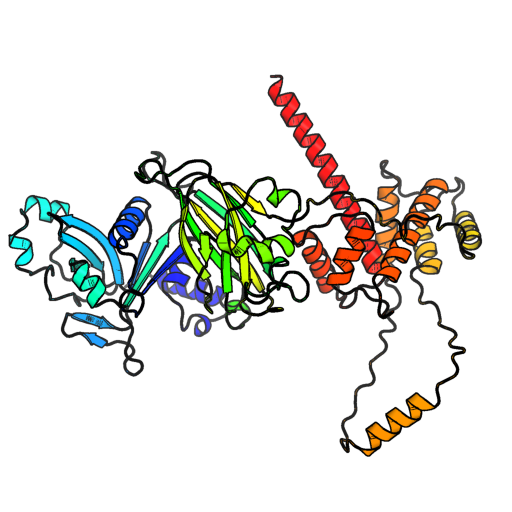 . ASP A 1 371 ? -15.558 14.822 53.157 1.00 89.56 371 ASP A C 1
ATOM 3014 O O . ASP A 1 371 ? -16.767 14.627 53.012 1.00 89.56 371 ASP A O 1
ATOM 3018 N N . LYS A 1 372 ? -15.130 15.848 53.904 1.00 86.62 372 LYS A N 1
ATOM 3019 C CA . LYS A 1 372 ? -16.048 16.768 54.603 1.00 86.62 372 LYS A CA 1
ATOM 3020 C C . LYS A 1 372 ? -16.973 17.558 53.665 1.00 86.62 372 LYS A C 1
ATOM 3022 O O . LYS A 1 372 ? -17.937 18.147 54.148 1.00 86.62 372 LYS A O 1
ATOM 3027 N N . LYS A 1 373 ? -16.665 17.620 52.368 1.00 85.81 373 LYS A N 1
ATOM 3028 C CA . LYS A 1 373 ? -17.468 18.289 51.339 1.00 85.81 373 LYS A CA 1
ATOM 3029 C C . LYS A 1 373 ? -18.390 17.317 50.600 1.00 85.81 373 LYS A C 1
ATOM 3031 O O . LYS A 1 373 ? -19.168 17.762 49.762 1.00 85.81 373 LYS A O 1
ATOM 3036 N N . GLY A 1 374 ? -18.348 16.024 50.926 1.00 89.12 374 GLY A N 1
ATOM 3037 C CA . GLY A 1 374 ? -19.116 15.002 50.221 1.00 89.12 374 GLY A CA 1
ATOM 3038 C C . GLY A 1 374 ? -18.504 14.626 48.869 1.00 89.12 374 GLY A C 1
ATOM 3039 O O . GLY A 1 374 ? -19.237 14.202 47.974 1.00 89.12 374 GLY A O 1
ATOM 3040 N N . GLU A 1 375 ? -17.190 14.804 48.704 1.00 90.75 375 GLU A N 1
ATOM 3041 C CA . GLU A 1 375 ? -16.459 14.501 47.473 1.00 90.75 375 GLU A CA 1
ATOM 3042 C C . GLU A 1 375 ? -15.486 13.327 47.679 1.00 90.75 375 GLU A C 1
ATOM 3044 O O . GLU A 1 375 ? -14.952 13.130 48.771 1.00 90.75 375 GLU A O 1
ATOM 3049 N N . ILE A 1 376 ? -15.253 12.528 46.633 1.00 91.94 376 ILE A N 1
ATOM 3050 C CA . ILE A 1 376 ? -14.267 11.433 46.641 1.00 91.94 376 ILE A CA 1
ATOM 3051 C C . ILE A 1 376 ? -13.137 11.699 45.646 1.00 91.94 376 ILE A C 1
ATOM 3053 O O . ILE A 1 376 ? -13.332 12.355 44.623 1.00 91.94 376 ILE A O 1
ATOM 3057 N N . ASP A 1 377 ? -11.955 11.142 45.903 1.00 90.31 377 ASP A N 1
ATOM 3058 C CA . ASP A 1 377 ? -10.829 11.188 44.973 1.00 90.31 377 ASP A CA 1
ATOM 3059 C C . ASP A 1 377 ? -10.736 9.924 44.092 1.00 90.31 377 ASP A C 1
ATOM 3061 O O . ASP A 1 377 ? -11.497 8.958 44.203 1.00 90.31 377 ASP A O 1
ATOM 3065 N N . HIS A 1 378 ? -9.758 9.917 43.187 1.00 88.31 378 HIS A N 1
ATOM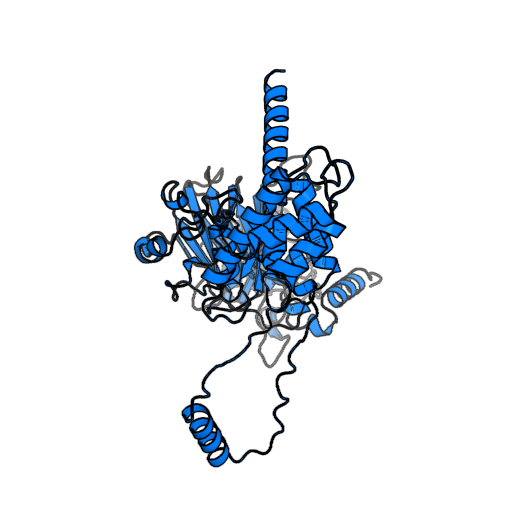 3066 C CA . HIS A 1 378 ? -9.473 8.779 42.311 1.00 88.31 378 HIS A CA 1
ATOM 3067 C C . HIS A 1 378 ? -9.067 7.483 43.045 1.00 88.31 378 HIS A C 1
ATOM 3069 O O . HIS A 1 378 ? -9.197 6.403 42.465 1.00 88.31 378 HIS A O 1
ATOM 3075 N N . VAL A 1 379 ? -8.567 7.555 44.286 1.00 90.25 379 VAL A N 1
ATOM 3076 C CA . VAL A 1 379 ? -8.202 6.374 45.086 1.00 90.25 379 VAL A CA 1
ATOM 3077 C C . VAL A 1 379 ? -9.469 5.714 45.620 1.00 90.25 379 VAL A C 1
ATOM 3079 O O . VAL A 1 379 ? -9.654 4.509 45.434 1.00 90.25 379 VAL A O 1
ATOM 3082 N N . ALA A 1 380 ? -10.359 6.508 46.217 1.00 91.06 380 ALA A N 1
ATOM 3083 C CA . ALA A 1 380 ? -11.664 6.060 46.686 1.00 91.06 380 ALA A CA 1
ATOM 3084 C C . ALA A 1 380 ? -12.506 5.495 45.531 1.00 91.06 380 ALA A C 1
ATOM 3086 O O . ALA A 1 380 ? -13.011 4.374 45.626 1.00 91.06 380 ALA A O 1
ATOM 3087 N N . LEU A 1 381 ? -12.558 6.196 44.390 1.00 91.75 381 LEU A N 1
ATOM 3088 C CA . LEU A 1 381 ? -13.241 5.699 43.192 1.00 91.75 381 LEU A CA 1
ATOM 3089 C C . LEU A 1 381 ? -12.655 4.360 42.719 1.00 91.75 381 LEU A C 1
ATOM 3091 O O . LEU A 1 381 ? -13.409 3.438 42.424 1.00 91.75 381 LEU A O 1
ATOM 3095 N N . SER A 1 382 ? -11.327 4.216 42.684 1.00 90.12 382 SER A N 1
ATOM 3096 C CA . SER A 1 382 ? -10.667 2.961 42.290 1.00 90.12 382 SER A CA 1
ATOM 3097 C C . SER A 1 382 ? -11.053 1.793 43.201 1.00 90.12 382 SER A C 1
ATOM 3099 O O . SER A 1 382 ? -11.312 0.690 42.715 1.00 90.12 382 SER A O 1
ATOM 3101 N N . SER A 1 383 ? -11.176 2.039 44.509 1.00 89.62 383 SER A N 1
ATOM 3102 C CA . SER A 1 383 ? -11.628 1.035 45.478 1.00 89.62 383 SER A CA 1
ATOM 3103 C C . SER A 1 383 ? -13.053 0.556 45.180 1.00 89.62 383 SER A C 1
ATOM 3105 O O . SER A 1 383 ? -13.290 -0.650 45.081 1.00 89.62 383 SER A O 1
ATOM 3107 N N . ILE A 1 384 ? -13.974 1.497 44.936 1.00 90.56 384 ILE A N 1
ATOM 3108 C CA . ILE A 1 384 ? -15.369 1.205 44.574 1.00 90.56 384 ILE A CA 1
ATOM 3109 C C . ILE A 1 384 ? -15.417 0.409 43.260 1.00 90.56 384 ILE A C 1
ATOM 3111 O O . ILE A 1 384 ? -15.997 -0.674 43.207 1.00 90.56 384 ILE A O 1
ATOM 3115 N N . LEU A 1 385 ? -14.759 0.884 42.199 1.00 90.19 385 LEU A N 1
ATOM 3116 C CA . LEU A 1 385 ? -14.787 0.200 40.901 1.00 90.19 385 LEU A CA 1
ATOM 3117 C C . LEU A 1 385 ? -14.211 -1.216 40.978 1.00 90.19 385 LEU A C 1
ATOM 3119 O O . LEU A 1 385 ? -14.772 -2.160 40.415 1.00 90.19 385 LEU A O 1
ATOM 3123 N N . ASN A 1 386 ? -13.116 -1.383 41.719 1.00 89.31 386 ASN A N 1
ATOM 3124 C CA . ASN A 1 386 ? -12.521 -2.689 41.931 1.00 89.31 386 ASN A CA 1
ATOM 3125 C C . ASN A 1 386 ? -13.464 -3.623 42.702 1.00 89.31 386 ASN A C 1
ATOM 3127 O O . ASN A 1 386 ? -13.577 -4.784 42.334 1.00 89.31 386 ASN A O 1
ATOM 3131 N N . GLN A 1 387 ? -14.164 -3.140 43.730 1.00 88.12 387 GLN A N 1
ATOM 3132 C CA . GLN A 1 387 ? -15.081 -3.954 44.530 1.00 88.12 387 GLN A CA 1
ATOM 3133 C C . GLN A 1 387 ? -16.319 -4.417 43.747 1.00 88.12 387 GLN A C 1
ATOM 3135 O O . GLN A 1 387 ? -16.699 -5.582 43.858 1.00 88.12 387 GLN A O 1
ATOM 3140 N N . PHE A 1 388 ? -16.950 -3.525 42.978 1.00 87.75 388 PHE A N 1
ATOM 3141 C CA . PHE A 1 388 ? -18.270 -3.789 42.392 1.00 87.75 388 PHE A CA 1
ATOM 3142 C C . PHE A 1 388 ? -18.233 -4.251 40.928 1.00 87.75 388 PHE A C 1
ATOM 3144 O O . PHE A 1 388 ? -19.124 -4.992 40.508 1.00 87.75 388 PHE A O 1
ATOM 3151 N N . PHE A 1 389 ? -17.210 -3.868 40.155 1.00 85.88 389 PHE A N 1
ATOM 3152 C CA . PHE A 1 389 ? -17.144 -4.168 38.718 1.00 85.88 389 PHE A CA 1
ATOM 3153 C C . PHE A 1 389 ? -16.029 -5.137 38.347 1.00 85.88 389 PHE A C 1
ATOM 3155 O O . PHE A 1 389 ? -16.270 -6.068 37.580 1.00 85.88 389 PHE A O 1
ATOM 3162 N N . PHE A 1 390 ? -14.820 -4.922 38.872 1.00 85.06 390 PHE A N 1
ATOM 3163 C CA . PHE A 1 390 ? -13.633 -5.630 38.383 1.00 85.06 390 PHE A CA 1
ATOM 3164 C C . PHE A 1 390 ? -13.210 -6.823 39.245 1.00 85.06 390 PHE A C 1
ATOM 3166 O O . PHE A 1 390 ? -12.507 -7.700 38.750 1.00 85.06 390 PHE A O 1
ATOM 3173 N N . ALA A 1 391 ? -13.639 -6.910 40.509 1.00 77.50 391 ALA A N 1
ATOM 3174 C CA . ALA A 1 391 ? -13.325 -8.055 41.355 1.00 77.50 391 ALA A CA 1
ATOM 3175 C C . ALA A 1 391 ? -13.905 -9.351 40.759 1.00 77.50 391 ALA A C 1
ATOM 3177 O O . ALA A 1 391 ? -15.077 -9.383 40.367 1.00 77.50 391 ALA A O 1
ATOM 3178 N N . PRO A 1 392 ? -13.130 -10.452 40.734 1.00 65.06 392 PRO A N 1
ATOM 3179 C CA . PRO A 1 392 ? -13.633 -11.728 40.255 1.00 65.06 392 PRO A CA 1
ATOM 3180 C C . PRO A 1 392 ? -14.804 -12.173 41.134 1.00 65.06 392 PRO A C 1
ATOM 3182 O O . PRO A 1 392 ? -14.638 -12.485 42.315 1.00 65.06 392 PRO A O 1
ATOM 3185 N N . LYS A 1 393 ? -16.009 -12.221 40.554 1.00 59.31 393 LYS A N 1
ATOM 3186 C CA . LYS A 1 393 ? -17.176 -12.794 41.230 1.00 59.31 393 LYS A CA 1
ATOM 3187 C C . LYS A 1 393 ? -16.884 -14.272 41.469 1.00 59.31 393 LYS A C 1
ATOM 3189 O O . LYS A 1 393 ? -16.779 -15.049 40.519 1.00 59.31 393 LYS A O 1
ATOM 3194 N N . ILE A 1 394 ? -16.740 -14.676 42.732 1.00 44.97 394 ILE A N 1
ATOM 3195 C CA . ILE A 1 394 ? -16.614 -16.088 43.101 1.00 44.97 394 ILE A CA 1
ATOM 3196 C C . ILE A 1 394 ? -17.898 -16.777 42.625 1.00 44.97 394 ILE A C 1
ATOM 3198 O O . ILE A 1 394 ? -18.951 -16.648 43.248 1.00 44.97 394 ILE A O 1
ATOM 3202 N N . LYS A 1 395 ? -17.836 -17.490 41.494 1.00 40.38 395 LYS A N 1
ATOM 3203 C CA . LYS A 1 395 ? -18.949 -18.324 41.034 1.00 40.38 395 LYS A CA 1
ATOM 3204 C C . LYS A 1 395 ? -19.166 -19.403 42.096 1.00 40.38 395 LYS A C 1
ATOM 3206 O O . LYS A 1 395 ? -18.434 -20.390 42.128 1.00 40.38 395 LYS A O 1
ATOM 3211 N N . SER A 1 396 ? -20.177 -19.249 42.954 1.00 32.47 396 SER A N 1
ATOM 3212 C CA . SER A 1 396 ? -20.686 -20.374 43.735 1.00 32.47 396 SER A CA 1
ATOM 3213 C C . SER A 1 396 ? -21.375 -21.323 42.756 1.00 32.47 396 SER A C 1
ATOM 3215 O O . SER A 1 396 ? -22.564 -21.198 42.461 1.00 32.47 396 SER A O 1
ATOM 3217 N N . THR A 1 397 ? -20.633 -22.261 42.180 1.00 31.52 397 THR A N 1
ATOM 3218 C CA . THR A 1 397 ? -21.241 -23.327 41.390 1.00 31.52 397 THR A CA 1
ATOM 3219 C C . THR A 1 397 ? -21.959 -24.281 42.339 1.00 31.52 397 THR A C 1
ATOM 3221 O O . THR A 1 397 ? -21.413 -25.311 42.724 1.00 31.52 397 THR A O 1
ATOM 3224 N N . LYS A 1 398 ? -23.216 -23.985 42.680 1.00 34.41 398 LYS A N 1
ATOM 3225 C CA . LYS A 1 398 ? -24.211 -25.051 42.823 1.00 34.41 398 LYS A CA 1
ATOM 3226 C C . LYS A 1 398 ? -24.668 -25.403 41.410 1.00 34.41 398 LYS A C 1
ATOM 3228 O O . LYS A 1 398 ? -25.710 -24.959 40.953 1.00 34.41 398 LYS A O 1
ATOM 3233 N N . SER A 1 399 ? -23.823 -26.130 40.683 1.00 31.47 399 SER A N 1
ATOM 3234 C CA . SER A 1 399 ? -24.173 -26.709 39.388 1.00 31.47 399 SER A CA 1
ATOM 3235 C C . SER A 1 399 ? -24.097 -28.219 39.535 1.00 31.47 399 SER A C 1
ATOM 3237 O O . SER A 1 399 ? -23.038 -28.784 39.815 1.00 31.47 399 SER A O 1
ATOM 3239 N N . THR A 1 400 ? -25.259 -28.849 39.410 1.00 34.03 400 THR A N 1
ATOM 3240 C CA . THR A 1 400 ? -25.448 -30.280 39.207 1.00 34.03 400 THR A CA 1
ATOM 3241 C C . THR A 1 400 ? -24.512 -30.748 38.094 1.00 34.03 400 THR A C 1
ATOM 3243 O O . THR A 1 400 ? -24.718 -30.478 36.911 1.00 34.03 400 THR A O 1
ATOM 3246 N N . ARG A 1 401 ? -23.423 -31.424 38.479 1.00 34.06 401 ARG A N 1
ATOM 3247 C CA . ARG A 1 401 ? -22.500 -32.052 37.533 1.00 34.06 401 ARG A CA 1
ATOM 3248 C C . ARG A 1 401 ? -23.273 -33.087 36.723 1.00 34.06 401 ARG A C 1
ATOM 3250 O O . ARG A 1 401 ? -23.641 -34.138 37.233 1.00 34.06 401 ARG A O 1
ATOM 3257 N N . SER A 1 402 ? -23.493 -32.767 35.453 1.00 43.56 402 SER A N 1
ATOM 3258 C CA . SER A 1 402 ? -23.970 -33.701 34.442 1.00 43.56 402 SER A CA 1
ATOM 3259 C C . SER A 1 402 ? -23.022 -34.901 34.365 1.00 43.56 402 SER A C 1
ATOM 3261 O O . SER A 1 402 ? -21.874 -34.789 33.928 1.00 43.56 402 SER A O 1
ATOM 3263 N N . PHE A 1 403 ? -23.544 -36.047 34.796 1.00 44.50 403 PHE A N 1
ATOM 3264 C CA . PHE A 1 403 ? -22.994 -37.402 34.693 1.00 44.50 403 PHE A CA 1
ATOM 3265 C C . PHE A 1 403 ? -22.416 -37.714 33.292 1.00 44.50 403 PHE A C 1
ATOM 3267 O O . PHE A 1 403 ? -21.433 -38.441 33.158 1.00 44.50 403 PHE A O 1
ATOM 3274 N N . TRP A 1 404 ? -22.936 -37.055 32.252 1.00 41.62 404 TRP A N 1
ATOM 3275 C CA . TRP A 1 404 ? -22.551 -37.239 30.852 1.00 41.62 404 TRP A CA 1
ATOM 3276 C C . TRP A 1 404 ? -21.160 -36.698 30.491 1.00 41.62 404 TRP A C 1
ATOM 3278 O O . TRP A 1 404 ? -20.484 -37.291 29.654 1.00 41.62 404 TRP A O 1
ATOM 3288 N N . LYS A 1 405 ? -20.662 -35.643 31.160 1.00 44.47 405 LYS A N 1
ATOM 3289 C CA . LYS A 1 405 ? -19.281 -35.162 30.929 1.00 44.47 405 LYS A CA 1
ATOM 3290 C C . LYS A 1 405 ? -18.231 -36.170 31.407 1.00 44.47 405 LYS A C 1
ATOM 3292 O O . LYS A 1 405 ? -17.169 -36.261 30.801 1.00 44.47 405 LYS A O 1
ATOM 3297 N N . SER A 1 406 ? -18.531 -36.943 32.454 1.00 45.66 406 SER A N 1
ATOM 3298 C CA . SER A 1 406 ? -17.606 -37.957 32.975 1.00 45.66 406 SER A CA 1
ATOM 3299 C C . SER A 1 406 ? -17.528 -39.181 32.063 1.00 45.66 406 SER A C 1
ATOM 3301 O O . SER A 1 406 ? -16.452 -39.757 31.929 1.00 45.66 406 SER A O 1
ATOM 3303 N N . ILE A 1 407 ? -18.633 -39.539 31.398 1.00 52.94 407 ILE A N 1
ATOM 3304 C CA . ILE A 1 407 ? -18.703 -40.656 30.442 1.00 52.94 407 ILE A CA 1
ATOM 3305 C C . ILE A 1 407 ? -17.953 -40.316 29.144 1.00 52.94 407 ILE A C 1
ATOM 3307 O O . ILE A 1 407 ? -17.157 -41.121 28.668 1.00 52.94 407 ILE A O 1
ATOM 3311 N N . CYS A 1 408 ? -18.113 -39.101 28.607 1.00 48.56 408 CYS A N 1
ATOM 3312 C CA . CYS A 1 408 ? -17.388 -38.691 27.397 1.00 48.56 408 CYS A CA 1
ATOM 3313 C C . CYS A 1 408 ? -15.870 -38.597 27.619 1.00 48.56 408 CYS A C 1
ATOM 3315 O O . CYS A 1 408 ? -15.094 -38.994 26.751 1.00 48.56 408 CYS A O 1
ATOM 3317 N N . LEU A 1 409 ? -15.441 -38.128 28.797 1.00 49.16 409 LEU A N 1
ATOM 3318 C CA . LEU A 1 409 ? -14.018 -38.017 29.126 1.00 49.16 409 LEU A CA 1
ATOM 3319 C C . LEU A 1 409 ? -13.367 -39.393 29.346 1.00 49.16 409 LEU A C 1
ATOM 3321 O O . LEU A 1 409 ? -12.217 -39.597 28.971 1.00 49.16 409 LEU A O 1
ATOM 3325 N N . SER A 1 410 ? -14.106 -40.358 29.905 1.00 52.09 410 SER A N 1
ATOM 3326 C CA . SER A 1 410 ? -13.604 -41.726 30.095 1.00 52.09 410 SER A CA 1
ATOM 3327 C C . SER A 1 410 ? -13.576 -42.541 28.793 1.00 52.09 410 SER A C 1
ATOM 3329 O O . SER A 1 410 ? -12.660 -43.340 28.612 1.00 52.09 410 SER A O 1
ATOM 3331 N N . LEU A 1 411 ? -14.472 -42.268 27.835 1.00 48.25 411 LEU A N 1
ATOM 3332 C CA . LEU A 1 411 ? -14.414 -42.831 26.476 1.00 48.25 411 LEU A CA 1
ATOM 3333 C C . LEU A 1 411 ? -13.233 -42.290 25.647 1.00 48.25 411 LEU A C 1
ATOM 3335 O O . LEU A 1 411 ? -12.602 -43.051 24.916 1.00 48.25 411 LEU A O 1
ATOM 3339 N N . GLN A 1 412 ? -12.877 -41.007 25.794 1.00 50.53 412 GLN A N 1
ATOM 3340 C CA . GLN A 1 412 ? -11.704 -40.420 25.123 1.00 50.53 412 GLN A CA 1
ATOM 3341 C C . GLN A 1 412 ? -10.369 -40.978 25.639 1.00 50.53 412 GLN A C 1
ATOM 3343 O O . GLN A 1 412 ? -9.432 -41.141 24.859 1.00 50.53 412 GLN A O 1
ATOM 3348 N N . ILE A 1 413 ? -10.287 -41.309 26.930 1.00 55.31 413 ILE A N 1
ATOM 3349 C CA . ILE A 1 413 ? -9.081 -41.883 27.546 1.00 55.31 413 ILE A CA 1
ATOM 3350 C C . ILE A 1 413 ? -8.864 -43.340 27.103 1.00 55.31 413 ILE A C 1
ATOM 3352 O O . ILE A 1 413 ? -7.720 -43.761 26.942 1.00 55.31 413 ILE A O 1
ATOM 3356 N N . PHE A 1 414 ? -9.937 -44.095 26.840 1.00 50.25 414 PHE A N 1
ATOM 3357 C CA . PHE A 1 414 ? -9.842 -45.495 26.407 1.00 50.25 414 PHE A CA 1
ATOM 3358 C C . PHE A 1 414 ? -9.450 -45.665 24.928 1.00 50.25 414 PHE A C 1
ATOM 3360 O O . PHE A 1 414 ? -8.858 -46.679 24.571 1.00 50.25 414 PHE A O 1
ATOM 3367 N N . LEU A 1 415 ? -9.760 -44.687 24.066 1.00 47.72 415 LEU A N 1
ATOM 3368 C CA . LEU A 1 415 ? -9.586 -44.812 22.611 1.00 47.72 415 LEU A CA 1
ATOM 3369 C C . LEU A 1 415 ? -8.257 -44.269 22.064 1.00 47.72 415 LEU A C 1
ATOM 3371 O O . LEU A 1 415 ? -7.902 -44.599 20.936 1.00 47.72 415 LEU A O 1
ATOM 3375 N N . LEU A 1 416 ? -7.520 -43.441 22.814 1.00 47.06 416 LEU A N 1
ATOM 3376 C CA . LEU A 1 416 ? -6.405 -42.670 22.241 1.00 47.06 416 LEU A CA 1
ATOM 3377 C C . LEU A 1 416 ? -5.001 -43.004 22.750 1.00 47.06 416 LEU A C 1
ATOM 3379 O O . LEU A 1 416 ? -4.085 -42.309 22.324 1.00 47.06 416 LEU A O 1
ATOM 3383 N N . CYS A 1 417 ? -4.811 -44.041 23.586 1.00 45.28 417 CYS A N 1
ATOM 3384 C CA . CYS A 1 417 ? -3.511 -44.622 23.994 1.00 45.28 417 CYS A CA 1
ATOM 3385 C C . CYS A 1 417 ? -2.267 -43.754 23.693 1.00 45.28 417 CYS A C 1
ATOM 3387 O O . CYS A 1 417 ? -1.386 -44.143 22.925 1.00 45.28 417 CYS A O 1
ATOM 3389 N N . ARG A 1 418 ? -2.180 -42.562 24.296 1.00 36.59 418 ARG A N 1
ATOM 3390 C CA . ARG A 1 418 ? -1.009 -41.687 24.213 1.00 36.59 418 ARG A CA 1
ATOM 3391 C C . ARG A 1 418 ? -0.734 -41.092 25.580 1.00 36.59 418 ARG A C 1
ATOM 3393 O O . ARG A 1 418 ? -1.429 -40.199 26.054 1.00 36.59 418 ARG A O 1
ATOM 3400 N N . TRP A 1 419 ? 0.315 -41.620 26.195 1.00 42.75 419 TRP A N 1
ATOM 3401 C CA . TRP A 1 419 ? 1.030 -40.995 27.294 1.00 42.75 419 TRP A CA 1
ATOM 3402 C C . TRP A 1 419 ? 1.727 -39.734 26.773 1.00 42.75 419 TRP A C 1
ATOM 3404 O O . TRP A 1 419 ? 2.827 -39.797 26.233 1.00 42.75 419 TRP A O 1
ATOM 3414 N N . MET A 1 420 ? 1.087 -38.581 26.932 1.00 33.34 420 MET A N 1
ATOM 3415 C CA . MET A 1 420 ? 1.785 -37.302 27.020 1.00 33.34 420 MET A CA 1
ATOM 3416 C C . MET A 1 420 ? 1.176 -36.520 28.185 1.00 33.34 420 MET A C 1
ATOM 3418 O O . MET A 1 420 ? -0.052 -36.428 28.263 1.00 33.34 420 MET A O 1
ATOM 3422 N N . PRO A 1 421 ? 1.984 -35.964 29.102 1.00 34.97 421 PRO A N 1
ATOM 3423 C CA . PRO A 1 421 ? 1.470 -35.060 30.114 1.00 34.97 421 PRO A CA 1
ATOM 3424 C C . PRO A 1 421 ? 0.953 -33.801 29.412 1.00 34.97 421 PRO A C 1
ATOM 3426 O O . PRO A 1 421 ? 1.727 -32.976 28.935 1.00 34.97 421 PRO A O 1
ATOM 3429 N N . TYR A 1 422 ? -0.369 -33.668 29.326 1.00 33.50 422 TYR A N 1
ATOM 3430 C CA . TYR A 1 422 ? -1.004 -32.400 28.992 1.00 33.50 422 TYR A CA 1
ATOM 3431 C C . TYR A 1 422 ? -0.699 -31.448 30.156 1.00 33.50 422 TYR A C 1
ATOM 3433 O O . TYR A 1 422 ? -1.099 -31.759 31.286 1.00 33.50 422 TYR A O 1
ATOM 3441 N N . PRO A 1 423 ? 0.009 -30.321 29.957 1.00 32.12 423 PRO A N 1
ATOM 3442 C CA . PRO A 1 423 ? 0.067 -29.317 31.000 1.00 32.12 423 PRO A CA 1
ATOM 3443 C C . PRO A 1 423 ? -1.374 -28.853 31.211 1.00 32.12 423 PRO A C 1
ATOM 3445 O O . PRO A 1 423 ? -2.038 -28.385 30.283 1.00 32.12 423 PRO A O 1
ATOM 3448 N N . ALA A 1 424 ? -1.896 -29.068 32.419 1.00 30.06 424 ALA A N 1
ATOM 3449 C CA . ALA A 1 424 ? -3.177 -28.502 32.804 1.00 30.06 424 ALA A CA 1
ATOM 3450 C C . ALA A 1 424 ? -3.121 -26.996 32.502 1.00 30.06 424 ALA A C 1
ATOM 3452 O O . ALA A 1 424 ? -2.107 -26.378 32.839 1.00 30.06 424 ALA A O 1
ATOM 3453 N N . PRO A 1 425 ? -4.151 -26.399 31.873 1.00 30.14 425 PRO A N 1
ATOM 3454 C CA . PRO A 1 425 ? -4.174 -24.960 31.674 1.00 30.14 425 PRO A CA 1
ATOM 3455 C C . PRO A 1 425 ? -3.982 -24.308 33.041 1.00 30.14 425 PRO A C 1
ATOM 3457 O O . PRO A 1 425 ? -4.808 -24.469 33.947 1.00 30.14 425 PRO A O 1
ATOM 3460 N N . SER A 1 426 ? -2.846 -23.635 33.213 1.00 30.08 426 SER A N 1
ATOM 3461 C CA . SER A 1 426 ? -2.602 -22.800 34.372 1.00 30.08 426 SER A CA 1
ATOM 3462 C C . SER A 1 426 ? -3.719 -21.767 34.376 1.00 30.08 426 SER A C 1
ATOM 3464 O O . SER A 1 426 ? -3.869 -20.987 33.441 1.00 30.08 426 SER A O 1
ATOM 3466 N N . LYS A 1 427 ? -4.572 -21.799 35.402 1.00 31.08 427 LYS A N 1
ATOM 3467 C CA . LYS A 1 427 ? -5.506 -20.701 35.640 1.00 31.08 427 LYS A CA 1
ATOM 3468 C C . LYS A 1 427 ? -4.645 -19.455 35.851 1.00 31.08 427 LYS A C 1
ATOM 3470 O O . LYS A 1 427 ? -3.903 -19.443 36.838 1.00 31.08 427 LYS A O 1
ATOM 3475 N N . PRO A 1 428 ? -4.715 -18.416 35.003 1.00 34.31 428 PRO A N 1
ATOM 3476 C CA . PRO A 1 428 ? -4.117 -17.156 35.372 1.00 34.31 428 PRO A CA 1
ATOM 3477 C C . PRO A 1 428 ? -5.060 -16.570 36.417 1.00 34.31 428 PRO A C 1
ATOM 3479 O O . PRO A 1 428 ? -6.077 -15.966 36.103 1.00 34.31 428 PRO A O 1
ATOM 3482 N N . ASN A 1 429 ? -4.757 -16.795 37.691 1.00 35.94 429 ASN A N 1
ATOM 3483 C CA . ASN A 1 429 ? -5.356 -16.011 38.759 1.00 35.94 429 ASN A CA 1
ATOM 3484 C C . ASN A 1 429 ? -4.640 -14.651 38.739 1.00 35.94 429 ASN A C 1
ATOM 3486 O O . ASN A 1 429 ? -3.817 -14.355 39.604 1.00 35.94 429 ASN A O 1
ATOM 3490 N N . ARG A 1 430 ? -4.849 -13.865 37.672 1.00 44.47 430 ARG A N 1
ATOM 3491 C CA . ARG A 1 430 ? -4.329 -12.501 37.588 1.00 44.47 430 ARG A CA 1
ATOM 3492 C C . ARG A 1 430 ? -5.181 -11.698 38.566 1.00 44.47 430 ARG A C 1
ATOM 3494 O O . ARG A 1 430 ? -6.370 -11.493 38.350 1.00 44.47 430 ARG A O 1
ATOM 3501 N N . SER A 1 431 ? -4.604 -11.315 39.702 1.00 50.59 431 SER A N 1
ATOM 3502 C CA . SER A 1 431 ? -5.224 -10.304 40.555 1.00 50.59 431 SER A CA 1
ATOM 3503 C C . SER A 1 431 ? -5.450 -9.063 39.695 1.00 50.59 431 SER A C 1
ATOM 3505 O O . SER A 1 431 ? -4.492 -8.620 39.055 1.00 50.59 431 SER A O 1
ATOM 3507 N N . VAL A 1 432 ? -6.672 -8.525 39.674 1.00 57.28 432 VAL A N 1
ATOM 3508 C CA . VAL A 1 432 ? -7.012 -7.277 38.970 1.00 57.28 432 VAL A CA 1
ATOM 3509 C C . VAL A 1 432 ? -5.883 -6.269 39.163 1.00 57.28 432 VAL A C 1
ATOM 3511 O O . VAL A 1 432 ? -5.475 -6.002 40.300 1.00 57.28 432 VAL A O 1
ATOM 3514 N N . ASN A 1 433 ? -5.331 -5.749 38.064 1.00 68.25 433 ASN A N 1
ATOM 3515 C CA . ASN A 1 433 ? -4.213 -4.820 38.130 1.00 68.25 433 ASN A CA 1
ATOM 3516 C C . ASN A 1 433 ? -4.692 -3.505 38.768 1.00 68.25 433 ASN A C 1
ATOM 3518 O O . ASN A 1 433 ? -5.231 -2.629 38.096 1.00 68.25 433 ASN A O 1
ATOM 3522 N N . ARG A 1 434 ? -4.502 -3.365 40.086 1.00 73.88 434 ARG A N 1
ATOM 3523 C CA . ARG A 1 434 ? -4.932 -2.189 40.866 1.00 73.88 434 ARG A CA 1
ATOM 3524 C C . ARG A 1 434 ? -4.383 -0.876 40.301 1.00 73.88 434 ARG A C 1
ATOM 3526 O O . ARG A 1 434 ? -5.043 0.154 40.410 1.00 73.88 434 ARG A O 1
ATOM 3533 N N . SER A 1 435 ? -3.208 -0.913 39.668 1.00 81.00 435 SER A N 1
ATOM 3534 C CA . SER A 1 435 ? -2.622 0.248 38.988 1.00 81.00 435 SER A CA 1
ATOM 3535 C C . SER A 1 435 ? -3.460 0.693 37.784 1.00 81.00 435 SER A C 1
ATOM 3537 O O . SER A 1 435 ? -3.682 1.888 37.595 1.00 81.00 435 SER A O 1
ATOM 3539 N N . LEU A 1 436 ? -4.004 -0.258 37.023 1.00 81.19 436 LEU A N 1
ATOM 3540 C CA . LEU A 1 436 ? -4.833 0.013 35.851 1.00 81.19 436 LEU A CA 1
ATOM 3541 C C . LEU A 1 436 ? -6.208 0.571 36.245 1.00 81.19 436 LEU A C 1
ATOM 3543 O O . LEU A 1 436 ? -6.647 1.566 35.676 1.00 81.19 436 LEU A O 1
ATOM 3547 N N . VAL A 1 437 ? -6.846 0.025 37.286 1.00 85.31 437 VAL A N 1
ATOM 3548 C CA . VAL A 1 437 ? -8.106 0.589 37.816 1.00 85.31 437 VAL A CA 1
ATOM 3549 C C . VAL A 1 437 ? -7.897 2.026 38.300 1.00 85.31 437 VAL A C 1
ATOM 3551 O O . VAL A 1 437 ? -8.714 2.901 38.043 1.00 85.31 437 VAL A O 1
ATOM 3554 N N . HIS A 1 438 ? -6.759 2.303 38.935 1.00 87.25 438 HIS A N 1
ATOM 3555 C CA . HIS A 1 438 ? -6.398 3.650 39.366 1.00 87.25 438 HIS A CA 1
ATOM 3556 C C . HIS A 1 438 ? -6.189 4.624 38.189 1.00 87.25 438 HIS A C 1
ATOM 3558 O O . HIS A 1 438 ? -6.590 5.786 38.273 1.00 87.25 438 HIS A O 1
ATOM 3564 N N . GLN A 1 439 ? -5.614 4.161 37.074 1.00 86.88 439 GLN A N 1
ATOM 3565 C CA . GLN A 1 439 ? -5.542 4.935 35.831 1.00 86.88 439 GLN A CA 1
ATOM 3566 C C . GLN A 1 439 ? -6.942 5.223 35.268 1.00 86.88 439 GLN A C 1
ATOM 3568 O O . GLN A 1 439 ? -7.237 6.376 34.951 1.00 86.88 439 GLN A O 1
ATOM 3573 N N . ILE A 1 440 ? -7.813 4.211 35.198 1.00 87.94 440 ILE A N 1
ATOM 3574 C CA . ILE A 1 440 ? -9.205 4.360 34.746 1.00 87.94 440 ILE A CA 1
ATOM 3575 C C . ILE A 1 440 ? -9.932 5.408 35.598 1.00 87.94 440 ILE A C 1
ATOM 3577 O O . ILE A 1 440 ? -10.541 6.324 35.051 1.00 87.94 440 ILE A O 1
ATOM 3581 N N . SER A 1 441 ? -9.813 5.341 36.927 1.00 90.19 441 SER A N 1
ATOM 3582 C CA . SER A 1 441 ? -10.436 6.309 37.837 1.00 90.19 441 SER A CA 1
ATOM 3583 C C . SER A 1 441 ? -9.975 7.745 37.582 1.00 90.19 441 SER A C 1
ATOM 3585 O O . SER A 1 441 ? -10.806 8.650 37.570 1.00 90.19 441 SER A O 1
ATOM 3587 N N . LYS A 1 442 ? -8.679 7.971 37.320 1.00 88.44 442 LYS A N 1
ATOM 3588 C CA . LYS A 1 442 ? -8.165 9.307 36.961 1.00 88.44 442 LYS A CA 1
ATOM 3589 C C . LYS A 1 442 ? -8.777 9.826 35.660 1.00 88.44 442 LYS A C 1
ATOM 3591 O O . LYS A 1 442 ? -9.195 10.980 35.608 1.00 88.44 442 LYS A O 1
ATOM 3596 N N . LEU A 1 443 ? -8.847 8.980 34.631 1.00 87.38 443 LEU A N 1
ATOM 3597 C CA . LEU A 1 443 ? -9.411 9.357 33.333 1.00 87.38 443 LEU A CA 1
ATOM 3598 C C . LEU A 1 443 ? -10.916 9.653 33.425 1.00 87.38 443 LEU A C 1
ATOM 3600 O O . LEU A 1 443 ? -11.389 10.620 32.833 1.00 87.38 443 LEU A O 1
ATOM 3604 N N . LEU A 1 444 ? -11.659 8.866 34.205 1.00 88.88 444 LEU A N 1
ATOM 3605 C CA . LEU A 1 444 ? -13.093 9.064 34.418 1.00 88.88 444 LEU A CA 1
ATOM 3606 C C . LEU A 1 444 ? -13.406 10.358 35.176 1.00 88.88 444 LEU A C 1
ATOM 3608 O O . LEU A 1 444 ? -14.351 11.053 34.804 1.00 88.88 444 LEU A O 1
ATOM 3612 N N . ILE A 1 445 ? -12.613 10.700 36.201 1.00 87.69 445 ILE A N 1
ATOM 3613 C CA . ILE A 1 445 ? -12.760 11.972 36.928 1.00 87.69 445 ILE A CA 1
ATOM 3614 C C . ILE A 1 445 ? -12.455 13.148 36.002 1.00 87.69 445 ILE A C 1
ATOM 3616 O O . ILE A 1 445 ? -13.251 14.080 35.932 1.00 87.69 445 ILE A O 1
ATOM 3620 N N . ALA A 1 446 ? -11.354 13.083 35.246 1.00 85.31 446 ALA A N 1
ATOM 3621 C CA . ALA A 1 446 ? -10.986 14.141 34.305 1.00 85.31 446 ALA A CA 1
ATOM 3622 C C . ALA A 1 446 ? -12.095 14.422 33.277 1.00 85.31 446 ALA A C 1
ATOM 3624 O O . ALA A 1 446 ? -12.322 15.572 32.915 1.00 85.31 446 ALA A O 1
ATOM 3625 N N . ARG A 1 447 ? -12.829 13.383 32.861 1.00 83.88 447 ARG A N 1
ATOM 3626 C CA . ARG A 1 447 ? -13.944 13.501 31.917 1.00 83.88 447 ARG A CA 1
ATOM 3627 C C . ARG A 1 447 ? -15.136 14.278 32.482 1.00 83.88 447 ARG A C 1
ATOM 3629 O O . ARG A 1 447 ? -15.695 15.131 31.806 1.00 83.88 447 ARG A O 1
ATOM 3636 N N . VAL A 1 448 ? -15.563 13.972 33.707 1.00 83.62 448 VAL A N 1
ATOM 3637 C CA . VAL A 1 448 ? -16.728 14.640 34.327 1.00 83.62 448 VAL A CA 1
ATOM 3638 C C . VAL A 1 448 ? -16.365 15.973 34.987 1.00 83.62 448 VAL A C 1
ATOM 3640 O O . VAL A 1 448 ? -17.254 16.696 35.443 1.00 83.62 448 VAL A O 1
ATOM 3643 N N . ASN A 1 449 ? -15.069 16.297 35.046 1.00 80.88 449 ASN A N 1
ATOM 3644 C CA . ASN A 1 449 ? -14.541 17.481 35.707 1.00 80.88 449 ASN A CA 1
ATOM 3645 C C . ASN A 1 449 ? -13.585 18.283 34.795 1.00 80.88 449 ASN A C 1
ATOM 3647 O O . ASN A 1 449 ? -12.361 18.222 34.952 1.00 80.88 449 ASN A O 1
ATOM 3651 N N . PRO A 1 450 ? -14.125 19.095 33.866 1.00 65.25 450 PRO A N 1
ATOM 3652 C CA . PRO A 1 450 ? -13.316 19.907 32.952 1.00 65.25 450 PRO A CA 1
ATOM 3653 C C . PRO A 1 450 ? -12.469 20.982 33.662 1.00 65.25 450 PRO A C 1
ATOM 3655 O O . PRO A 1 450 ? -11.492 21.470 33.098 1.00 65.25 450 PRO A O 1
ATOM 3658 N N . ASN A 1 451 ? -12.769 21.303 34.928 1.00 68.38 451 ASN A N 1
ATOM 3659 C CA . ASN A 1 451 ? -12.032 22.287 35.731 1.00 68.38 451 ASN A CA 1
ATOM 3660 C C . ASN A 1 451 ? -10.715 21.741 36.323 1.00 68.38 451 ASN A C 1
ATOM 3662 O O . ASN A 1 451 ? -10.090 22.414 37.142 1.00 68.38 451 ASN A O 1
ATOM 3666 N N . LYS A 1 452 ? -10.292 20.525 35.940 1.00 65.38 452 LYS A N 1
ATOM 3667 C CA . LYS A 1 452 ? -9.097 19.826 36.457 1.00 65.38 452 LYS A CA 1
ATOM 3668 C C . LYS A 1 452 ? -9.114 19.559 37.970 1.00 65.38 452 LYS A C 1
ATOM 3670 O O . LYS A 1 452 ? -8.059 19.297 38.548 1.00 65.38 452 LYS A O 1
ATOM 3675 N N . SER A 1 453 ? -10.277 19.602 38.623 1.00 72.81 453 SER A N 1
ATOM 3676 C CA . SER A 1 453 ? -10.367 19.129 40.006 1.00 72.81 453 SER A CA 1
ATOM 3677 C C . SER A 1 453 ? -10.187 17.609 40.037 1.00 72.81 453 SER A C 1
ATOM 3679 O O . SER A 1 453 ? -10.700 16.879 39.190 1.00 72.81 453 SER A O 1
ATOM 3681 N N . THR A 1 454 ? -9.411 17.136 41.010 1.00 79.50 454 THR A N 1
ATOM 3682 C CA . THR A 1 454 ? -9.121 15.713 41.232 1.00 79.50 454 THR A CA 1
ATOM 3683 C C . THR A 1 454 ? -10.202 15.012 42.054 1.00 79.50 454 THR A C 1
ATOM 3685 O O . THR A 1 454 ? -10.043 13.832 42.379 1.00 79.50 454 THR A O 1
ATOM 3688 N N . GLN A 1 455 ? -11.274 15.735 42.391 1.00 85.19 455 GLN A N 1
ATOM 3689 C CA . GLN A 1 455 ? -12.358 15.283 43.252 1.00 85.19 455 GLN A CA 1
ATOM 3690 C C . GLN A 1 455 ? -13.696 15.198 42.508 1.00 85.19 455 GLN A C 1
ATOM 3692 O O . GLN A 1 455 ? -13.916 15.865 41.490 1.00 85.19 455 GLN A O 1
ATOM 3697 N N . LEU A 1 456 ? -14.566 14.329 43.017 1.00 88.75 456 LEU A N 1
ATOM 3698 C CA . LEU A 1 456 ? -15.799 13.874 42.389 1.00 88.75 456 LEU A CA 1
ATOM 3699 C C . LEU A 1 456 ? -16.968 13.990 43.373 1.00 88.75 456 LEU A C 1
ATOM 3701 O O . LEU A 1 456 ? -16.956 13.348 44.423 1.00 88.75 456 LEU A O 1
ATOM 3705 N N . ASN A 1 457 ? -17.998 14.753 43.011 1.00 90.75 457 ASN A N 1
ATOM 3706 C CA . ASN A 1 457 ? -19.239 14.823 43.786 1.00 90.75 457 ASN A CA 1
ATOM 3707 C C . ASN A 1 457 ? -20.202 13.662 43.453 1.00 90.75 457 ASN A C 1
ATOM 3709 O O . ASN A 1 457 ? -19.969 12.869 42.536 1.00 90.75 457 ASN A O 1
ATOM 3713 N N . TYR A 1 458 ? -21.310 13.562 44.189 1.00 89.38 458 TYR A N 1
ATOM 3714 C CA . TYR A 1 458 ? -22.264 12.457 44.047 1.00 89.38 458 TYR A CA 1
ATOM 3715 C C . TYR A 1 458 ? -22.943 12.375 42.664 1.00 89.38 458 TYR A C 1
ATOM 3717 O O . TYR A 1 458 ? -23.104 11.283 42.116 1.00 89.38 458 TYR A O 1
ATOM 3725 N N . ASP A 1 459 ? -23.305 13.504 42.053 1.00 87.50 459 ASP A N 1
ATOM 3726 C CA . ASP A 1 459 ? -23.959 13.509 40.734 1.00 87.50 459 ASP A CA 1
ATOM 3727 C C . ASP A 1 459 ? -22.990 13.090 39.617 1.00 87.50 459 ASP A C 1
ATOM 3729 O O . ASP A 1 459 ? -23.334 12.316 38.712 1.00 87.50 459 ASP A O 1
ATOM 3733 N N . GLN A 1 460 ? -21.737 13.539 39.712 1.00 89.94 460 GLN A N 1
ATOM 3734 C CA . GLN A 1 460 ? -20.656 13.106 38.829 1.00 89.94 460 GLN A CA 1
ATOM 3735 C C . GLN A 1 460 ? -20.355 11.612 39.014 1.00 89.94 460 GLN A C 1
ATOM 3737 O O . GLN A 1 460 ? -20.193 10.890 38.027 1.00 89.94 460 GLN A O 1
ATOM 3742 N N . PHE A 1 461 ? -20.347 11.126 40.259 1.00 90.62 461 PHE A N 1
ATOM 3743 C CA . PHE A 1 461 ? -20.222 9.703 40.575 1.00 90.62 461 PHE A CA 1
ATOM 3744 C C . PHE A 1 461 ? -21.327 8.874 39.928 1.00 90.62 461 PHE A C 1
ATOM 3746 O O . PHE A 1 461 ? -21.036 7.911 39.219 1.00 90.62 461 PHE A O 1
ATOM 3753 N N . LYS A 1 462 ? -22.587 9.288 40.079 1.00 88.81 462 LYS A N 1
ATOM 3754 C CA . LYS A 1 462 ? -23.736 8.618 39.460 1.00 88.81 462 LYS A CA 1
ATOM 3755 C C . LYS A 1 462 ? -23.595 8.517 37.940 1.00 88.81 462 LYS A C 1
ATOM 3757 O O . LYS A 1 462 ? -23.908 7.477 37.362 1.00 88.81 462 LYS A O 1
ATOM 3762 N N . THR A 1 463 ? -23.076 9.566 37.307 1.00 88.06 463 THR A N 1
ATOM 3763 C CA . THR A 1 463 ? -22.819 9.588 35.861 1.00 88.06 463 THR A CA 1
ATOM 3764 C C . THR A 1 463 ? -21.740 8.578 35.463 1.00 88.06 463 THR A C 1
ATOM 3766 O O . THR A 1 463 ? -21.944 7.814 34.523 1.00 88.06 463 THR A O 1
ATOM 3769 N N . ILE A 1 464 ? -20.620 8.517 36.196 1.00 89.62 464 ILE A N 1
ATOM 3770 C CA . ILE A 1 464 ? -19.553 7.532 35.945 1.00 89.62 464 ILE A CA 1
ATOM 3771 C C . ILE A 1 464 ? -20.078 6.101 36.087 1.00 89.62 464 ILE A C 1
ATOM 3773 O O . ILE A 1 464 ? -19.821 5.268 35.221 1.00 89.62 464 ILE A O 1
ATOM 3777 N N . ILE A 1 465 ? -20.815 5.808 37.162 1.00 90.12 465 ILE A N 1
ATOM 3778 C CA . ILE A 1 465 ? -21.310 4.451 37.415 1.00 90.12 465 ILE A CA 1
ATOM 3779 C C . ILE A 1 465 ? -22.285 4.006 36.327 1.00 90.12 465 ILE A C 1
ATOM 3781 O O . ILE A 1 465 ? -22.177 2.876 35.852 1.00 90.12 465 ILE A O 1
ATOM 3785 N N . ARG A 1 466 ? -23.183 4.893 35.882 1.00 86.25 466 ARG A N 1
ATOM 3786 C CA . ARG A 1 466 ? -24.095 4.598 34.772 1.00 86.25 466 ARG A CA 1
ATOM 3787 C C . ARG A 1 466 ? -23.324 4.209 33.510 1.00 86.25 466 ARG A C 1
ATOM 3789 O O . ARG A 1 466 ? -23.658 3.209 32.886 1.00 86.25 466 ARG A O 1
ATOM 3796 N N . ASP A 1 467 ? -22.286 4.961 33.163 1.00 86.94 467 ASP A N 1
ATOM 3797 C CA . ASP A 1 467 ? -21.514 4.709 31.945 1.00 86.94 467 ASP A CA 1
ATOM 3798 C C . ASP A 1 467 ? -20.723 3.386 32.036 1.00 86.94 467 ASP A C 1
ATOM 3800 O O . ASP A 1 467 ? -20.654 2.630 31.070 1.00 86.94 467 ASP A O 1
ATOM 3804 N N . ILE A 1 468 ? -20.201 3.029 33.215 1.00 88.81 468 ILE A N 1
ATOM 3805 C CA . ILE A 1 468 ? -19.540 1.727 33.420 1.00 88.81 468 ILE A CA 1
ATOM 3806 C C . ILE A 1 468 ? -20.543 0.572 33.351 1.00 88.81 468 ILE A C 1
ATOM 3808 O O . ILE A 1 468 ? -20.245 -0.453 32.742 1.00 88.81 468 ILE A O 1
ATOM 3812 N N . GLN A 1 469 ? -21.734 0.717 33.941 1.00 87.62 469 GLN A N 1
ATOM 3813 C CA . GLN A 1 469 ? -22.802 -0.284 33.827 1.00 87.62 469 GLN A CA 1
ATOM 3814 C C . GLN A 1 469 ? -23.213 -0.491 32.366 1.00 87.62 469 GLN A C 1
ATOM 3816 O O . GLN A 1 469 ? -23.446 -1.620 31.939 1.00 87.62 469 GLN A O 1
ATOM 3821 N N . GLN A 1 470 ? -23.255 0.595 31.598 1.00 86.19 470 GLN A N 1
ATOM 3822 C CA . GLN A 1 470 ? -23.523 0.580 30.168 1.00 86.19 470 GLN A CA 1
ATOM 3823 C C . GLN A 1 470 ? -22.445 -0.187 29.398 1.00 86.19 470 GLN A C 1
ATOM 3825 O O . GLN A 1 470 ? -22.764 -1.114 28.656 1.00 86.19 470 GLN A O 1
ATOM 3830 N N . TRP A 1 471 ? -21.167 0.127 29.614 1.00 88.12 471 TRP A N 1
ATOM 3831 C CA . TRP A 1 471 ? -20.066 -0.600 28.975 1.00 88.12 471 TRP A CA 1
ATOM 3832 C C . TRP A 1 471 ? -20.003 -2.063 29.414 1.00 88.12 471 TRP A C 1
ATOM 3834 O O . TRP A 1 471 ? -19.705 -2.929 28.600 1.00 88.12 471 TRP A O 1
ATOM 3844 N N . GLN A 1 472 ? -20.353 -2.372 30.663 1.00 87.25 472 GLN A N 1
ATOM 3845 C CA . GLN A 1 472 ? -20.485 -3.751 31.129 1.00 87.25 472 GLN A CA 1
ATOM 3846 C C . GLN A 1 472 ? -21.626 -4.490 30.418 1.00 87.25 472 GLN A C 1
ATOM 3848 O O . GLN A 1 472 ? -21.464 -5.654 30.059 1.00 87.25 472 GLN A O 1
ATOM 3853 N N . ALA A 1 473 ? -22.768 -3.836 30.191 1.00 86.19 473 ALA A N 1
ATOM 3854 C CA . ALA A 1 473 ? -23.872 -4.419 29.435 1.00 86.19 473 ALA A CA 1
ATOM 3855 C C . ALA A 1 473 ? -23.470 -4.695 27.978 1.00 86.19 473 ALA A C 1
ATOM 3857 O O . ALA A 1 473 ? -23.752 -5.777 27.470 1.00 86.19 473 ALA A O 1
ATOM 3858 N N . VAL A 1 474 ? -22.753 -3.763 27.339 1.00 86.56 474 VAL A N 1
ATOM 3859 C CA . VAL A 1 474 ? -22.203 -3.954 25.988 1.00 86.56 474 VAL A CA 1
ATOM 3860 C C . VAL A 1 474 ? -21.194 -5.098 25.959 1.00 86.56 474 VAL A C 1
ATOM 3862 O O . VAL A 1 474 ? -21.300 -5.974 25.109 1.00 86.56 474 VAL A O 1
ATOM 3865 N N . PHE A 1 475 ? -20.254 -5.140 26.901 1.00 86.44 475 PHE A N 1
ATOM 3866 C CA . PHE A 1 475 ? -19.274 -6.221 26.998 1.00 86.44 475 PHE A CA 1
ATOM 3867 C C . PHE A 1 475 ? -19.965 -7.589 27.057 1.00 86.44 475 PHE A C 1
ATOM 3869 O O . PHE A 1 475 ? -19.678 -8.463 26.248 1.00 86.44 475 PHE A O 1
ATOM 3876 N N . ASN A 1 476 ? -20.949 -7.746 27.946 1.00 84.31 476 ASN A N 1
ATOM 3877 C CA . ASN A 1 476 ? -21.697 -8.998 28.097 1.00 84.31 476 ASN A CA 1
ATOM 3878 C C . ASN A 1 476 ? -22.552 -9.354 26.869 1.00 84.31 476 ASN A C 1
ATOM 3880 O O . ASN A 1 476 ? -22.898 -10.516 26.681 1.00 84.31 476 ASN A O 1
ATOM 3884 N N . LEU A 1 477 ? -22.949 -8.362 26.070 1.00 84.00 477 LEU A N 1
ATOM 3885 C CA . LEU A 1 477 ? -23.725 -8.570 24.849 1.00 84.00 477 LEU A CA 1
ATOM 3886 C C . LEU A 1 477 ? -22.869 -9.145 23.714 1.00 84.00 477 LEU A C 1
ATOM 3888 O O . LEU A 1 477 ? -23.396 -9.880 22.879 1.00 84.00 477 LEU A O 1
ATOM 3892 N N . TYR A 1 478 ? -21.581 -8.797 23.683 1.00 82.75 478 TYR A N 1
ATOM 3893 C CA . TYR A 1 478 ? -20.637 -9.213 22.644 1.00 82.75 478 TYR A CA 1
ATOM 3894 C C . TYR A 1 478 ? -19.722 -10.373 23.065 1.00 82.75 478 TYR A C 1
ATOM 3896 O O . TYR A 1 478 ? -19.247 -11.077 22.185 1.00 82.75 478 TYR A O 1
ATOM 3904 N N . ASP A 1 479 ? -19.562 -10.648 24.364 1.00 80.50 479 ASP A N 1
ATOM 3905 C CA . ASP A 1 479 ? -18.950 -11.872 24.921 1.00 80.50 479 ASP A CA 1
ATOM 3906 C C . ASP A 1 479 ? -19.925 -13.067 24.802 1.00 80.50 479 ASP A C 1
ATOM 3908 O O . ASP A 1 479 ? -20.442 -13.597 25.791 1.00 80.50 479 ASP A O 1
ATOM 3912 N N . LEU A 1 480 ? -20.259 -13.453 23.563 1.00 66.62 480 LEU A N 1
ATOM 3913 C CA . LEU A 1 480 ? -21.299 -14.449 23.258 1.00 66.62 480 LEU A CA 1
ATOM 3914 C C . LEU A 1 480 ? -20.976 -15.845 23.803 1.00 66.62 480 LEU A C 1
ATOM 3916 O O . LEU A 1 480 ? -21.886 -16.623 24.104 1.00 66.62 480 LEU A O 1
ATOM 3920 N N . ASP A 1 481 ? -19.692 -16.176 23.913 1.00 69.56 481 ASP A N 1
ATOM 3921 C CA . ASP A 1 481 ? -19.225 -17.454 24.440 1.00 69.56 481 ASP A CA 1
ATOM 3922 C C . ASP A 1 481 ? -19.058 -17.449 25.971 1.00 69.56 481 ASP A C 1
ATOM 3924 O O . ASP A 1 481 ? -18.742 -18.489 26.564 1.00 69.56 481 ASP A O 1
ATOM 3928 N N . ALA A 1 482 ? -19.334 -16.307 26.616 1.00 68.81 482 ALA A N 1
ATOM 3929 C CA . ALA A 1 482 ? -19.129 -16.061 28.038 1.00 68.81 482 ALA A CA 1
ATOM 3930 C C . ALA A 1 482 ? -17.716 -16.459 28.498 1.00 68.81 482 ALA A C 1
ATOM 3932 O O . ALA A 1 482 ? -17.526 -16.951 29.626 1.00 68.81 482 ALA A O 1
ATOM 3933 N N . SER A 1 483 ? -16.733 -16.293 27.609 1.00 73.88 483 SER A N 1
ATOM 3934 C CA . SER A 1 483 ? -15.325 -16.539 27.897 1.00 73.88 483 SER A CA 1
ATOM 3935 C C . SER A 1 483 ? -14.781 -15.535 28.907 1.00 73.88 483 SER A C 1
ATOM 3937 O O . SER A 1 483 ? -13.806 -15.845 29.599 1.00 73.88 483 SER A O 1
ATOM 3939 N N . GLY A 1 484 ? -15.442 -14.380 29.044 1.00 73.62 484 GLY A N 1
ATOM 3940 C CA . GLY A 1 484 ? -14.986 -13.248 29.839 1.00 73.62 484 GLY A CA 1
ATOM 3941 C C . GLY A 1 484 ? -14.006 -12.359 29.080 1.00 73.62 484 GLY A C 1
ATOM 3942 O O . GLY A 1 484 ? -13.299 -11.572 29.717 1.00 73.62 484 GLY A O 1
ATOM 3943 N N . HIS A 1 485 ? -13.931 -12.498 27.754 1.00 79.06 485 HIS A N 1
ATOM 3944 C CA . HIS A 1 485 ? -12.959 -11.816 26.913 1.00 79.06 485 HIS A CA 1
ATOM 3945 C C . HIS A 1 485 ? -13.570 -11.420 25.567 1.00 79.06 485 HIS A C 1
ATOM 3947 O O . HIS A 1 485 ? -14.295 -12.208 24.981 1.00 79.06 485 HIS A O 1
ATOM 3953 N N . LEU A 1 486 ? -13.220 -10.236 25.055 1.00 76.06 486 LEU A N 1
ATOM 3954 C CA . LEU A 1 486 ? -13.595 -9.829 23.697 1.00 76.06 486 LEU A CA 1
ATOM 3955 C C . LEU A 1 486 ? -12.470 -10.134 22.707 1.00 76.06 486 LEU A C 1
ATOM 3957 O O . LEU A 1 486 ? -11.311 -9.758 22.926 1.00 76.06 486 LEU A O 1
ATOM 3961 N N . ASP A 1 487 ? -12.825 -10.772 21.597 1.00 70.56 487 ASP A N 1
ATOM 3962 C CA . ASP A 1 487 ? -11.976 -10.883 20.422 1.00 70.56 487 ASP A CA 1
ATOM 3963 C C . ASP A 1 487 ? -11.964 -9.576 19.601 1.00 70.56 487 ASP A C 1
ATOM 3965 O O . ASP A 1 487 ? -12.625 -8.578 19.901 1.00 70.56 487 ASP A O 1
ATOM 3969 N N . ARG A 1 488 ? -11.163 -9.549 18.534 1.00 68.25 488 ARG A N 1
ATOM 3970 C CA . ARG A 1 488 ? -11.003 -8.360 17.687 1.00 68.25 488 ARG A CA 1
ATOM 3971 C C . ARG A 1 488 ? -12.288 -7.932 16.969 1.00 68.25 488 ARG A C 1
ATOM 3973 O O . ARG A 1 488 ? -12.514 -6.730 16.810 1.00 68.25 488 ARG A O 1
ATOM 3980 N N . LYS A 1 489 ? -13.086 -8.884 16.478 1.00 66.06 489 LYS A N 1
ATOM 3981 C CA . LYS A 1 489 ? -14.356 -8.592 15.792 1.00 66.06 489 LYS A CA 1
ATOM 3982 C C . LYS A 1 489 ? -15.358 -8.034 16.790 1.00 66.06 489 LYS A C 1
ATOM 3984 O O . LYS A 1 489 ? -16.020 -7.036 16.504 1.00 66.06 489 LYS A O 1
ATOM 3989 N N . GLU A 1 490 ? -15.420 -8.662 17.954 1.00 78.25 490 GLU A N 1
ATOM 3990 C CA . GLU A 1 490 ? -16.290 -8.289 19.059 1.00 78.25 490 GLU A CA 1
ATOM 3991 C C . GLU A 1 490 ? -15.936 -6.898 19.584 1.00 78.25 490 GLU A C 1
ATOM 3993 O O . GLU A 1 490 ? -16.837 -6.087 19.769 1.00 78.25 490 GLU A O 1
ATOM 3998 N N . LEU A 1 491 ? -14.648 -6.550 19.702 1.00 79.69 491 LEU A N 1
ATOM 3999 C CA . LEU A 1 491 ? -14.220 -5.225 20.155 1.00 79.69 491 LEU A CA 1
ATOM 4000 C C . LEU A 1 491 ? -14.731 -4.091 19.260 1.00 79.69 491 LEU A C 1
ATOM 4002 O O . LEU A 1 491 ? -15.259 -3.102 19.769 1.00 79.69 491 LEU A O 1
ATOM 4006 N N . LYS A 1 492 ? -14.588 -4.207 17.932 1.00 77.69 492 LYS A N 1
ATOM 4007 C CA . LYS A 1 492 ? -15.060 -3.152 17.016 1.00 77.69 492 LYS A CA 1
ATOM 4008 C C . LYS A 1 492 ? -16.575 -2.973 17.133 1.00 77.69 492 LYS A C 1
ATOM 4010 O O . LYS A 1 492 ? -17.066 -1.848 17.188 1.00 77.69 492 LYS A O 1
ATOM 4015 N N . GLN A 1 493 ? -17.315 -4.079 17.200 1.00 78.94 493 GLN A N 1
ATOM 4016 C CA . GLN A 1 493 ? -18.768 -4.041 17.361 1.00 78.94 493 GLN A CA 1
ATOM 4017 C C . GLN A 1 493 ? -19.179 -3.480 18.731 1.00 78.94 493 GLN A C 1
ATOM 4019 O O . GLN A 1 493 ? -20.086 -2.655 18.801 1.00 78.94 493 GLN A O 1
ATOM 4024 N N . ALA A 1 494 ? -18.469 -3.848 19.797 1.00 84.75 494 ALA A N 1
ATOM 4025 C CA . ALA A 1 494 ? -18.699 -3.367 21.153 1.00 84.75 494 ALA A CA 1
ATOM 4026 C C . ALA A 1 494 ? -18.403 -1.865 21.305 1.00 84.75 494 ALA A C 1
ATOM 4028 O O . ALA A 1 494 ? -19.162 -1.155 21.965 1.00 84.75 494 ALA A O 1
ATOM 4029 N N . LEU A 1 495 ? -17.352 -1.338 20.667 1.00 83.38 495 LEU A N 1
ATOM 4030 C CA . LEU A 1 495 ? -17.086 0.107 20.646 1.00 83.38 495 LEU A CA 1
ATOM 4031 C C . LEU A 1 495 ? -18.201 0.862 19.910 1.00 83.38 495 LEU A C 1
ATOM 4033 O O . LEU A 1 495 ? -18.740 1.830 20.452 1.00 83.38 495 LEU A O 1
ATOM 4037 N N . ASN A 1 496 ? -18.630 0.351 18.752 1.00 81.75 496 ASN A N 1
ATOM 4038 C CA . ASN A 1 496 ? -19.744 0.924 17.996 1.00 81.75 496 ASN A CA 1
ATOM 4039 C C . ASN A 1 496 ? -21.049 0.939 18.812 1.00 81.75 496 ASN A C 1
ATOM 4041 O O . ASN A 1 496 ? -21.689 1.984 18.911 1.00 81.75 496 ASN A O 1
ATOM 4045 N N . SER A 1 497 ? -21.412 -0.166 19.472 1.00 83.38 497 SER A N 1
ATOM 4046 C CA . SER A 1 497 ? -22.617 -0.236 20.319 1.00 83.38 497 SER A CA 1
ATOM 4047 C C . SER A 1 497 ? -22.515 0.557 21.621 1.00 83.38 497 SER A C 1
ATOM 4049 O O . SER A 1 497 ? -23.537 0.963 22.175 1.00 83.38 497 SER A O 1
ATOM 4051 N N . SER A 1 498 ? -21.296 0.840 22.086 1.00 83.88 498 SER A N 1
ATOM 4052 C CA . SER A 1 498 ? -21.038 1.779 23.185 1.00 83.88 498 SER A CA 1
ATOM 4053 C C . SER A 1 498 ? -21.198 3.251 22.776 1.00 83.88 498 SER A C 1
ATOM 4055 O O . SER A 1 498 ? -21.028 4.130 23.621 1.00 83.88 498 SER A O 1
ATOM 4057 N N . GLY A 1 499 ? -21.532 3.535 21.511 1.00 82.12 499 GLY A N 1
ATOM 4058 C CA . GLY A 1 499 ? -21.716 4.890 20.990 1.00 82.12 499 GLY A CA 1
ATOM 4059 C C . GLY A 1 499 ? -20.435 5.530 20.452 1.00 82.12 499 GLY A C 1
ATOM 4060 O O . GLY A 1 499 ? -20.357 6.755 20.367 1.00 82.12 499 GLY A O 1
ATOM 4061 N N . PHE A 1 500 ? -19.426 4.735 20.084 1.00 82.19 500 PHE A N 1
ATOM 4062 C CA . PHE A 1 500 ? -18.181 5.225 19.489 1.00 82.19 500 PHE A CA 1
ATOM 4063 C C . PHE A 1 500 ? -18.017 4.663 18.088 1.00 82.19 500 PHE A C 1
ATOM 4065 O O . PHE A 1 500 ? -17.784 3.472 17.929 1.00 82.19 500 PHE A O 1
ATOM 4072 N N . ASN A 1 501 ? -18.085 5.515 17.070 1.00 78.81 501 ASN A N 1
ATOM 4073 C CA . ASN A 1 501 ? -17.743 5.103 15.719 1.00 78.81 501 ASN A CA 1
ATOM 4074 C C . ASN A 1 501 ? -16.218 5.153 15.576 1.00 78.81 501 ASN A C 1
ATOM 4076 O O . ASN A 1 501 ? -15.631 6.230 15.687 1.00 78.81 501 ASN A O 1
ATOM 4080 N N . VAL A 1 502 ? -15.565 4.005 15.386 1.00 76.12 502 VAL A N 1
ATOM 4081 C CA . VAL A 1 502 ? -14.097 3.908 15.300 1.00 76.12 502 VAL A CA 1
ATOM 4082 C C . VAL A 1 502 ? -13.649 3.233 14.008 1.00 76.12 502 VAL A C 1
ATOM 4084 O O . VAL A 1 502 ? -14.112 2.147 13.654 1.00 76.12 502 VAL A O 1
ATOM 4087 N N . ASN A 1 503 ? -12.698 3.862 13.313 1.00 77.88 503 ASN A N 1
ATOM 4088 C CA . ASN A 1 503 ? -12.093 3.285 12.115 1.00 77.88 503 ASN A CA 1
ATOM 4089 C C . ASN A 1 503 ? -11.136 2.132 12.456 1.00 77.88 503 ASN A C 1
ATOM 4091 O O . ASN A 1 503 ? -10.759 1.900 13.614 1.00 77.88 503 ASN A O 1
ATOM 4095 N N . ASN A 1 504 ? -10.750 1.380 11.429 1.00 75.31 504 ASN A N 1
ATOM 4096 C CA . ASN A 1 504 ? -9.836 0.252 11.542 1.00 75.31 504 ASN A CA 1
ATOM 4097 C C . ASN A 1 504 ? -8.508 0.697 12.151 1.00 75.31 504 ASN A C 1
ATOM 4099 O O . ASN A 1 504 ? -8.051 0.083 13.108 1.00 75.31 504 ASN A O 1
ATOM 4103 N N . ARG A 1 505 ? -7.938 1.817 11.695 1.00 74.25 505 ARG A N 1
ATOM 4104 C CA . ARG A 1 505 ? -6.664 2.333 12.213 1.00 74.25 505 ARG A CA 1
ATOM 4105 C C . ARG A 1 505 ? -6.688 2.571 13.726 1.00 74.25 505 ARG A C 1
ATOM 4107 O O . ARG A 1 505 ? -5.747 2.191 14.420 1.00 74.25 505 ARG A O 1
ATOM 4114 N N . VAL A 1 506 ? -7.742 3.183 14.263 1.00 76.06 506 VAL A N 1
ATOM 4115 C CA . VAL A 1 506 ? -7.894 3.403 15.711 1.00 76.06 506 VAL A CA 1
ATOM 4116 C C . VAL A 1 506 ? -8.063 2.071 16.435 1.00 76.06 506 VAL A C 1
ATOM 4118 O O . VAL A 1 506 ? -7.334 1.804 17.388 1.00 76.06 506 VAL A O 1
ATOM 4121 N N . THR A 1 507 ? -8.955 1.207 15.946 1.00 74.50 507 THR A N 1
ATOM 4122 C CA . THR A 1 507 ? -9.210 -0.119 16.535 1.00 74.50 507 THR A CA 1
ATOM 4123 C C . THR A 1 507 ? -7.925 -0.947 16.631 1.00 74.50 507 THR A C 1
ATOM 4125 O O . THR A 1 507 ? -7.627 -1.554 17.659 1.00 74.50 507 THR A O 1
ATOM 4128 N N . ASN A 1 508 ? -7.118 -0.923 15.576 1.00 72.00 508 ASN A N 1
ATOM 4129 C CA . ASN A 1 508 ? -5.898 -1.709 15.473 1.00 72.00 508 ASN A CA 1
ATOM 4130 C C . ASN A 1 508 ? -4.797 -1.153 16.383 1.00 72.00 508 ASN A C 1
ATOM 4132 O O . ASN A 1 508 ? -4.126 -1.920 17.069 1.00 72.00 508 ASN A O 1
ATOM 4136 N N . ASN A 1 509 ? -4.674 0.175 16.485 1.00 72.56 509 ASN A N 1
ATOM 4137 C CA . ASN A 1 509 ? -3.767 0.809 17.443 1.00 72.56 509 ASN A CA 1
ATOM 4138 C C . ASN A 1 509 ? -4.151 0.518 18.901 1.00 72.56 509 ASN A C 1
ATOM 4140 O O . ASN A 1 509 ? -3.266 0.297 19.728 1.00 72.56 509 ASN A O 1
ATOM 4144 N N . LEU A 1 510 ? -5.448 0.492 19.228 1.00 73.50 510 LEU A N 1
ATOM 4145 C CA . LEU A 1 510 ? -5.921 0.115 20.566 1.00 73.50 510 LEU A CA 1
ATOM 4146 C C . LEU A 1 510 ? -5.540 -1.332 20.899 1.00 73.50 510 LEU A C 1
ATOM 4148 O O . LEU A 1 510 ? -5.006 -1.597 21.976 1.00 73.50 510 LEU A O 1
ATOM 4152 N N . LEU A 1 511 ? -5.741 -2.253 19.955 1.00 71.19 511 LEU A N 1
ATOM 4153 C CA . LEU A 1 511 ? -5.363 -3.658 20.112 1.00 71.19 511 LEU A CA 1
ATOM 4154 C C . LEU A 1 511 ? -3.852 -3.846 20.228 1.00 71.19 511 LEU A C 1
ATOM 4156 O O . LEU A 1 511 ? -3.399 -4.571 21.108 1.00 71.19 511 LEU A O 1
ATOM 4160 N N . LYS A 1 512 ? -3.063 -3.159 19.397 1.00 69.56 512 LYS A N 1
ATOM 4161 C CA . LYS A 1 512 ? -1.598 -3.214 19.453 1.00 69.56 512 LYS A CA 1
ATOM 4162 C C . LYS A 1 512 ? -1.079 -2.746 20.812 1.00 69.56 512 LYS A C 1
ATOM 4164 O O . LYS A 1 512 ? -0.307 -3.459 21.442 1.00 69.56 512 LYS A O 1
ATOM 4169 N N . ARG A 1 513 ? -1.585 -1.616 21.320 1.00 71.12 513 ARG A N 1
ATOM 4170 C CA . ARG A 1 513 ? -1.260 -1.123 22.672 1.00 71.12 513 ARG A CA 1
ATOM 4171 C C . ARG A 1 513 ? -1.669 -2.102 23.770 1.00 71.12 513 ARG A C 1
ATOM 4173 O O . ARG A 1 513 ? -0.981 -2.206 24.781 1.00 71.12 513 ARG A O 1
ATOM 4180 N N . SER A 1 514 ? -2.795 -2.790 23.598 1.00 67.81 514 SER A N 1
ATOM 4181 C CA . SER A 1 514 ? -3.254 -3.819 24.533 1.00 67.81 514 SER A CA 1
ATOM 4182 C C . SER A 1 514 ? -2.294 -5.019 24.538 1.00 67.81 514 SER A C 1
ATOM 4184 O O . SER A 1 514 ? -1.805 -5.421 25.595 1.00 67.81 514 SER A O 1
ATOM 4186 N N . HIS A 1 515 ? -1.907 -5.505 23.359 1.00 66.50 515 HIS A N 1
ATOM 4187 C CA . HIS A 1 515 ? -0.960 -6.609 23.213 1.00 66.50 515 HIS A CA 1
ATOM 4188 C C . HIS A 1 515 ? 0.447 -6.261 23.730 1.00 66.50 515 HIS A C 1
ATOM 4190 O O . HIS A 1 515 ? 1.040 -7.048 24.461 1.00 66.50 515 HIS A O 1
ATOM 4196 N N . GLU A 1 516 ? 0.951 -5.050 23.461 1.00 67.75 516 GLU A N 1
ATOM 4197 C CA . GLU A 1 516 ? 2.220 -4.538 24.014 1.00 67.75 516 GLU A CA 1
ATOM 4198 C C . GLU A 1 516 ? 2.220 -4.493 25.555 1.00 67.75 516 GLU A C 1
ATOM 4200 O O . GLU A 1 516 ? 3.269 -4.613 26.187 1.00 67.75 516 GLU A O 1
ATOM 4205 N N . ARG A 1 517 ? 1.042 -4.376 26.185 1.00 66.00 517 ARG A N 1
ATOM 4206 C CA . ARG A 1 517 ? 0.860 -4.480 27.645 1.00 66.00 517 ARG A CA 1
ATOM 4207 C C . ARG A 1 517 ? 0.746 -5.932 28.142 1.00 66.00 517 ARG A C 1
ATOM 4209 O O . ARG A 1 517 ? 0.510 -6.152 29.332 1.00 66.00 517 ARG A O 1
ATOM 4216 N N . GLY A 1 518 ? 0.916 -6.924 27.267 1.00 60.28 518 GLY A N 1
ATOM 4217 C CA . GLY A 1 518 ? 0.778 -8.348 27.583 1.00 60.28 518 GLY A CA 1
ATOM 4218 C C . GLY A 1 518 ? -0.667 -8.743 27.896 1.00 60.28 518 GLY A C 1
ATOM 4219 O O . GLY A 1 518 ? -0.917 -9.524 28.825 1.00 60.28 518 GLY A O 1
ATOM 4220 N N . ILE A 1 519 ? -1.623 -8.128 27.197 1.00 65.06 519 ILE A N 1
ATOM 4221 C CA . ILE A 1 519 ? -3.046 -8.461 27.263 1.00 65.06 519 ILE A CA 1
ATOM 4222 C C . ILE A 1 519 ? -3.366 -9.295 26.020 1.00 65.06 519 ILE A C 1
ATOM 4224 O O . ILE A 1 519 ? -3.587 -8.764 24.937 1.00 65.06 519 ILE A O 1
ATOM 4228 N N . ASP A 1 520 ? -3.369 -10.618 26.176 1.00 58.28 520 ASP A N 1
ATOM 4229 C CA . ASP A 1 520 ? -3.766 -11.539 25.098 1.00 58.28 520 ASP A CA 1
ATOM 4230 C C . ASP A 1 520 ? -5.288 -11.672 24.972 1.00 58.28 520 ASP A C 1
ATOM 4232 O O . ASP A 1 520 ? -5.796 -12.198 23.984 1.00 58.28 520 ASP A O 1
ATOM 4236 N N . ARG A 1 521 ? -6.026 -11.236 25.997 1.00 69.88 521 ARG A N 1
ATOM 4237 C CA . ARG A 1 521 ? -7.479 -11.359 26.081 1.00 69.88 521 ARG A CA 1
ATOM 4238 C C . ARG A 1 521 ? -8.060 -10.124 26.749 1.00 69.88 521 ARG A C 1
ATOM 4240 O O . ARG A 1 521 ? -7.693 -9.829 27.882 1.00 69.88 521 ARG A O 1
ATOM 4247 N N . MET A 1 522 ? -8.943 -9.413 26.052 1.00 76.50 522 MET A N 1
ATOM 4248 C CA . MET A 1 522 ? -9.492 -8.149 26.534 1.00 76.50 522 MET A CA 1
ATOM 4249 C C . MET A 1 522 ? -10.586 -8.404 27.572 1.00 76.50 522 MET A C 1
ATOM 4251 O O . MET A 1 522 ? -11.706 -8.765 27.218 1.00 76.50 522 MET A O 1
ATOM 4255 N N . GLU A 1 523 ? -10.260 -8.237 28.852 1.00 82.88 523 GLU A N 1
ATOM 4256 C CA . GLU A 1 523 ? -11.231 -8.335 29.944 1.00 82.88 523 GLU A CA 1
ATOM 4257 C C . GLU A 1 523 ? -12.079 -7.053 30.036 1.00 82.88 523 GLU A C 1
ATOM 4259 O O . GLU A 1 523 ? -11.761 -6.023 29.437 1.00 82.88 523 GLU A O 1
ATOM 4264 N N . LEU A 1 524 ? -13.148 -7.076 30.840 1.00 84.06 524 LEU A N 1
ATOM 4265 C CA . LEU A 1 524 ? -14.010 -5.904 31.049 1.00 84.06 524 LEU A CA 1
ATOM 4266 C C . LEU A 1 524 ? -13.215 -4.656 31.467 1.00 84.06 524 LEU A C 1
ATOM 4268 O O . LEU A 1 524 ? -13.515 -3.551 31.023 1.00 84.06 524 LEU A O 1
ATOM 4272 N N . VAL A 1 525 ? -12.197 -4.823 32.316 1.00 84.44 525 VAL A N 1
ATOM 4273 C CA . VAL A 1 525 ? -11.361 -3.710 32.784 1.00 84.44 525 VAL A CA 1
ATOM 4274 C C . VAL A 1 525 ? -10.581 -3.054 31.636 1.00 84.44 525 VAL A C 1
ATOM 4276 O O . VAL A 1 525 ? -10.474 -1.828 31.581 1.00 84.44 525 VAL A O 1
ATOM 4279 N N . ASP A 1 526 ? -10.111 -3.853 30.678 1.00 83.06 526 ASP A N 1
ATOM 4280 C CA . ASP A 1 526 ? -9.383 -3.382 29.502 1.00 83.06 526 ASP A CA 1
ATOM 4281 C C . ASP A 1 526 ? -10.335 -2.715 28.504 1.00 83.06 526 ASP A C 1
ATOM 4283 O O . ASP A 1 526 ? -10.032 -1.644 27.979 1.00 83.06 526 ASP A O 1
ATOM 4287 N N . PHE A 1 527 ? -11.527 -3.289 28.309 1.00 85.69 527 PHE A N 1
ATOM 4288 C CA . PHE A 1 527 ? -12.572 -2.700 27.473 1.00 85.69 527 PHE A CA 1
ATOM 4289 C C . PHE A 1 527 ? -13.024 -1.327 27.994 1.00 85.69 527 PHE A C 1
ATOM 4291 O O . PHE A 1 527 ? -13.130 -0.371 27.221 1.00 85.69 527 PHE A O 1
ATOM 4298 N N . VAL A 1 528 ? -13.229 -1.191 29.310 1.00 87.56 528 VAL A N 1
ATOM 4299 C CA . VAL A 1 528 ? -13.555 0.099 29.940 1.00 87.56 528 VAL A CA 1
ATOM 4300 C C . VAL A 1 528 ? -12.439 1.115 29.696 1.00 87.56 528 VAL A C 1
ATOM 4302 O O . VAL A 1 528 ? -12.725 2.253 29.324 1.00 87.56 528 VAL A O 1
ATOM 4305 N N . LEU A 1 529 ? -11.169 0.719 29.839 1.00 84.50 529 LEU A N 1
ATOM 4306 C CA . LEU A 1 529 ? -10.042 1.605 29.550 1.00 84.50 529 LEU A CA 1
ATOM 4307 C C . LEU A 1 529 ? -10.029 2.056 28.083 1.00 84.50 529 LEU A C 1
ATOM 4309 O O . LEU A 1 529 ? -9.947 3.256 27.825 1.00 84.50 529 LEU A O 1
ATOM 4313 N N . CYS A 1 530 ? -10.165 1.125 27.132 1.00 81.38 530 CYS A N 1
ATOM 4314 C CA . CYS A 1 530 ? -10.231 1.441 25.703 1.00 81.38 530 CYS A CA 1
ATOM 4315 C C . CYS A 1 530 ? -11.374 2.406 25.383 1.00 81.38 530 CYS A C 1
ATOM 4317 O O . CYS A 1 530 ? -11.205 3.320 24.576 1.00 81.38 530 CYS A O 1
ATOM 4319 N N . THR A 1 531 ? -12.521 2.238 26.033 1.00 85.12 531 THR A N 1
ATOM 4320 C CA . THR A 1 531 ? -13.701 3.073 25.810 1.00 85.12 531 THR A CA 1
ATOM 4321 C C . THR A 1 531 ? -13.499 4.496 26.337 1.00 85.12 531 THR A C 1
ATOM 4323 O O . THR A 1 531 ? -13.795 5.470 25.641 1.00 85.12 531 THR A O 1
ATOM 4326 N N . VAL A 1 532 ? -12.910 4.639 27.529 1.00 83.94 532 VAL A N 1
ATOM 4327 C CA . VAL A 1 532 ? -12.557 5.948 28.104 1.00 83.94 532 VAL A CA 1
ATOM 4328 C C . VAL A 1 532 ? -11.486 6.655 27.268 1.00 83.94 532 VAL A C 1
ATOM 4330 O O . VAL A 1 532 ? -11.615 7.845 26.983 1.00 83.94 532 VAL A O 1
ATOM 4333 N N . GLU A 1 533 ? -10.441 5.940 26.841 1.00 79.88 533 GLU A N 1
ATOM 4334 C CA . GLU A 1 533 ? -9.386 6.500 25.988 1.00 79.88 533 GLU A CA 1
ATOM 4335 C C . GLU A 1 533 ? -9.932 6.927 24.614 1.00 79.88 533 GLU A C 1
ATOM 4337 O O . GLU A 1 533 ? -9.608 8.019 24.145 1.00 79.88 533 GLU A O 1
ATOM 4342 N N . SER A 1 534 ? -10.802 6.115 24.001 1.00 78.50 534 SER A N 1
ATOM 4343 C CA . SER A 1 534 ? -11.445 6.431 22.715 1.00 78.50 534 SER A CA 1
ATOM 4344 C C . SER A 1 534 ? -12.304 7.686 22.816 1.00 78.50 534 SER A C 1
ATOM 4346 O O . SER A 1 534 ? -12.220 8.569 21.964 1.00 78.50 534 SER A O 1
ATOM 4348 N N . ARG A 1 535 ? -13.084 7.804 23.895 1.00 79.94 535 ARG A N 1
ATOM 4349 C CA . ARG A 1 535 ? -13.895 8.989 24.166 1.00 79.94 535 ARG A CA 1
ATOM 4350 C C . ARG A 1 535 ? -13.048 10.253 24.270 1.00 79.94 535 ARG A C 1
ATOM 4352 O O . ARG A 1 535 ? -13.321 11.223 23.571 1.00 79.94 535 ARG A O 1
ATOM 4359 N N . ASN A 1 536 ? -12.010 10.219 25.103 1.00 75.94 536 ASN A N 1
ATOM 4360 C CA . ASN A 1 536 ? -11.123 11.364 25.300 1.00 75.94 536 ASN A CA 1
ATOM 4361 C C . ASN A 1 536 ? -10.447 11.781 23.985 1.00 75.94 536 ASN A C 1
ATOM 4363 O O . ASN A 1 536 ? -10.303 12.971 23.714 1.00 75.94 536 ASN A O 1
ATOM 4367 N N . ALA A 1 537 ? -10.050 10.816 23.150 1.00 73.88 537 ALA A N 1
ATOM 4368 C CA . ALA A 1 537 ? -9.463 11.097 21.843 1.00 73.88 537 ALA A CA 1
ATOM 4369 C C . ALA A 1 537 ? -10.452 11.796 20.892 1.00 73.88 537 ALA A C 1
ATOM 4371 O O . ALA A 1 537 ? -10.065 12.750 20.218 1.00 73.88 537 ALA A O 1
ATOM 4372 N N . ILE A 1 538 ? -11.720 11.366 20.869 1.00 75.25 538 ILE A N 1
ATOM 4373 C CA . ILE A 1 538 ? -12.779 11.993 20.060 1.00 75.25 538 ILE A CA 1
ATOM 4374 C C . ILE A 1 538 ? -13.053 13.425 20.538 1.00 75.25 538 ILE A C 1
ATOM 4376 O O . ILE A 1 538 ? -13.077 14.343 19.721 1.00 75.25 538 ILE A O 1
ATOM 4380 N N . GLU A 1 539 ? -13.199 13.637 21.850 1.00 76.06 539 GLU A N 1
ATOM 4381 C CA . GLU A 1 539 ? -13.450 14.966 22.433 1.00 76.06 539 GLU A CA 1
ATOM 4382 C C . GLU A 1 539 ? -12.289 15.935 22.144 1.00 76.06 539 GLU A C 1
ATOM 4384 O O . GLU A 1 539 ? -12.507 17.088 21.772 1.00 76.06 539 GLU A O 1
ATOM 4389 N N . LEU A 1 540 ? -11.038 15.468 22.244 1.00 70.75 540 LEU A N 1
ATOM 4390 C CA . LEU A 1 540 ? -9.861 16.262 21.877 1.00 70.75 540 LEU A CA 1
ATOM 4391 C C . LEU A 1 540 ? -9.850 16.624 20.389 1.00 70.75 540 LEU A C 1
ATOM 4393 O O . LEU A 1 540 ? -9.539 17.763 20.047 1.00 70.75 540 LEU A O 1
ATOM 4397 N N . HIS A 1 541 ? -10.192 15.680 19.509 1.00 70.69 541 HIS A N 1
ATOM 4398 C CA . HIS A 1 541 ? -10.225 15.923 18.070 1.00 70.69 541 HIS A CA 1
ATOM 4399 C C . HIS A 1 541 ? -11.270 16.979 17.690 1.00 70.69 541 HIS A C 1
ATOM 4401 O O . HIS A 1 541 ? -10.933 17.931 16.989 1.00 70.69 541 HIS A O 1
ATOM 4407 N N . GLN A 1 542 ? -12.487 16.876 18.231 1.00 72.50 542 GLN A N 1
ATOM 4408 C CA . GLN A 1 542 ? -13.558 17.855 18.005 1.00 72.50 542 GLN A CA 1
ATOM 4409 C C . GLN A 1 542 ? -13.161 19.258 18.484 1.00 72.50 542 GLN A C 1
ATOM 4411 O O . GLN A 1 542 ? -13.314 20.232 17.749 1.00 72.50 542 GLN A O 1
ATOM 4416 N N . ASN A 1 543 ? -12.556 19.362 19.671 1.00 72.56 543 ASN A N 1
ATOM 4417 C CA . ASN A 1 543 ? -12.065 20.640 20.190 1.00 72.56 543 ASN A CA 1
ATOM 4418 C C . ASN A 1 543 ? -10.973 21.257 19.293 1.00 72.56 543 ASN A C 1
ATOM 4420 O O . ASN A 1 543 ? -10.935 22.477 19.100 1.00 72.56 543 ASN A O 1
ATOM 4424 N N . MET A 1 544 ? -10.075 20.437 18.733 1.00 70.00 544 MET A N 1
ATOM 4425 C CA . MET A 1 544 ? -9.052 20.912 17.794 1.00 70.00 544 MET A CA 1
ATOM 4426 C C . MET A 1 544 ? -9.653 21.372 16.464 1.00 70.00 544 MET A C 1
ATOM 4428 O O . MET A 1 544 ? -9.233 22.411 15.958 1.00 70.00 544 MET A O 1
ATOM 4432 N N . GLU A 1 545 ? -10.627 20.645 15.910 1.00 71.62 545 GLU A N 1
ATOM 4433 C CA . GLU A 1 545 ? -11.326 21.050 14.684 1.00 71.62 545 GLU A CA 1
ATOM 4434 C C . GLU A 1 545 ? -12.083 22.365 14.874 1.00 71.62 545 GLU A C 1
ATOM 4436 O O . GLU A 1 545 ? -11.970 23.263 14.042 1.00 71.62 545 GLU A O 1
ATOM 4441 N N . GLU A 1 546 ? -12.796 22.534 15.991 1.00 71.25 546 GLU A N 1
ATOM 4442 C CA . GLU A 1 546 ? -13.453 23.801 16.321 1.00 71.25 546 GLU A CA 1
ATOM 4443 C C . GLU A 1 546 ? -12.451 24.954 16.423 1.00 71.25 546 GLU A C 1
ATOM 4445 O O . GLU A 1 546 ? -12.696 26.045 15.904 1.00 71.25 546 GLU A O 1
ATOM 4450 N N . THR A 1 547 ? -11.301 24.713 17.055 1.00 71.31 547 THR A N 1
ATOM 4451 C CA . THR A 1 547 ? -10.236 25.715 17.183 1.00 71.31 547 THR A CA 1
ATOM 4452 C C . THR A 1 547 ? -9.647 26.071 15.817 1.00 71.31 547 THR A C 1
ATOM 4454 O O . THR A 1 547 ? -9.483 27.250 15.506 1.00 71.31 547 THR A O 1
ATOM 4457 N N . ALA A 1 548 ? -9.375 25.074 14.972 1.00 66.12 548 ALA A N 1
ATOM 4458 C CA . ALA A 1 548 ? -8.877 25.283 13.617 1.00 66.12 548 ALA A CA 1
ATOM 4459 C C . ALA A 1 548 ? -9.888 26.069 12.772 1.00 66.12 548 ALA A C 1
ATOM 4461 O O . ALA A 1 548 ? -9.520 27.060 12.144 1.00 66.12 548 ALA A O 1
ATOM 4462 N N . ASN A 1 549 ? -11.168 25.694 12.816 1.00 69.94 549 ASN A N 1
ATOM 4463 C CA . ASN A 1 549 ? -12.238 26.379 12.094 1.00 69.94 549 ASN A CA 1
ATOM 4464 C C . ASN A 1 549 ? -12.395 27.841 12.532 1.00 69.94 549 ASN A C 1
ATOM 4466 O O . ASN A 1 549 ? -12.596 28.699 11.676 1.00 69.94 549 ASN A O 1
ATOM 4470 N N . ARG A 1 550 ? -12.236 28.151 13.828 1.00 67.00 550 ARG A N 1
ATOM 4471 C CA . ARG A 1 550 ? -12.212 29.542 14.321 1.00 67.00 550 ARG A CA 1
ATOM 4472 C C . ARG A 1 550 ? -11.022 30.325 13.766 1.00 67.00 550 ARG A C 1
ATOM 4474 O O . ARG A 1 550 ? -11.215 31.405 13.227 1.00 67.00 550 ARG A O 1
ATOM 4481 N N . ILE A 1 551 ? -9.821 29.746 13.794 1.00 67.44 551 ILE A N 1
ATOM 4482 C CA . ILE A 1 551 ? -8.611 30.381 13.239 1.00 67.44 551 ILE A CA 1
ATOM 4483 C C . ILE A 1 551 ? -8.750 30.631 11.726 1.00 67.44 551 ILE A C 1
ATOM 4485 O O . ILE A 1 551 ? -8.304 31.660 11.220 1.00 67.44 551 ILE A O 1
ATOM 4489 N N . PHE A 1 552 ? -9.358 29.702 10.984 1.00 58.47 552 PHE A N 1
ATOM 4490 C CA . PHE A 1 552 ? -9.614 29.869 9.550 1.00 58.47 552 PHE A CA 1
ATOM 4491 C C . PHE A 1 552 ? -10.736 30.870 9.247 1.00 58.47 552 PHE A C 1
ATOM 4493 O O . PHE A 1 552 ? -10.694 31.506 8.194 1.00 58.47 552 PHE A O 1
ATOM 4500 N N . ALA A 1 553 ? -11.722 31.014 10.136 1.00 59.78 553 ALA A N 1
ATOM 4501 C CA . ALA A 1 553 ? -12.764 32.029 10.022 1.00 59.78 553 ALA A CA 1
ATOM 4502 C C . ALA A 1 553 ? -12.198 33.437 10.262 1.00 59.78 553 ALA A C 1
ATOM 4504 O O . ALA A 1 553 ? -12.442 34.316 9.440 1.00 59.78 553 ALA A O 1
ATOM 4505 N N . ASP A 1 554 ? -11.362 33.610 11.291 1.00 55.72 554 ASP A N 1
ATOM 4506 C CA . ASP A 1 554 ? -10.712 34.892 11.602 1.00 55.72 554 ASP A CA 1
ATOM 4507 C C . ASP A 1 554 ? -9.768 35.348 10.473 1.00 55.72 554 ASP A C 1
ATOM 4509 O O . ASP A 1 554 ? -9.703 36.529 10.147 1.00 55.72 554 ASP A O 1
ATOM 4513 N N . LYS A 1 555 ? -9.098 34.411 9.786 1.00 54.12 555 LYS A N 1
ATOM 4514 C CA . LYS A 1 555 ? -8.244 34.708 8.617 1.00 54.12 555 LYS A CA 1
ATOM 4515 C C . LYS A 1 555 ? -8.996 35.029 7.320 1.00 54.12 555 LYS A C 1
ATOM 4517 O O . LYS A 1 555 ? -8.353 35.376 6.337 1.00 54.12 555 LYS A O 1
ATOM 4522 N N . LYS A 1 556 ? -10.319 34.845 7.266 1.00 51.03 556 LYS A N 1
ATOM 4523 C CA . LYS A 1 556 ? -11.154 35.250 6.117 1.00 51.03 556 LYS A CA 1
ATOM 4524 C C . LYS A 1 556 ? -11.792 36.628 6.307 1.00 51.03 556 LYS A C 1
ATOM 4526 O O . LYS A 1 556 ? -12.427 37.120 5.376 1.00 51.03 556 LYS A O 1
ATOM 4531 N N . THR A 1 557 ? -11.671 37.203 7.501 1.00 47.19 557 THR A N 1
ATOM 4532 C CA . THR A 1 557 ? -12.214 38.519 7.863 1.00 47.19 557 THR A CA 1
ATOM 4533 C C . THR A 1 557 ? -11.177 39.646 7.867 1.00 47.19 557 THR A C 1
ATOM 4535 O O . THR A 1 557 ? -11.579 40.795 8.031 1.00 47.19 557 THR A O 1
ATOM 4538 N N . ASP A 1 558 ? -9.905 39.328 7.612 1.00 38.41 558 ASP A N 1
ATOM 4539 C CA . ASP A 1 558 ? -8.817 40.262 7.276 1.00 38.41 558 ASP A CA 1
ATOM 4540 C C . ASP A 1 558 ? -8.441 40.112 5.792 1.00 38.41 558 ASP A C 1
ATOM 4542 O O . ASP A 1 558 ? -8.070 41.133 5.164 1.00 38.41 558 ASP A O 1
#